Protein AF-A0A5N5JBJ9-F1 (afdb_monomer)

Structure (mmCIF, N/CA/C/O backbone):
data_AF-A0A5N5JBJ9-F1
#
_entry.id   AF-A0A5N5JBJ9-F1
#
loop_
_atom_site.group_PDB
_atom_site.id
_atom_site.type_symbol
_atom_site.label_atom_id
_atom_site.label_alt_id
_atom_site.label_comp_id
_atom_site.label_asym_id
_atom_site.label_entity_id
_atom_site.label_seq_id
_atom_site.pdbx_PDB_ins_code
_atom_site.Cartn_x
_atom_site.Cartn_y
_atom_site.Cartn_z
_atom_site.occupancy
_atom_site.B_iso_or_equiv
_atom_site.auth_seq_id
_atom_site.auth_comp_id
_atom_site.auth_asym_id
_atom_site.auth_atom_id
_atom_site.pdbx_PDB_model_num
ATOM 1 N N . MET A 1 1 ? -24.641 6.697 -14.080 1.00 39.03 1 MET A N 1
ATOM 2 C CA . MET A 1 1 ? -24.960 6.043 -12.792 1.00 39.03 1 MET A CA 1
ATOM 3 C C . MET A 1 1 ? -23.739 6.184 -11.912 1.00 39.03 1 MET A C 1
ATOM 5 O O . MET A 1 1 ? -22.646 6.084 -12.453 1.00 39.03 1 MET A O 1
ATOM 9 N N . ALA A 1 2 ? -23.918 6.402 -10.613 1.00 30.45 2 ALA A N 1
ATOM 10 C CA . ALA A 1 2 ? -22.837 6.292 -9.637 1.00 30.45 2 ALA A CA 1
ATOM 11 C C . ALA A 1 2 ? -23.068 5.050 -8.769 1.00 30.45 2 ALA A C 1
ATOM 13 O O . ALA A 1 2 ? -24.218 4.684 -8.511 1.00 30.45 2 ALA A O 1
ATOM 14 N N . LEU A 1 3 ? -21.979 4.415 -8.343 1.00 38.19 3 LEU A N 1
ATOM 15 C CA . LEU A 1 3 ? -21.985 3.265 -7.449 1.00 38.19 3 LEU A CA 1
ATOM 16 C C . LEU A 1 3 ? -21.291 3.674 -6.149 1.00 38.19 3 LEU A C 1
ATOM 18 O O . LEU A 1 3 ? -20.111 4.014 -6.183 1.00 38.19 3 LEU A O 1
ATOM 22 N N . ILE A 1 4 ? -21.996 3.625 -5.019 1.00 45.16 4 ILE A N 1
ATOM 23 C CA . ILE A 1 4 ? -21.331 3.586 -3.710 1.00 45.16 4 ILE A CA 1
ATOM 24 C C . ILE A 1 4 ? -21.114 2.114 -3.399 1.00 45.16 4 ILE A C 1
ATOM 26 O O . ILE A 1 4 ? -22.088 1.377 -3.263 1.00 45.16 4 ILE A O 1
ATOM 30 N N . SER A 1 5 ? -19.854 1.694 -3.315 1.00 38.94 5 SER A N 1
ATOM 31 C CA . SER A 1 5 ? -19.481 0.331 -2.944 1.00 38.94 5 SER A CA 1
ATOM 32 C C . SER A 1 5 ? -18.840 0.339 -1.564 1.00 38.94 5 SER A C 1
ATOM 34 O O . SER A 1 5 ? -17.680 0.724 -1.429 1.00 38.94 5 SER A O 1
ATOM 36 N N . THR A 1 6 ? -19.573 -0.096 -0.542 1.00 52.62 6 THR A N 1
ATOM 37 C CA . THR A 1 6 ? -19.017 -0.328 0.795 1.00 52.62 6 THR A CA 1
ATOM 38 C C . THR A 1 6 ? -18.346 -1.696 0.838 1.00 52.62 6 THR A C 1
ATOM 40 O O . THR A 1 6 ? -18.933 -2.718 1.202 1.00 52.62 6 THR A O 1
ATOM 43 N N . TYR A 1 7 ? -17.064 -1.694 0.482 1.00 42.94 7 TYR A N 1
ATOM 44 C CA . TYR A 1 7 ? -16.102 -2.572 1.144 1.00 42.94 7 TYR A CA 1
ATOM 45 C C . TYR A 1 7 ? -15.852 -2.031 2.565 1.00 42.94 7 TYR A C 1
ATOM 47 O O . TYR A 1 7 ? -16.288 -0.923 2.891 1.00 42.94 7 TYR A O 1
ATOM 55 N N . ALA A 1 8 ? -15.185 -2.795 3.434 1.00 38.75 8 ALA A N 1
ATOM 56 C CA . ALA A 1 8 ? -14.865 -2.370 4.803 1.00 38.75 8 ALA A CA 1
ATOM 57 C C . ALA A 1 8 ? -13.724 -1.327 4.824 1.00 38.75 8 ALA A C 1
ATOM 59 O O . ALA A 1 8 ? -12.636 -1.567 5.341 1.00 38.75 8 ALA A O 1
ATOM 60 N N . THR A 1 9 ? -13.964 -0.175 4.200 1.00 34.75 9 THR A N 1
ATOM 61 C CA . THR A 1 9 ? -13.012 0.925 4.040 1.00 34.75 9 THR A CA 1
ATOM 62 C C . THR A 1 9 ? -13.352 2.016 5.048 1.00 34.75 9 THR A C 1
ATOM 64 O O . THR A 1 9 ? -14.098 2.942 4.745 1.00 34.75 9 THR A O 1
ATOM 67 N N . PHE A 1 10 ? -12.827 1.866 6.263 1.00 45.03 10 PHE A N 1
ATOM 68 C CA . PHE A 1 10 ? -12.986 2.837 7.344 1.00 45.03 10 PHE A CA 1
ATOM 69 C C . PHE A 1 10 ? -12.228 4.126 6.994 1.00 45.03 10 PHE A C 1
ATOM 71 O O . PHE A 1 10 ? -10.997 4.131 6.963 1.00 45.03 10 PHE A O 1
ATOM 78 N N . LEU A 1 11 ? -12.951 5.210 6.707 1.00 42.72 11 LEU A N 1
ATOM 79 C CA . LEU A 1 11 ? -12.362 6.526 6.422 1.00 42.72 11 LEU A CA 1
ATOM 80 C C . LEU A 1 11 ? -12.154 7.344 7.708 1.00 42.72 11 LEU A C 1
ATOM 82 O O . LEU A 1 11 ? -11.350 8.278 7.728 1.00 42.72 11 LEU A O 1
ATOM 86 N N . LEU A 1 12 ? -12.815 6.957 8.803 1.00 42.75 12 LEU A N 1
ATOM 87 C CA . LEU A 1 12 ? -12.619 7.505 10.144 1.00 42.75 12 LEU A CA 1
ATOM 88 C C . LEU A 1 12 ? -11.803 6.559 11.045 1.00 42.75 12 LEU A C 1
ATOM 90 O O . LEU A 1 12 ? -11.968 5.342 11.031 1.00 42.75 12 LEU A O 1
ATOM 94 N N . LYS A 1 13 ? -10.932 7.146 11.881 1.00 49.44 13 LYS A N 1
ATOM 95 C CA . LYS A 1 13 ? -9.834 6.498 12.641 1.00 49.44 13 LYS A CA 1
ATOM 96 C C . LYS A 1 13 ? -10.214 5.408 13.673 1.00 49.44 13 LYS A C 1
ATOM 98 O O . LYS A 1 13 ? -9.327 4.935 14.378 1.00 49.44 13 LYS A O 1
ATOM 103 N N . GLN A 1 14 ? -11.480 5.002 13.793 1.00 52.97 14 GLN A N 1
ATOM 104 C CA . GLN A 1 14 ? -11.911 3.883 14.648 1.00 52.97 14 GLN A CA 1
ATOM 105 C C . GLN A 1 14 ? -13.052 3.083 13.986 1.00 52.97 14 GLN A C 1
ATOM 107 O O . GLN A 1 14 ? -14.030 3.699 13.552 1.00 52.97 14 GLN A O 1
ATOM 112 N N . PRO A 1 15 ? -12.995 1.738 13.947 1.00 62.47 15 PRO A N 1
ATOM 113 C CA . PRO A 1 15 ? -13.993 0.907 13.274 1.00 62.47 15 PRO A CA 1
ATOM 114 C C . PRO A 1 15 ? -15.243 0.682 14.144 1.00 62.47 15 PRO A C 1
ATOM 116 O O . PRO A 1 15 ? -15.451 -0.392 14.700 1.00 62.47 15 PRO A O 1
ATOM 119 N N . THR A 1 16 ? -16.094 1.704 14.267 1.00 77.50 16 THR A N 1
ATOM 120 C CA . THR A 1 16 ? -17.399 1.611 14.950 1.00 77.50 16 THR A CA 1
ATOM 121 C C . THR A 1 16 ? -18.553 1.625 13.946 1.00 77.50 16 THR A C 1
ATOM 123 O O . THR A 1 16 ? -18.436 2.222 12.874 1.00 77.50 16 THR A O 1
ATOM 126 N N . GLU A 1 17 ? -19.696 1.027 14.301 1.00 83.31 17 GLU A N 1
ATOM 127 C CA . GLU A 1 17 ? -20.920 1.075 13.480 1.00 83.31 17 GLU A CA 1
ATOM 128 C C . GLU A 1 17 ? -21.289 2.525 13.111 1.00 83.31 17 GLU A C 1
ATOM 130 O O . GLU A 1 17 ? -21.467 2.837 11.932 1.00 83.31 17 GLU A O 1
ATOM 135 N N . CYS A 1 18 ? -21.288 3.434 14.093 1.00 83.69 18 CYS A N 1
ATOM 136 C CA . CYS A 1 18 ? -21.549 4.861 13.891 1.00 83.69 18 CYS A CA 1
ATOM 137 C C . CYS A 1 18 ? -20.587 5.513 12.886 1.00 83.69 18 CYS A C 1
ATOM 139 O O . CYS A 1 18 ? -21.026 6.303 12.051 1.00 83.69 18 CYS A O 1
ATOM 141 N N . ASN A 1 19 ? -19.296 5.168 12.928 1.00 81.56 19 ASN A N 1
ATOM 142 C CA . ASN A 1 19 ? -18.316 5.707 11.987 1.00 81.56 19 ASN A CA 1
ATOM 143 C C . ASN A 1 19 ? -18.537 5.171 10.568 1.00 81.56 19 ASN A C 1
ATOM 145 O O . ASN A 1 19 ? -18.457 5.949 9.628 1.00 81.56 19 ASN A O 1
ATOM 149 N N . THR A 1 20 ? -18.920 3.901 10.386 1.00 83.88 20 THR A N 1
ATOM 150 C CA . THR A 1 20 ? -19.257 3.398 9.036 1.00 83.88 20 THR A CA 1
ATOM 151 C C . THR A 1 20 ? -20.517 4.046 8.448 1.00 83.88 20 THR A C 1
ATOM 153 O O . THR A 1 20 ? -20.610 4.215 7.230 1.00 83.88 20 THR A O 1
ATOM 156 N N . TYR A 1 21 ? -21.472 4.457 9.293 1.00 88.38 21 TYR A N 1
ATOM 157 C CA . TYR A 1 21 ? -22.614 5.269 8.863 1.00 88.38 21 TYR A CA 1
ATOM 158 C C . TYR A 1 21 ? -22.183 6.691 8.475 1.00 88.38 21 TYR A C 1
ATOM 160 O O . TYR A 1 21 ? -22.608 7.190 7.435 1.00 88.38 21 TYR A O 1
ATOM 168 N N . ALA A 1 22 ? -21.277 7.312 9.236 1.00 85.12 22 ALA A N 1
ATOM 169 C CA . ALA A 1 22 ? -20.691 8.602 8.872 1.00 85.12 22 ALA A CA 1
ATOM 170 C C . ALA A 1 22 ? -19.865 8.532 7.569 1.00 85.12 22 ALA A C 1
ATOM 172 O O . ALA A 1 22 ? -19.959 9.439 6.743 1.00 85.12 22 ALA A O 1
ATOM 173 N N . ASP A 1 23 ? -19.120 7.445 7.341 1.00 83.69 23 ASP A N 1
ATOM 174 C CA . ASP A 1 23 ? -18.317 7.222 6.132 1.00 83.69 23 ASP A CA 1
ATOM 175 C C . ASP A 1 23 ? -19.201 7.100 4.877 1.00 83.69 23 ASP A C 1
ATOM 177 O O . ASP A 1 23 ? -18.935 7.751 3.861 1.00 83.69 23 ASP A O 1
ATOM 181 N N . ILE A 1 24 ? -20.291 6.317 4.934 1.00 87.75 24 ILE A N 1
ATOM 182 C CA . ILE A 1 24 ? -21.212 6.199 3.790 1.00 87.75 24 ILE A CA 1
ATOM 183 C C . ILE A 1 24 ? -22.022 7.487 3.568 1.00 87.75 24 ILE A C 1
ATOM 185 O O . ILE A 1 24 ? -22.262 7.858 2.417 1.00 87.75 24 ILE A O 1
ATOM 189 N N . ASP A 1 25 ? -22.382 8.213 4.634 1.00 89.31 25 ASP A N 1
ATOM 190 C CA . ASP A 1 25 ? -23.020 9.531 4.533 1.00 89.31 25 ASP A CA 1
ATOM 191 C C . ASP A 1 25 ? -22.074 10.571 3.911 1.00 89.31 25 ASP A C 1
ATOM 193 O O . ASP A 1 25 ? -22.505 11.366 3.073 1.00 89.31 25 ASP A O 1
ATOM 197 N N . ALA A 1 26 ? -20.779 10.541 4.241 1.00 85.50 26 ALA A N 1
ATOM 198 C CA . ALA A 1 26 ? -19.767 11.401 3.631 1.00 85.50 26 ALA A CA 1
ATOM 199 C C . ALA A 1 26 ? -19.562 11.079 2.140 1.00 85.50 26 ALA A C 1
ATOM 201 O O . ALA A 1 26 ? -19.530 11.993 1.312 1.00 85.50 26 ALA A O 1
ATOM 202 N N . ALA A 1 27 ? -19.497 9.794 1.772 1.00 83.81 27 ALA A N 1
ATOM 203 C CA . ALA A 1 27 ? -19.416 9.360 0.376 1.00 83.81 27 ALA A CA 1
ATOM 204 C C . ALA A 1 27 ? -20.667 9.764 -0.429 1.00 83.81 27 ALA A C 1
ATOM 206 O O . ALA A 1 27 ? -20.557 10.283 -1.543 1.00 83.81 27 ALA A O 1
ATOM 207 N N . TYR A 1 28 ? -21.857 9.591 0.155 1.00 87.56 28 TYR A N 1
ATOM 208 C CA . TYR A 1 28 ? -23.119 10.050 -0.419 1.00 87.56 28 TYR A CA 1
ATOM 209 C C . TYR A 1 28 ? -23.117 11.568 -0.618 1.00 87.56 28 TYR A C 1
ATOM 211 O O . TYR A 1 28 ? -23.308 12.033 -1.742 1.00 87.56 28 TYR A O 1
ATOM 219 N N . LYS A 1 29 ? -22.812 12.343 0.429 1.00 90.19 29 LYS A N 1
ATOM 220 C CA . LYS A 1 29 ? -22.727 13.809 0.380 1.00 90.19 29 LYS A CA 1
ATOM 221 C C . LYS A 1 29 ? -21.739 14.295 -0.685 1.00 90.19 29 LYS A C 1
ATOM 223 O O . LYS A 1 29 ? -22.075 15.185 -1.461 1.00 90.19 29 LYS A O 1
ATOM 228 N N . CYS A 1 30 ? -20.572 13.664 -0.799 1.00 82.94 30 CYS A N 1
ATOM 229 C CA . CYS A 1 30 ? -19.589 13.966 -1.839 1.00 82.94 30 CYS A CA 1
ATOM 230 C C . CYS A 1 30 ? -20.170 13.783 -3.255 1.00 82.94 30 CYS A C 1
ATOM 232 O O . CYS A 1 30 ? -20.101 14.698 -4.076 1.00 82.94 30 CYS A O 1
ATOM 234 N N . LEU A 1 31 ? -20.831 12.651 -3.533 1.00 81.38 31 LEU A N 1
ATOM 235 C CA . LEU A 1 31 ? -21.491 12.411 -4.825 1.00 81.38 31 LEU A CA 1
ATOM 236 C C . LEU A 1 31 ? -22.640 13.393 -5.104 1.00 81.38 31 LEU A C 1
ATOM 238 O O . LEU A 1 31 ? -22.829 13.803 -6.251 1.00 81.38 31 LEU A O 1
ATOM 242 N N . LYS A 1 32 ? -23.390 13.789 -4.069 1.00 87.12 32 LYS A N 1
ATOM 243 C CA . LYS A 1 32 ? -24.461 14.790 -4.158 1.00 87.12 32 LYS A CA 1
ATOM 244 C C . LYS A 1 32 ? -23.929 16.182 -4.509 1.00 87.12 32 LYS A C 1
ATOM 246 O O . LYS A 1 32 ? -24.461 16.811 -5.419 1.00 87.12 32 LYS A O 1
ATOM 251 N N . GLU A 1 33 ? -22.923 16.655 -3.778 1.00 90.62 33 GLU A N 1
ATOM 252 C CA . GLU A 1 33 ? -22.484 18.056 -3.787 1.00 90.62 33 GLU A CA 1
ATOM 253 C C . GLU A 1 33 ? -21.376 18.335 -4.807 1.00 90.62 33 GLU A C 1
ATOM 255 O O . GLU A 1 33 ? -21.469 19.309 -5.546 1.00 90.62 33 GLU A O 1
ATOM 260 N N . GLN A 1 34 ? -20.354 17.476 -4.888 1.00 85.38 34 GLN A N 1
ATOM 261 C CA . GLN A 1 34 ? -19.195 17.685 -5.770 1.00 85.38 34 GLN A CA 1
ATOM 262 C C . GLN A 1 34 ? -19.458 17.184 -7.196 1.00 85.38 34 GLN A C 1
ATOM 264 O O . GLN A 1 34 ? -19.016 17.791 -8.167 1.00 85.38 34 GLN A O 1
ATOM 269 N N . TYR A 1 35 ? -20.202 16.081 -7.328 1.00 80.00 35 TYR A N 1
ATOM 270 C CA . TYR A 1 35 ? -20.455 15.417 -8.614 1.00 80.00 35 TYR A CA 1
ATOM 271 C C . TYR A 1 35 ? -21.889 15.606 -9.142 1.00 80.00 35 TYR A C 1
ATOM 273 O O . TYR A 1 35 ? -22.226 15.082 -10.204 1.00 80.00 35 TYR A O 1
ATOM 281 N N . GLY A 1 36 ? -22.747 16.337 -8.418 1.00 86.75 36 GLY A N 1
ATOM 282 C CA . GLY A 1 36 ? -24.114 16.669 -8.842 1.00 86.75 36 GLY A CA 1
ATOM 283 C C . GLY A 1 36 ? -25.047 15.465 -9.043 1.00 86.75 36 GLY A C 1
ATOM 284 O O . GLY A 1 36 ? -26.055 15.571 -9.748 1.00 86.75 36 GLY A O 1
ATOM 285 N N . VAL A 1 37 ? -24.721 14.303 -8.467 1.00 87.00 37 VAL A N 1
ATOM 286 C CA . VAL A 1 37 ? -25.434 13.047 -8.722 1.00 87.00 37 VAL A CA 1
ATOM 287 C C . VAL A 1 37 ? -26.824 13.077 -8.083 1.00 87.00 37 VAL A C 1
ATOM 289 O O . VAL A 1 37 ? -27.011 13.445 -6.919 1.00 87.00 37 VAL A O 1
ATOM 292 N N . LYS A 1 38 ? -27.844 12.654 -8.833 1.00 89.44 38 LYS A N 1
ATOM 293 C CA . LYS A 1 38 ? -29.203 12.469 -8.299 1.00 89.44 38 LYS A CA 1
ATOM 294 C C . LYS A 1 38 ? -29.313 11.097 -7.629 1.00 89.44 38 LYS A C 1
ATOM 296 O O . LYS A 1 38 ? -28.749 10.131 -8.128 1.00 89.44 38 LYS A O 1
ATOM 301 N N . ASP A 1 39 ? -30.077 10.984 -6.544 1.00 90.25 39 ASP A N 1
ATOM 302 C CA . ASP A 1 39 ? -30.326 9.722 -5.811 1.00 90.25 39 ASP A CA 1
ATOM 303 C C . ASP A 1 39 ? -30.874 8.658 -6.781 1.00 90.25 39 ASP A C 1
ATOM 305 O O . ASP A 1 39 ? -30.468 7.502 -6.827 1.00 90.25 39 ASP A O 1
ATOM 309 N N . ASP A 1 40 ? -31.723 9.151 -7.675 1.00 91.44 40 ASP A N 1
ATOM 310 C CA . ASP A 1 40 ? -32.301 8.519 -8.849 1.00 91.44 40 ASP A CA 1
ATOM 311 C C . ASP A 1 40 ? -31.278 7.908 -9.840 1.00 91.44 40 ASP A C 1
ATOM 313 O O . ASP A 1 40 ? -31.651 7.066 -10.656 1.00 91.44 40 ASP A O 1
ATOM 317 N N . GLN A 1 41 ? -29.997 8.263 -9.768 1.00 88.94 41 GLN A N 1
ATOM 318 C CA . GLN A 1 41 ? -28.894 7.737 -10.587 1.00 88.94 41 GLN A CA 1
ATOM 319 C C . GLN A 1 41 ? -27.909 6.873 -9.778 1.00 88.94 41 GLN A C 1
ATOM 321 O O . GLN A 1 41 ? -26.909 6.406 -10.338 1.00 88.94 41 GLN A O 1
ATOM 326 N N . LEU A 1 42 ? -28.181 6.687 -8.486 1.00 90.12 42 LEU A N 1
ATOM 327 C CA . LEU A 1 42 ? -27.286 6.137 -7.475 1.00 90.12 42 LEU A CA 1
ATOM 328 C C . LEU A 1 42 ? -27.683 4.696 -7.139 1.00 90.12 42 LEU A C 1
ATOM 330 O O . LEU A 1 42 ? -28.816 4.429 -6.737 1.00 90.12 42 LEU A O 1
ATOM 334 N N . ILE A 1 43 ? -26.746 3.769 -7.330 1.00 92.44 43 ILE A N 1
ATOM 335 C CA . ILE A 1 43 ? -26.861 2.376 -6.893 1.00 92.44 43 ILE A CA 1
ATOM 336 C C . ILE A 1 43 ? -25.981 2.225 -5.653 1.00 92.44 43 ILE A C 1
ATOM 338 O O . ILE A 1 43 ? -24.823 2.648 -5.668 1.00 92.44 43 ILE A O 1
ATOM 342 N N . LEU A 1 44 ? -26.517 1.624 -4.593 1.00 94.38 44 LEU A N 1
ATOM 343 C CA . LEU A 1 44 ? -25.717 1.248 -3.427 1.00 94.38 44 LEU A CA 1
ATOM 344 C C . LEU A 1 44 ? -25.348 -0.234 -3.521 1.00 94.38 44 LEU A C 1
ATOM 346 O O . LEU A 1 44 ? -26.189 -1.063 -3.866 1.00 94.38 44 LEU A O 1
ATOM 350 N N . TYR A 1 45 ? -24.101 -0.567 -3.213 1.00 94.38 45 TYR A N 1
ATOM 351 C CA . TYR A 1 45 ? -23.571 -1.924 -3.186 1.00 94.38 45 TYR A CA 1
ATOM 352 C C . TYR A 1 45 ? -22.869 -2.150 -1.849 1.00 94.38 45 TYR A C 1
ATOM 354 O O . TYR A 1 45 ? -22.016 -1.350 -1.468 1.00 94.38 45 TYR A O 1
ATOM 362 N N . GLY A 1 46 ? -23.221 -3.228 -1.153 1.00 91.31 46 GLY A N 1
ATOM 363 C CA . GLY A 1 46 ? -22.612 -3.599 0.123 1.00 91.31 46 GLY A CA 1
ATOM 364 C C . GLY A 1 46 ? -22.284 -5.077 0.177 1.00 91.31 46 GLY A C 1
ATOM 365 O O . GLY A 1 46 ? -23.157 -5.910 -0.080 1.00 91.31 46 GLY A O 1
ATOM 366 N N . GLN A 1 47 ? -21.041 -5.398 0.537 1.00 91.00 47 GLN A N 1
ATOM 367 C CA . GLN A 1 47 ? -20.559 -6.773 0.657 1.00 91.00 47 GLN A CA 1
ATOM 368 C C . GLN A 1 47 ? -20.294 -7.142 2.114 1.00 91.00 47 GLN A C 1
ATOM 370 O O . GLN A 1 47 ? -19.630 -6.392 2.829 1.00 91.00 47 GLN A O 1
ATOM 375 N N . SER A 1 48 ? -20.780 -8.307 2.551 1.00 92.12 48 SER A N 1
ATOM 376 C CA . SER A 1 48 ? -20.581 -8.818 3.913 1.00 92.12 48 SER A CA 1
ATOM 377 C C . SER A 1 48 ? -20.983 -7.772 4.968 1.00 92.12 48 SER A C 1
ATOM 379 O O . SER A 1 48 ? -22.100 -7.248 4.912 1.00 92.12 48 SER A O 1
ATOM 381 N N . VAL A 1 49 ? -20.093 -7.407 5.896 1.00 89.31 49 VAL A N 1
ATOM 382 C CA . VAL A 1 49 ? -20.292 -6.326 6.882 1.00 89.31 49 VAL A CA 1
ATOM 383 C C . VAL A 1 49 ? -20.677 -4.981 6.245 1.00 89.31 49 VAL A C 1
ATOM 385 O O . VAL A 1 49 ? -21.499 -4.254 6.799 1.00 89.31 49 VAL A O 1
ATOM 388 N N . GLY A 1 50 ? -20.192 -4.688 5.032 1.00 88.12 50 GLY A N 1
ATOM 389 C CA . GLY A 1 50 ? -20.525 -3.481 4.272 1.00 88.12 50 GLY A CA 1
ATOM 390 C C . GLY A 1 50 ? -22.011 -3.349 3.929 1.00 88.12 50 GLY A C 1
ATOM 391 O O . GLY A 1 50 ? -22.474 -2.235 3.691 1.00 88.12 50 GLY A O 1
ATOM 392 N N . SER A 1 51 ? -22.784 -4.444 3.986 1.00 94.75 51 SER A N 1
ATOM 393 C CA . SER A 1 51 ? -24.250 -4.400 3.882 1.00 94.75 51 SER A CA 1
ATOM 394 C C . SER A 1 51 ? -24.915 -3.582 4.998 1.00 94.75 51 SER A C 1
ATOM 396 O O . SER A 1 51 ? -25.975 -3.013 4.759 1.00 94.75 51 SER A O 1
ATOM 398 N N . GLY A 1 52 ? -24.289 -3.462 6.177 1.00 95.12 52 GLY A N 1
ATOM 399 C CA . GLY A 1 52 ? -24.742 -2.623 7.293 1.00 95.12 52 GLY A CA 1
ATOM 400 C C . GLY A 1 52 ? -24.979 -1.158 6.900 1.00 95.12 52 GLY A C 1
ATOM 401 O O . GLY A 1 52 ? -26.131 -0.717 6.841 1.00 95.12 52 GLY A O 1
ATOM 402 N N . PRO A 1 53 ? -23.916 -0.392 6.585 1.00 94.62 53 PRO A N 1
ATOM 403 C CA . PRO A 1 53 ? -24.048 0.991 6.128 1.00 94.62 53 PRO A CA 1
ATOM 404 C C . PRO A 1 53 ? -24.844 1.132 4.822 1.00 94.62 53 PRO A C 1
ATOM 406 O O . PRO A 1 53 ? -25.587 2.101 4.672 1.00 94.62 53 PRO A O 1
ATOM 409 N N . THR A 1 54 ? -24.783 0.154 3.908 1.00 96.06 54 THR A N 1
ATOM 410 C CA . THR A 1 54 ? -25.617 0.150 2.690 1.00 96.06 54 THR A CA 1
ATOM 411 C C . THR A 1 54 ? -27.108 0.165 3.001 1.00 96.06 54 THR A C 1
ATOM 413 O O . THR A 1 54 ? -27.834 0.983 2.439 1.00 96.06 54 THR A O 1
ATOM 416 N N . VAL A 1 55 ? -27.581 -0.742 3.863 1.00 97.38 55 VAL A N 1
ATOM 417 C CA . VAL A 1 55 ? -29.008 -0.857 4.200 1.00 97.38 55 VAL A CA 1
ATOM 418 C C . VAL A 1 55 ? -29.454 0.318 5.068 1.00 97.38 55 VAL A C 1
ATOM 420 O O . VAL A 1 55 ? -30.575 0.795 4.898 1.00 97.38 55 VAL A O 1
ATOM 423 N N . ASP A 1 56 ? -28.583 0.843 5.933 1.00 97.12 56 ASP A N 1
ATOM 424 C CA . ASP A 1 56 ? -28.863 2.068 6.683 1.00 97.12 56 ASP A CA 1
ATOM 425 C C . ASP A 1 56 ? -29.133 3.267 5.760 1.00 97.12 56 ASP A C 1
ATOM 427 O O . ASP A 1 56 ? -30.234 3.825 5.795 1.00 97.12 56 ASP A O 1
ATOM 431 N N . LEU A 1 57 ? -28.198 3.602 4.864 1.00 96.06 57 LEU A N 1
ATOM 432 C CA . LEU A 1 57 ? -28.387 4.697 3.908 1.00 96.06 57 LEU A CA 1
ATOM 433 C C . LEU A 1 57 ? -29.593 4.433 2.990 1.00 96.06 57 LEU A C 1
ATOM 435 O O . LEU A 1 57 ? -30.397 5.334 2.743 1.00 96.06 57 LEU A O 1
ATOM 439 N N . ALA A 1 58 ? -29.777 3.188 2.536 1.00 96.88 58 ALA A N 1
ATOM 440 C CA . ALA A 1 58 ? -30.915 2.798 1.703 1.00 96.88 58 ALA A CA 1
ATOM 441 C C . ALA A 1 58 ? -32.279 2.938 2.401 1.00 96.88 58 ALA A C 1
ATOM 443 O O . ALA A 1 58 ? -33.286 3.160 1.728 1.00 96.88 58 ALA A O 1
ATOM 444 N N . SER A 1 59 ? -32.325 2.807 3.730 1.00 97.50 59 SER A N 1
ATOM 445 C CA . SER A 1 59 ? -33.547 3.021 4.515 1.00 97.50 59 SER A CA 1
ATOM 446 C C . SER A 1 59 ? -33.908 4.504 4.665 1.00 97.50 59 SER A C 1
ATOM 448 O O . SER A 1 59 ? -35.080 4.833 4.840 1.00 97.50 59 SER A O 1
ATOM 450 N N . ARG A 1 60 ? -32.915 5.401 4.550 1.00 96.25 60 ARG A N 1
ATOM 451 C CA . ARG A 1 60 ? -33.067 6.860 4.692 1.00 96.25 60 ARG A CA 1
ATOM 452 C C . ARG A 1 60 ? -33.278 7.593 3.363 1.00 96.25 60 ARG A C 1
ATOM 454 O O . ARG A 1 60 ? -33.946 8.625 3.348 1.00 96.25 60 ARG A O 1
ATOM 461 N N . VAL A 1 61 ? -32.737 7.087 2.249 1.00 94.81 61 VAL A N 1
ATOM 462 C CA . VAL A 1 61 ? -32.822 7.738 0.926 1.00 94.81 61 VAL A CA 1
ATOM 463 C C . VAL A 1 61 ? -33.948 7.119 0.075 1.00 94.81 61 VAL A C 1
ATOM 465 O O . VAL A 1 61 ? -33.811 5.992 -0.403 1.00 94.81 61 VAL A O 1
ATOM 468 N N . PRO A 1 62 ? -35.063 7.834 -0.184 1.00 88.56 62 PRO A N 1
ATOM 469 C CA . PRO A 1 62 ? -36.270 7.228 -0.755 1.00 88.56 62 PRO A CA 1
ATOM 470 C C . PRO A 1 62 ? -36.194 6.919 -2.258 1.00 88.56 62 PRO A C 1
ATOM 472 O O . PRO A 1 62 ? -36.934 6.064 -2.731 1.00 88.56 62 PRO A O 1
ATOM 475 N N . ASN A 1 63 ? -35.339 7.613 -3.019 1.00 90.81 63 ASN A N 1
ATOM 476 C CA . ASN A 1 63 ? -35.397 7.652 -4.491 1.00 90.81 63 ASN A CA 1
ATOM 477 C C . ASN A 1 63 ? -34.224 6.952 -5.206 1.00 90.81 63 ASN A C 1
ATOM 479 O O . ASN A 1 63 ? -33.966 7.245 -6.378 1.00 90.81 63 ASN A O 1
ATOM 483 N N . LEU A 1 64 ? -33.517 6.048 -4.522 1.00 93.88 64 LEU A N 1
ATOM 484 C CA . LEU A 1 64 ? -32.363 5.318 -5.065 1.00 93.88 64 LEU A CA 1
ATOM 485 C C . LEU A 1 64 ? -32.691 4.524 -6.343 1.00 93.88 64 LEU A C 1
ATOM 487 O O . LEU A 1 64 ? -33.814 4.060 -6.551 1.00 93.88 64 LEU A O 1
ATOM 491 N N . ARG A 1 65 ? -31.689 4.328 -7.212 1.00 93.31 65 ARG A N 1
ATOM 492 C CA . ARG A 1 65 ? -31.834 3.526 -8.444 1.00 93.31 65 ARG A CA 1
ATOM 493 C C . ARG A 1 65 ? -31.977 2.028 -8.154 1.00 93.31 65 ARG A C 1
ATOM 495 O O . ARG A 1 65 ? -32.626 1.326 -8.929 1.00 93.31 65 ARG A O 1
ATOM 502 N N . GLY A 1 66 ? -31.360 1.552 -7.079 1.00 95.19 66 GLY A N 1
ATOM 503 C CA . GLY A 1 66 ? -31.407 0.166 -6.623 1.00 95.19 66 GLY A CA 1
ATOM 504 C C . GLY A 1 66 ? -30.325 -0.124 -5.586 1.00 95.19 66 GLY A C 1
ATOM 505 O O . GLY A 1 66 ? -29.389 0.661 -5.415 1.00 95.19 66 GLY A O 1
ATOM 506 N N . VAL A 1 67 ? -30.440 -1.272 -4.923 1.00 97.94 67 VAL A N 1
ATOM 507 C CA . VAL A 1 67 ? -29.455 -1.769 -3.952 1.00 97.94 67 VAL A CA 1
ATOM 508 C C . VAL A 1 67 ? -28.983 -3.162 -4.362 1.00 97.94 67 VAL A C 1
ATOM 510 O O . VAL A 1 67 ? -29.783 -3.989 -4.799 1.00 97.94 67 VAL A O 1
ATOM 513 N N . VAL A 1 68 ? -27.689 -3.431 -4.204 1.00 97.75 68 VAL A N 1
ATOM 514 C CA . VAL A 1 68 ? -27.085 -4.759 -4.344 1.00 97.75 68 VAL A CA 1
ATOM 515 C C . VAL A 1 68 ? -26.468 -5.158 -3.010 1.00 97.75 68 VAL A C 1
ATOM 517 O O . VAL A 1 68 ? -25.624 -4.445 -2.472 1.00 97.75 68 VAL A O 1
ATOM 520 N N . LEU A 1 69 ? -26.879 -6.305 -2.483 1.00 97.81 69 LEU A N 1
ATOM 521 C CA . LEU A 1 69 ? -26.341 -6.883 -1.259 1.00 97.81 69 LEU A CA 1
ATOM 522 C C . LEU A 1 69 ? -25.612 -8.186 -1.597 1.00 97.81 69 LEU A C 1
ATOM 524 O O . LEU A 1 69 ? -26.235 -9.152 -2.041 1.00 97.81 69 LEU A O 1
ATOM 528 N N . HIS A 1 70 ? -24.296 -8.204 -1.400 1.00 94.50 70 HIS A N 1
ATOM 529 C CA . HIS A 1 70 ? -23.436 -9.353 -1.670 1.00 94.50 70 HIS A CA 1
ATOM 530 C C . HIS A 1 70 ? -23.053 -10.047 -0.350 1.00 94.50 70 HIS A C 1
ATOM 532 O O . HIS A 1 70 ? -22.468 -9.429 0.535 1.00 94.50 70 HIS A O 1
ATOM 538 N N . SER A 1 71 ? -23.432 -11.318 -0.196 1.00 95.75 71 SER A N 1
ATOM 539 C CA . SER A 1 71 ? -23.267 -12.137 1.017 1.00 95.75 71 SER A CA 1
ATOM 540 C C . SER A 1 71 ? -23.625 -11.389 2.321 1.00 95.75 71 SER A C 1
ATOM 542 O O . SER A 1 71 ? -22.814 -11.340 3.248 1.00 95.75 71 SER A O 1
ATOM 544 N N . PRO A 1 72 ? -24.800 -10.722 2.394 1.00 96.88 72 PRO A N 1
ATOM 545 C CA . PRO A 1 72 ? -25.112 -9.765 3.455 1.00 96.88 72 PRO A CA 1
ATOM 546 C C . PRO A 1 72 ? -25.417 -10.410 4.808 1.00 96.88 72 PRO A C 1
ATOM 548 O O . PRO A 1 72 ? -25.864 -11.554 4.894 1.00 96.88 72 PRO A O 1
ATOM 551 N N . ILE A 1 73 ? -25.267 -9.620 5.873 1.00 95.69 73 ILE A N 1
ATOM 552 C CA . ILE A 1 73 ? -25.548 -10.034 7.253 1.00 95.69 73 ILE A CA 1
ATOM 553 C C . ILE A 1 73 ? -26.941 -9.568 7.704 1.00 95.69 73 ILE A C 1
ATOM 555 O O . ILE A 1 73 ? -27.344 -8.450 7.392 1.00 95.69 73 ILE A O 1
ATOM 559 N N . LEU A 1 74 ? -27.679 -10.391 8.463 1.00 94.75 74 LEU A N 1
ATOM 560 C CA . LEU A 1 74 ? -28.939 -9.970 9.109 1.00 94.75 74 LEU A CA 1
ATOM 561 C C . LEU A 1 74 ? -28.694 -8.970 10.246 1.00 94.75 74 LEU A C 1
ATOM 563 O O . LEU A 1 74 ? -29.432 -7.997 10.397 1.00 94.75 74 LEU A O 1
ATOM 567 N N . SER A 1 75 ? -27.676 -9.267 11.049 1.00 94.12 75 SER A N 1
ATOM 568 C CA . SER A 1 75 ? -27.044 -8.415 12.054 1.00 94.12 75 SER A CA 1
ATOM 569 C C . SER A 1 75 ? -25.724 -9.056 12.484 1.00 94.12 75 SER A C 1
ATOM 571 O O . SER A 1 75 ? -25.503 -10.238 12.197 1.00 94.12 75 SER A O 1
ATOM 573 N N . GLY A 1 76 ? -24.853 -8.306 13.162 1.00 88.75 76 GLY A N 1
ATOM 574 C CA . GLY A 1 76 ? -23.561 -8.803 13.637 1.00 88.75 76 GLY A CA 1
ATOM 575 C C . GLY A 1 76 ? -23.714 -10.047 14.513 1.00 88.75 76 GLY A C 1
ATOM 576 O O . GLY A 1 76 ? -23.161 -11.099 14.197 1.00 88.75 76 GLY A O 1
ATOM 577 N N . MET A 1 77 ? -24.557 -9.995 15.549 1.00 87.38 77 MET A N 1
ATOM 578 C CA . MET A 1 77 ? -24.745 -11.151 16.432 1.00 87.38 77 MET A CA 1
ATOM 579 C C . MET A 1 77 ? -25.287 -12.388 15.721 1.00 87.38 77 MET A C 1
ATOM 581 O O . MET A 1 77 ? -24.952 -13.500 16.123 1.00 87.38 77 MET A O 1
ATOM 585 N N . ARG A 1 78 ? -26.103 -12.221 14.672 1.00 91.81 78 ARG A N 1
ATOM 586 C CA . ARG A 1 78 ? -26.702 -13.353 13.948 1.00 91.81 78 ARG A CA 1
ATOM 587 C C . ARG A 1 78 ? -25.700 -14.156 13.130 1.00 91.81 78 ARG A C 1
ATOM 589 O O . ARG A 1 78 ? -25.933 -15.341 12.922 1.00 91.81 78 ARG A O 1
ATOM 596 N N . VAL A 1 79 ? -24.588 -13.547 12.709 1.00 88.00 79 VAL A N 1
ATOM 597 C CA . VAL A 1 79 ? -23.500 -14.279 12.035 1.00 88.00 79 VAL A CA 1
ATOM 598 C C . VAL A 1 79 ? -22.792 -15.202 13.028 1.00 88.00 79 VAL A C 1
ATOM 600 O O . VAL A 1 79 ? -22.435 -16.330 12.697 1.00 88.00 79 VAL A O 1
ATOM 603 N N . LEU A 1 80 ? -22.628 -14.739 14.269 1.00 82.38 80 LEU A N 1
ATOM 604 C CA . LEU A 1 80 ? -21.868 -15.445 15.295 1.00 82.38 80 LEU A CA 1
ATOM 605 C C . LEU A 1 80 ? -22.694 -16.505 16.041 1.00 82.38 80 LEU A C 1
ATOM 607 O O . LEU A 1 80 ? -22.203 -17.596 16.347 1.00 82.38 80 LEU A O 1
ATOM 611 N N . TYR A 1 81 ? -23.961 -16.189 16.317 1.00 80.00 81 TYR A N 1
ATOM 612 C CA . TYR A 1 81 ? -24.890 -17.018 17.076 1.00 80.00 81 TYR A CA 1
ATOM 613 C C . TYR A 1 81 ? -26.276 -17.026 16.409 1.00 80.00 81 TYR A C 1
ATOM 615 O O . TYR A 1 81 ? -26.794 -15.960 16.083 1.00 80.00 81 TYR A O 1
ATOM 623 N N . PRO A 1 82 ? -26.952 -18.185 16.274 1.00 74.81 82 PRO A N 1
ATOM 624 C CA . PRO A 1 82 ? -28.282 -18.277 15.664 1.00 74.81 82 PRO A CA 1
ATOM 625 C C . PRO A 1 82 ? -29.386 -17.742 16.602 1.00 74.81 82 PRO A C 1
ATOM 627 O O . PRO A 1 82 ? -30.221 -18.487 17.122 1.00 74.81 82 PRO A O 1
ATOM 630 N N . VAL A 1 83 ? -29.381 -16.429 16.847 1.00 82.50 83 VAL A N 1
ATOM 631 C CA . VAL A 1 83 ? -30.323 -15.726 17.726 1.00 82.50 83 VAL A CA 1
ATOM 632 C C . VAL A 1 83 ? -31.596 -15.314 16.984 1.00 82.50 83 VAL A C 1
ATOM 634 O O . VAL A 1 83 ? -31.569 -14.740 15.898 1.00 82.50 83 VAL A O 1
ATOM 637 N N . LYS A 1 84 ? -32.753 -15.580 17.603 1.00 78.44 84 LYS A N 1
ATOM 638 C CA . LYS A 1 84 ? -34.074 -15.254 17.031 1.00 78.44 84 LYS A CA 1
ATOM 639 C C . LYS A 1 84 ? -34.553 -13.827 17.325 1.00 78.44 84 LYS A C 1
ATOM 641 O O . LYS A 1 84 ? -35.530 -13.389 16.729 1.00 78.44 84 LYS A O 1
ATOM 646 N N . ARG A 1 85 ? -33.911 -13.114 18.254 1.00 79.19 85 ARG A N 1
ATOM 647 C CA . ARG A 1 85 ? -34.272 -11.747 18.668 1.00 79.19 85 ARG A CA 1
ATOM 648 C C . ARG A 1 85 ? -33.142 -10.785 18.322 1.00 79.19 85 ARG A C 1
ATOM 650 O O . ARG A 1 85 ? -31.981 -11.164 18.442 1.00 79.19 85 ARG A O 1
ATOM 657 N N . THR A 1 86 ? -33.486 -9.559 17.932 1.00 84.44 86 THR A N 1
ATOM 658 C CA . THR A 1 86 ? -32.515 -8.461 17.841 1.00 84.44 86 THR A CA 1
ATOM 659 C C . THR A 1 86 ? -32.327 -7.866 19.237 1.00 84.44 86 THR A C 1
ATOM 661 O O . THR A 1 86 ? -33.305 -7.679 19.963 1.00 84.44 86 THR A O 1
ATOM 664 N N . TYR A 1 87 ? -31.083 -7.598 19.630 1.00 80.50 87 TYR A N 1
ATOM 665 C CA . TYR A 1 87 ? -30.749 -7.029 20.938 1.00 80.50 87 TYR A CA 1
ATOM 666 C C . TYR A 1 87 ? -30.346 -5.556 20.799 1.00 80.50 87 TYR A C 1
ATOM 668 O O . TYR A 1 87 ? -30.083 -5.062 19.700 1.00 80.50 87 TYR A O 1
ATOM 676 N N . TRP A 1 88 ? -30.319 -4.815 21.909 1.00 78.38 88 TRP A N 1
ATOM 677 C CA . TRP A 1 88 ? -29.987 -3.387 21.872 1.00 78.38 88 TRP A CA 1
ATOM 678 C C . TRP A 1 88 ? -28.523 -3.145 21.462 1.00 78.38 88 TRP A C 1
ATOM 680 O O . TRP A 1 88 ? -28.293 -2.262 20.641 1.00 78.38 88 TRP A O 1
ATOM 690 N N . PHE A 1 89 ? -27.604 -4.004 21.913 1.00 81.94 89 PHE A N 1
ATOM 691 C CA . PHE A 1 89 ? -26.165 -4.023 21.600 1.00 81.94 89 PHE A CA 1
ATOM 692 C C . PHE A 1 89 ? -25.783 -4.810 20.325 1.00 81.94 89 PHE A C 1
ATOM 694 O O . PHE A 1 89 ? -24.607 -5.032 20.064 1.00 81.94 89 PHE A O 1
ATOM 701 N N . ASP A 1 90 ? -26.758 -5.287 19.546 1.00 87.12 90 ASP A N 1
ATOM 702 C CA . ASP A 1 90 ? -26.487 -5.929 18.252 1.00 87.12 90 ASP A CA 1
ATOM 703 C C . ASP A 1 90 ? -26.120 -4.859 17.206 1.00 87.12 90 ASP A C 1
ATOM 705 O O . ASP A 1 90 ? -26.763 -3.814 17.173 1.00 87.12 90 ASP A O 1
ATOM 709 N N . ILE A 1 91 ? -25.130 -5.102 16.348 1.00 88.94 91 ILE A N 1
ATOM 710 C CA . ILE A 1 91 ? -24.670 -4.126 15.340 1.00 88.94 91 ILE A CA 1
ATOM 711 C C . ILE A 1 91 ? -25.236 -4.438 13.952 1.00 88.94 91 ILE A C 1
ATOM 713 O O . ILE A 1 91 ? -25.549 -5.592 13.645 1.00 88.94 91 ILE A O 1
ATOM 717 N N . TYR A 1 92 ? -25.354 -3.426 13.090 1.00 91.88 92 TYR A N 1
ATOM 718 C CA . TYR A 1 92 ? -25.780 -3.561 11.690 1.00 91.88 92 TYR A CA 1
ATOM 719 C C . TYR A 1 92 ? -27.100 -4.323 11.535 1.00 91.88 92 TYR A C 1
ATOM 721 O O . TYR A 1 92 ? -27.177 -5.322 10.822 1.00 91.88 92 TYR A O 1
ATOM 729 N N . LYS A 1 93 ? -28.145 -3.865 12.238 1.00 95.00 93 LYS A N 1
ATOM 730 C CA . LYS A 1 93 ? -29.485 -4.484 12.321 1.00 95.00 93 LYS A CA 1
ATOM 731 C C . LYS A 1 93 ? -30.261 -4.421 10.993 1.00 95.00 93 LYS A C 1
ATOM 733 O O . LYS A 1 93 ? -31.354 -3.866 10.917 1.00 95.00 93 LYS A O 1
ATOM 738 N N . ASN A 1 94 ? -29.706 -4.993 9.931 1.00 96.88 94 ASN A N 1
ATOM 739 C CA . ASN A 1 94 ? -30.260 -4.993 8.580 1.00 96.88 94 ASN A CA 1
ATOM 740 C C . ASN A 1 94 ? -31.640 -5.644 8.539 1.00 96.88 94 ASN A C 1
ATOM 742 O O . ASN A 1 94 ? -32.512 -5.160 7.827 1.00 96.88 94 ASN A O 1
ATOM 746 N N . ILE A 1 95 ? -31.868 -6.679 9.351 1.00 96.12 95 ILE A N 1
ATOM 747 C CA . ILE A 1 95 ? -33.181 -7.312 9.525 1.00 96.12 95 ILE A CA 1
ATOM 748 C C . ILE A 1 95 ? -34.274 -6.322 9.975 1.00 96.12 95 ILE A C 1
ATOM 750 O O . ILE A 1 95 ? -35.406 -6.425 9.510 1.00 96.12 95 ILE A O 1
ATOM 754 N N . ASP A 1 96 ? -33.932 -5.328 10.803 1.00 95.50 96 ASP A N 1
ATOM 755 C CA . ASP A 1 96 ? -34.864 -4.296 11.275 1.00 95.50 96 ASP A CA 1
ATOM 756 C C . ASP A 1 96 ? -35.012 -3.149 10.242 1.00 95.50 96 ASP A C 1
ATOM 758 O O . ASP A 1 96 ? -36.033 -2.463 10.211 1.00 95.50 96 ASP A O 1
ATOM 762 N N . LYS A 1 97 ? -33.999 -2.930 9.384 1.00 97.00 97 LYS A N 1
ATOM 763 C CA . LYS A 1 97 ? -33.918 -1.791 8.443 1.00 97.00 97 LYS A CA 1
ATOM 764 C C . LYS A 1 97 ? -34.372 -2.100 7.009 1.00 97.00 97 LYS A C 1
ATOM 766 O O . LYS A 1 97 ? -34.898 -1.218 6.332 1.00 97.00 97 LYS A O 1
ATOM 771 N N . ILE A 1 98 ? -34.206 -3.335 6.530 1.00 97.69 98 ILE A N 1
ATOM 772 C CA . ILE A 1 98 ? -34.382 -3.708 5.112 1.00 97.69 98 ILE A CA 1
ATOM 773 C C . ILE A 1 98 ? -35.812 -3.488 4.589 1.00 97.69 98 ILE A C 1
ATOM 775 O O . ILE A 1 98 ? -35.998 -3.131 3.426 1.00 97.69 98 ILE A O 1
ATOM 779 N N . GLY A 1 99 ? -36.825 -3.618 5.454 1.00 96.75 99 GLY A N 1
ATOM 780 C CA . GLY A 1 99 ? -38.229 -3.368 5.105 1.00 96.75 99 GLY A CA 1
ATOM 781 C C . GLY A 1 99 ? -38.554 -1.899 4.793 1.00 96.75 99 GLY A C 1
ATOM 782 O O . GLY A 1 99 ? -39.585 -1.619 4.183 1.00 96.75 99 GLY A O 1
ATOM 783 N N . MET A 1 100 ? -37.678 -0.960 5.173 1.00 97.19 100 MET A N 1
ATOM 784 C CA . MET A 1 100 ? -37.827 0.473 4.888 1.00 97.19 100 MET A CA 1
ATOM 785 C C . MET A 1 100 ? -37.237 0.888 3.528 1.00 97.19 100 MET A C 1
ATOM 787 O O . MET A 1 100 ? -37.494 2.000 3.071 1.00 97.19 100 MET A O 1
ATOM 791 N N . VAL A 1 101 ? -36.471 0.016 2.859 1.00 97.56 101 VAL A N 1
ATOM 792 C CA . VAL A 1 101 ? -35.827 0.324 1.571 1.00 97.56 101 VAL A CA 1
ATOM 793 C C . VAL A 1 101 ? -36.874 0.414 0.452 1.00 97.56 101 VAL A C 1
ATOM 795 O O . VAL A 1 101 ? -37.594 -0.542 0.170 1.00 97.56 101 VAL A O 1
ATOM 798 N N . ASN A 1 102 ? -36.949 1.573 -0.210 1.00 95.38 102 ASN A N 1
ATOM 799 C CA . ASN A 1 102 ? -37.999 1.913 -1.186 1.00 95.38 102 ASN A CA 1
ATOM 800 C C . ASN A 1 102 ? -37.596 1.714 -2.661 1.00 95.38 102 ASN A C 1
ATOM 802 O O . ASN A 1 102 ? -38.203 2.307 -3.548 1.00 95.38 102 ASN A O 1
ATOM 806 N N . CYS A 1 103 ? -36.577 0.902 -2.940 1.00 95.25 103 CYS A N 1
ATOM 807 C CA . CYS A 1 103 ? -36.137 0.596 -4.303 1.00 95.25 103 CYS A CA 1
ATOM 808 C C . CYS A 1 103 ? -35.751 -0.880 -4.442 1.00 95.25 103 CYS A C 1
ATOM 810 O O . CYS A 1 103 ? -35.469 -1.549 -3.446 1.00 95.25 103 CYS A O 1
ATOM 812 N N . ARG A 1 104 ? -35.713 -1.386 -5.682 1.00 96.81 104 ARG A N 1
ATOM 813 C CA . ARG A 1 104 ? -35.363 -2.784 -5.980 1.00 96.81 104 ARG A CA 1
ATOM 814 C C . ARG A 1 104 ? -34.031 -3.212 -5.358 1.00 96.81 104 ARG A C 1
ATOM 816 O O . ARG A 1 104 ? -32.979 -2.662 -5.695 1.00 96.81 104 ARG A O 1
ATOM 823 N N . VAL A 1 105 ? -34.089 -4.266 -4.546 1.00 98.06 105 VAL A N 1
ATOM 824 C CA . VAL A 1 105 ? -32.932 -4.914 -3.919 1.00 98.06 105 VAL A CA 1
ATOM 825 C C . VAL A 1 105 ? -32.606 -6.229 -4.633 1.00 98.06 105 VAL A C 1
ATOM 827 O O . VAL A 1 105 ? -33.453 -7.121 -4.727 1.00 98.06 105 VAL A O 1
ATOM 830 N N . LEU A 1 106 ? -31.369 -6.362 -5.116 1.00 98.31 106 LEU A N 1
ATOM 831 C CA . LEU A 1 106 ? -30.759 -7.627 -5.532 1.00 98.31 106 LEU A CA 1
ATOM 832 C C . LEU A 1 106 ? -29.946 -8.195 -4.363 1.00 98.31 106 LEU A C 1
ATOM 834 O O . LEU A 1 106 ? -29.122 -7.487 -3.789 1.00 98.31 106 LEU A O 1
ATOM 838 N N . ILE A 1 107 ? -30.125 -9.483 -4.064 1.00 98.44 107 ILE A N 1
ATOM 839 C CA . ILE A 1 107 ? -29.259 -10.226 -3.140 1.00 98.44 107 ILE A CA 1
ATOM 840 C C . ILE A 1 107 ? -28.491 -11.298 -3.916 1.00 98.44 107 ILE A C 1
ATOM 842 O O . ILE A 1 107 ? -29.080 -12.028 -4.715 1.00 98.44 107 ILE A O 1
ATOM 846 N N . ILE A 1 108 ? -27.181 -11.376 -3.681 1.00 98.00 108 ILE A N 1
ATOM 847 C CA . ILE A 1 108 ? -26.275 -12.398 -4.214 1.00 98.00 108 ILE A CA 1
ATOM 848 C C . ILE A 1 108 ? -25.631 -13.110 -3.023 1.00 98.00 108 ILE A C 1
ATOM 850 O O . ILE A 1 108 ? -25.095 -12.434 -2.150 1.00 98.00 108 ILE A O 1
ATOM 854 N N . HIS A 1 109 ? -25.674 -14.443 -2.960 1.00 98.12 109 HIS A N 1
ATOM 855 C CA . HIS A 1 109 ? -25.098 -15.205 -1.838 1.00 98.12 109 HIS A CA 1
ATOM 856 C C . HIS A 1 109 ? -24.653 -16.604 -2.276 1.00 98.12 109 HIS A C 1
ATOM 858 O O . HIS A 1 109 ? -25.347 -17.276 -3.044 1.00 98.12 109 HIS A O 1
ATOM 864 N N . GLY A 1 110 ? -23.519 -17.068 -1.756 1.00 96.44 110 GLY A N 1
ATOM 865 C CA . GLY A 1 110 ? -23.047 -18.440 -1.912 1.00 96.44 110 GLY A CA 1
ATOM 866 C C . GLY A 1 110 ? -23.870 -19.430 -1.087 1.00 96.44 110 GLY A C 1
ATOM 867 O O . GLY A 1 110 ? -24.233 -19.151 0.054 1.00 96.44 110 GLY A O 1
ATOM 868 N N . THR A 1 111 ? -24.177 -20.605 -1.638 1.00 96.44 111 THR A N 1
ATOM 869 C CA . THR A 1 111 ? -24.877 -21.666 -0.886 1.00 96.44 111 THR A CA 1
ATOM 870 C C . THR A 1 111 ? -23.960 -22.450 0.055 1.00 96.44 111 THR A C 1
ATOM 872 O O . THR A 1 111 ? -24.454 -23.223 0.871 1.00 96.44 111 THR A O 1
ATOM 875 N N . SER A 1 112 ? -22.644 -22.290 -0.088 1.00 94.56 112 SER A N 1
ATOM 876 C CA . SER A 1 112 ? -21.587 -22.926 0.706 1.00 94.56 112 SER A CA 1
ATOM 877 C C . SER A 1 112 ? -20.746 -21.878 1.447 1.00 94.56 112 SER A C 1
ATOM 879 O O . SER A 1 112 ? -19.561 -22.080 1.698 1.00 94.56 112 SER A O 1
ATOM 881 N N . ASP A 1 113 ? -21.358 -20.741 1.781 1.00 93.62 113 ASP A N 1
ATOM 882 C CA . ASP A 1 113 ? -20.750 -19.694 2.594 1.00 93.62 113 ASP A CA 1
ATOM 883 C C . ASP A 1 113 ? -20.637 -20.154 4.061 1.00 93.62 113 ASP A C 1
ATOM 885 O O . ASP A 1 113 ? -21.629 -20.231 4.785 1.00 93.62 113 ASP A O 1
ATOM 889 N N . GLU A 1 114 ? -19.414 -20.509 4.477 1.00 89.38 114 GLU A N 1
ATOM 890 C CA . GLU A 1 114 ? -19.088 -20.921 5.852 1.00 89.38 114 GLU A CA 1
ATOM 891 C C . GLU A 1 114 ? -18.893 -19.730 6.818 1.00 89.38 114 GLU A C 1
ATOM 893 O O . GLU A 1 114 ? -18.738 -19.955 8.020 1.00 89.38 114 GLU A O 1
ATOM 898 N N . VAL A 1 115 ? -18.885 -18.481 6.324 1.00 87.94 115 VAL A N 1
ATOM 899 C CA . VAL A 1 115 ? -18.672 -17.263 7.132 1.00 87.94 115 VAL A CA 1
ATOM 900 C C . VAL A 1 115 ? -20.005 -16.601 7.464 1.00 87.94 115 VAL A C 1
ATOM 902 O O . VAL A 1 115 ? -20.281 -16.317 8.626 1.00 87.94 115 VAL A O 1
ATOM 905 N N . VAL A 1 116 ? -20.849 -16.382 6.454 1.00 91.12 116 VAL A N 1
ATOM 906 C CA . VAL A 1 116 ? -22.199 -15.831 6.601 1.00 91.12 116 VAL A CA 1
ATOM 907 C C . VAL A 1 116 ? -23.174 -16.803 5.953 1.00 91.12 116 VAL A C 1
ATOM 909 O O . VAL A 1 116 ? -23.305 -16.833 4.735 1.00 91.12 116 VAL A O 1
ATOM 912 N N . ASP A 1 117 ? -23.879 -17.597 6.759 1.00 94.31 117 ASP A N 1
ATOM 913 C CA . ASP A 1 117 ? -24.781 -18.627 6.235 1.00 94.31 117 ASP A CA 1
ATOM 914 C C . ASP A 1 117 ? -25.826 -18.044 5.260 1.00 94.31 117 ASP A C 1
ATOM 916 O O . ASP A 1 117 ? -26.430 -16.994 5.496 1.00 94.31 117 ASP A O 1
ATOM 920 N N . CYS A 1 118 ? -26.077 -18.766 4.165 1.00 95.81 118 CYS A N 1
ATOM 921 C CA . CYS A 1 118 ? -26.978 -18.372 3.075 1.00 95.81 118 CYS A CA 1
ATOM 922 C C . CYS A 1 118 ? -28.417 -18.030 3.540 1.00 95.81 118 CYS A C 1
ATOM 924 O O . CYS A 1 118 ? -29.153 -17.318 2.850 1.00 95.81 118 CYS A O 1
ATOM 926 N N . SER A 1 119 ? -28.848 -18.500 4.718 1.00 96.19 119 SER A N 1
ATOM 927 C CA . SER A 1 119 ? -30.112 -18.091 5.344 1.00 96.19 119 SER A CA 1
ATOM 928 C C . SER A 1 119 ? -30.193 -16.593 5.662 1.00 96.19 119 SER A C 1
ATOM 930 O O . SER A 1 119 ? -31.306 -16.073 5.750 1.00 96.19 119 SER A O 1
ATOM 932 N N . HIS A 1 120 ? -29.063 -15.888 5.788 1.00 97.06 120 HIS A N 1
ATOM 933 C CA . HIS A 1 120 ? -29.031 -14.438 5.982 1.00 97.06 120 HIS A CA 1
ATOM 934 C C . HIS A 1 120 ? -29.549 -13.698 4.751 1.00 97.06 120 HIS A C 1
ATOM 936 O O . HIS A 1 120 ? -30.518 -12.941 4.846 1.00 97.06 120 HIS A O 1
ATOM 942 N N . GLY A 1 121 ? -28.961 -13.975 3.582 1.00 96.75 121 GLY A N 1
ATOM 943 C CA . GLY A 1 121 ? -29.419 -13.420 2.313 1.00 96.75 121 GLY A CA 1
ATOM 944 C C . GLY A 1 121 ? -30.876 -13.779 2.024 1.00 96.75 121 GLY A C 1
ATOM 945 O O . GLY A 1 121 ? -31.645 -12.916 1.608 1.00 96.75 121 GLY A O 1
ATOM 946 N N . LYS A 1 122 ? -31.294 -15.023 2.302 1.00 97.44 122 LYS A N 1
ATOM 947 C CA . LYS A 1 122 ? -32.688 -15.467 2.104 1.00 97.44 122 LYS A CA 1
ATOM 948 C C . LYS A 1 122 ? -33.683 -14.685 2.965 1.00 97.44 122 LYS A C 1
ATOM 950 O O . LYS A 1 122 ? -34.645 -14.147 2.425 1.00 97.44 122 LYS A O 1
ATOM 955 N N . GLN A 1 123 ? -33.426 -14.552 4.267 1.00 97.25 123 GLN A N 1
ATOM 956 C CA . GLN A 1 123 ? -34.299 -13.798 5.176 1.00 97.25 123 GLN A CA 1
ATOM 957 C C . GLN A 1 123 ? -34.356 -12.304 4.823 1.00 97.25 123 GLN A C 1
ATOM 959 O O . GLN A 1 123 ? -35.439 -11.724 4.802 1.00 97.25 123 GLN A O 1
ATOM 964 N N . LEU A 1 124 ? -33.224 -11.675 4.480 1.00 97.88 124 LEU A N 1
ATOM 965 C CA . LEU A 1 124 ? -33.231 -10.283 4.011 1.00 97.88 124 LEU A CA 1
ATOM 966 C C . LEU A 1 124 ? -34.045 -10.127 2.722 1.00 97.88 124 LEU A C 1
ATOM 968 O O . LEU A 1 124 ? -34.831 -9.188 2.609 1.00 97.88 124 LEU A O 1
ATOM 972 N N . TRP A 1 125 ? -33.909 -11.057 1.773 1.00 98.25 125 TRP A N 1
ATOM 973 C CA . TRP A 1 125 ? -34.670 -11.040 0.524 1.00 98.25 125 TRP A CA 1
ATOM 974 C C . TRP A 1 125 ? -36.177 -11.201 0.763 1.00 98.25 125 TRP A C 1
ATOM 976 O O . TRP A 1 125 ? -36.983 -10.528 0.123 1.00 98.25 125 TRP A O 1
ATOM 986 N N . GLU A 1 126 ? -36.576 -12.044 1.717 1.00 97.81 126 GLU A N 1
ATOM 987 C CA . GLU A 1 126 ? -37.975 -12.202 2.125 1.00 97.81 126 GLU A CA 1
ATOM 988 C C . GLU A 1 126 ? -38.562 -10.924 2.747 1.00 97.81 126 GLU A C 1
ATOM 990 O O . GLU A 1 126 ? -39.733 -10.623 2.503 1.00 97.81 126 GLU A O 1
ATOM 995 N N . LEU A 1 127 ? -37.753 -10.147 3.472 1.00 97.50 127 LEU A N 1
ATOM 996 C CA . LEU A 1 127 ? -38.151 -8.897 4.133 1.00 97.50 127 LEU A CA 1
ATOM 997 C C . LEU A 1 127 ? -38.074 -7.646 3.234 1.00 97.50 127 LEU A C 1
ATOM 999 O O . LEU A 1 127 ? -38.641 -6.612 3.582 1.00 97.50 127 LEU A O 1
ATOM 1003 N N . CYS A 1 128 ? -37.402 -7.714 2.080 1.00 97.31 128 CYS A N 1
ATOM 1004 C CA . CYS A 1 128 ? -37.328 -6.604 1.124 1.00 97.31 128 CYS A CA 1
ATOM 1005 C C . CYS A 1 128 ? -38.720 -6.192 0.610 1.00 97.31 128 CYS A C 1
ATOM 1007 O O . CYS A 1 128 ? -39.493 -7.033 0.146 1.00 97.31 128 CYS A O 1
ATOM 1009 N N . LYS A 1 129 ? -39.002 -4.883 0.597 1.00 95.62 129 LYS A N 1
ATOM 1010 C CA . LYS A 1 129 ? -40.239 -4.313 0.036 1.00 95.62 129 LYS A CA 1
ATOM 1011 C C . LYS A 1 129 ? -40.307 -4.459 -1.488 1.00 95.62 129 LYS A C 1
ATOM 1013 O O . LYS A 1 129 ? -41.295 -4.963 -2.015 1.00 95.62 129 LYS A O 1
ATOM 1018 N N . GLU A 1 130 ? -39.246 -4.067 -2.196 1.00 95.06 130 GLU A N 1
ATOM 1019 C CA . GLU A 1 130 ? -39.107 -4.269 -3.643 1.00 95.06 130 GLU A CA 1
ATOM 1020 C C . GLU A 1 130 ? -38.039 -5.327 -3.945 1.00 95.06 130 GLU A C 1
ATOM 1022 O O . GLU A 1 130 ? -36.836 -5.066 -3.912 1.00 95.06 130 GLU A O 1
ATOM 1027 N N . LYS A 1 131 ? -38.481 -6.544 -4.262 1.00 95.62 131 LYS A N 1
ATOM 1028 C CA . LYS A 1 131 ? -37.598 -7.686 -4.530 1.00 95.62 131 LYS A CA 1
ATOM 1029 C C . LYS A 1 131 ? -37.187 -7.724 -5.998 1.00 95.62 131 LYS A C 1
ATOM 1031 O O . LYS A 1 131 ? -38.039 -7.671 -6.885 1.00 95.62 131 LYS A O 1
ATOM 1036 N N . TYR A 1 132 ? -35.894 -7.879 -6.261 1.00 97.50 132 TYR A N 1
ATOM 1037 C CA . TYR A 1 132 ? -35.400 -8.394 -7.537 1.00 97.50 132 TYR A CA 1
ATOM 1038 C C . TYR A 1 132 ? -35.075 -9.893 -7.408 1.00 97.50 132 TYR A C 1
ATOM 1040 O O . TYR A 1 132 ? -34.941 -10.411 -6.301 1.00 97.50 132 TYR A O 1
ATOM 1048 N N . GLU A 1 133 ? -34.980 -10.608 -8.528 1.00 96.81 133 GLU A N 1
ATOM 1049 C CA . GLU A 1 133 ? -34.611 -12.030 -8.570 1.00 96.81 133 GLU A CA 1
ATOM 1050 C C . GLU A 1 133 ? -33.227 -12.249 -7.914 1.00 96.81 133 GLU A C 1
ATOM 1052 O O . GLU A 1 133 ? -32.245 -11.673 -8.391 1.00 96.81 133 GLU A O 1
ATOM 1057 N N . PRO A 1 134 ? -33.111 -13.030 -6.825 1.00 97.50 134 PRO A N 1
ATOM 1058 C CA . PRO A 1 134 ? -31.845 -13.215 -6.122 1.00 97.50 134 PRO A CA 1
ATOM 1059 C C . PRO A 1 134 ? -30.936 -14.198 -6.871 1.00 97.50 134 PRO A C 1
ATOM 1061 O O . PRO A 1 134 ? -31.416 -15.051 -7.618 1.00 97.50 134 PRO A O 1
ATOM 1064 N N . LEU A 1 135 ? -29.624 -14.110 -6.643 1.00 97.75 135 LEU A N 1
ATOM 1065 C CA . LEU A 1 135 ? -28.650 -15.064 -7.172 1.00 97.75 135 LEU A CA 1
ATOM 1066 C C . LEU A 1 135 ? -28.068 -15.922 -6.043 1.00 97.75 135 LEU A C 1
ATOM 1068 O O . LEU A 1 135 ? -27.219 -15.469 -5.277 1.00 97.75 135 LEU A O 1
ATOM 1072 N N . TRP A 1 136 ? -28.501 -17.181 -5.979 1.00 97.75 136 TRP A N 1
ATOM 1073 C CA . TRP A 1 136 ? -27.930 -18.191 -5.088 1.00 97.75 136 TRP A CA 1
ATOM 1074 C C . TRP A 1 136 ? -26.883 -19.005 -5.856 1.00 97.75 136 TRP A C 1
ATOM 1076 O O . TRP A 1 136 ? -27.236 -19.802 -6.726 1.00 97.75 136 TRP A O 1
ATOM 1086 N N . ILE A 1 137 ? -25.598 -18.796 -5.566 1.00 96.12 137 ILE A N 1
ATOM 1087 C CA . ILE A 1 137 ? -24.502 -19.451 -6.295 1.00 96.12 137 ILE A CA 1
ATOM 1088 C C . ILE A 1 137 ? -24.226 -20.817 -5.671 1.00 96.12 137 ILE A C 1
ATOM 1090 O O . ILE A 1 137 ? -23.755 -20.911 -4.535 1.00 96.12 137 ILE A O 1
ATOM 1094 N N . ASN A 1 138 ? -24.526 -21.879 -6.421 1.00 95.19 138 ASN A N 1
ATOM 1095 C CA . ASN A 1 138 ? -24.357 -23.250 -5.954 1.00 95.19 138 ASN A CA 1
ATOM 1096 C C . ASN A 1 138 ? -22.867 -23.587 -5.775 1.00 95.19 138 ASN A C 1
ATOM 1098 O O . ASN A 1 138 ? -22.079 -23.468 -6.710 1.00 95.19 138 ASN A O 1
ATOM 1102 N N . GLY A 1 139 ? -22.482 -23.998 -4.568 1.00 91.38 139 GLY A N 1
ATOM 1103 C CA . GLY A 1 139 ? -21.087 -24.258 -4.192 1.00 91.38 139 GLY A CA 1
ATOM 1104 C C . GLY A 1 139 ? -20.236 -23.008 -3.923 1.00 91.38 139 GLY A C 1
ATOM 1105 O O . GLY A 1 139 ? -19.080 -23.154 -3.534 1.00 91.38 139 GLY A O 1
ATOM 1106 N N . GLY A 1 140 ? -20.780 -21.798 -4.101 1.00 91.12 140 GLY A N 1
ATOM 1107 C CA . GLY A 1 140 ? -20.077 -20.548 -3.803 1.00 91.12 140 GLY A CA 1
ATOM 1108 C C . GLY A 1 140 ? -19.893 -20.329 -2.298 1.00 91.12 140 GLY A C 1
ATOM 1109 O O . GLY A 1 140 ? -20.801 -20.631 -1.520 1.00 91.12 140 GLY A O 1
ATOM 1110 N N . GLY A 1 141 ? -18.733 -19.801 -1.903 1.00 86.06 141 GLY A N 1
ATOM 1111 C CA . GLY A 1 141 ? -18.382 -19.398 -0.537 1.00 86.06 141 GLY A CA 1
ATOM 1112 C C . GLY A 1 141 ? -18.410 -17.874 -0.349 1.00 86.06 141 GLY A C 1
ATOM 1113 O O . GLY A 1 141 ? -18.977 -17.157 -1.166 1.00 86.06 141 GLY A O 1
ATOM 1114 N N . HIS A 1 142 ? -17.794 -17.362 0.722 1.00 84.38 142 HIS A N 1
ATOM 1115 C CA . HIS A 1 142 ? -17.938 -15.946 1.101 1.00 84.38 142 HIS A CA 1
ATOM 1116 C C . HIS A 1 142 ? -17.259 -14.942 0.147 1.00 84.38 142 HIS A C 1
ATOM 1118 O O . HIS A 1 142 ? -17.823 -13.890 -0.146 1.00 84.38 142 HIS A O 1
ATOM 1124 N N . CYS A 1 143 ? -16.051 -15.269 -0.333 1.00 80.62 143 CYS A N 1
ATOM 1125 C CA . CYS A 1 143 ? -15.148 -14.338 -1.032 1.00 80.62 143 CYS A CA 1
ATOM 1126 C C . CYS A 1 143 ? -14.741 -14.810 -2.441 1.00 80.62 143 CYS A C 1
ATOM 1128 O O . CYS A 1 143 ? -13.664 -14.461 -2.919 1.00 80.62 143 CYS A O 1
ATOM 1130 N N . ASN A 1 144 ? -15.532 -15.681 -3.075 1.00 82.88 144 ASN A N 1
ATOM 1131 C CA . ASN A 1 144 ? -15.214 -16.237 -4.397 1.00 82.88 144 ASN A CA 1
ATOM 1132 C C . ASN A 1 144 ? -16.375 -16.161 -5.401 1.00 82.88 144 ASN A C 1
ATOM 1134 O O . ASN A 1 144 ? -16.295 -16.774 -6.465 1.00 82.88 144 ASN A O 1
ATOM 1138 N N . LEU A 1 145 ? -17.455 -15.445 -5.078 1.00 84.38 145 LEU A N 1
ATOM 1139 C CA . LEU A 1 145 ? -18.666 -15.412 -5.902 1.00 84.38 145 LEU A CA 1
ATOM 1140 C C . LEU A 1 145 ? -18.445 -14.694 -7.235 1.00 84.38 145 LEU A C 1
ATOM 1142 O O . LEU A 1 145 ? -19.023 -15.082 -8.246 1.00 84.38 145 LEU A O 1
ATOM 1146 N N . GLU A 1 146 ? -17.556 -13.707 -7.254 1.00 83.81 146 GLU A N 1
ATOM 1147 C CA . GLU A 1 146 ? -17.142 -12.944 -8.428 1.00 83.81 146 GLU A CA 1
ATOM 1148 C C . GLU A 1 146 ? -16.465 -13.819 -9.500 1.00 83.81 146 GLU A C 1
ATOM 1150 O O . GLU A 1 146 ? -16.461 -13.451 -10.675 1.00 83.81 146 GLU A O 1
ATOM 1155 N N . LEU A 1 147 ? -15.930 -14.988 -9.115 1.00 82.38 147 LEU A N 1
ATOM 1156 C CA . LEU A 1 147 ? -15.308 -15.956 -10.027 1.00 82.38 147 LEU A CA 1
ATOM 1157 C C . LEU A 1 147 ? -16.338 -16.782 -10.820 1.00 82.38 147 LEU A C 1
ATOM 1159 O O . LEU A 1 147 ? -15.984 -17.404 -11.822 1.00 82.38 147 LEU A O 1
ATOM 1163 N N . TYR A 1 148 ? -17.603 -16.804 -10.389 1.00 89.56 148 TYR A N 1
ATOM 1164 C CA . TYR A 1 148 ? -18.661 -17.560 -11.057 1.00 89.56 148 TYR A CA 1
ATOM 1165 C C . TYR A 1 148 ? -19.246 -16.743 -12.223 1.00 89.56 148 TYR A C 1
ATOM 1167 O O . TYR A 1 148 ? -19.659 -15.594 -12.026 1.00 89.56 148 TYR A O 1
ATOM 1175 N N . PRO A 1 149 ? -19.343 -17.300 -13.448 1.00 87.94 149 PRO A N 1
ATOM 1176 C CA . PRO A 1 149 ? -19.811 -16.558 -14.624 1.00 87.94 149 PRO A CA 1
ATOM 1177 C C . PRO A 1 149 ? -21.255 -16.038 -14.483 1.00 87.94 149 PRO A C 1
ATOM 1179 O O . PRO A 1 149 ? -21.631 -15.043 -15.112 1.00 87.94 149 PRO A O 1
ATOM 1182 N N . GLU A 1 150 ? -22.067 -16.670 -13.636 1.00 91.88 150 GLU A N 1
ATOM 1183 C CA . GLU A 1 150 ? -23.416 -16.240 -13.281 1.00 91.88 150 GLU A CA 1
ATOM 1184 C C . GLU A 1 150 ? -23.439 -14.878 -12.571 1.00 91.88 150 GLU A C 1
ATOM 1186 O O . GLU A 1 150 ? -24.363 -14.097 -12.814 1.00 91.88 150 GLU A O 1
ATOM 1191 N N . PHE A 1 151 ? -22.426 -14.555 -11.755 1.00 91.88 151 PHE A N 1
ATOM 1192 C CA . PHE A 1 151 ? -22.367 -13.331 -10.946 1.00 91.88 151 PHE A CA 1
ATOM 1193 C C . PHE A 1 151 ? -22.438 -12.075 -11.819 1.00 91.88 151 PHE A C 1
ATOM 1195 O O . PHE A 1 151 ? -23.395 -11.298 -11.751 1.00 91.88 151 PHE A O 1
ATOM 1202 N N . ILE A 1 152 ? -21.462 -11.909 -12.718 1.00 87.38 152 ILE A N 1
ATOM 1203 C CA . ILE A 1 152 ? -21.382 -10.742 -13.606 1.00 87.38 152 ILE A CA 1
ATOM 1204 C C . ILE A 1 152 ? -22.560 -10.717 -14.589 1.00 87.38 152 ILE A C 1
ATOM 1206 O O . ILE A 1 152 ? -23.075 -9.641 -14.907 1.00 87.38 152 ILE A O 1
ATOM 1210 N N . LYS A 1 153 ? -23.029 -11.883 -15.052 1.00 92.12 153 LYS A N 1
ATOM 1211 C CA . LYS A 1 153 ? -24.194 -11.993 -15.944 1.00 92.12 153 LYS A CA 1
ATOM 1212 C C . LYS A 1 153 ? -25.470 -11.471 -15.273 1.00 92.12 153 LYS A C 1
ATOM 1214 O O . LYS A 1 153 ? -26.198 -10.680 -15.878 1.00 92.12 153 LYS A O 1
ATOM 1219 N N . HIS A 1 154 ? -25.730 -11.869 -14.028 1.00 94.94 154 HIS A N 1
ATOM 1220 C CA . HIS A 1 154 ? -26.929 -11.468 -13.289 1.00 94.94 154 HIS A CA 1
ATOM 1221 C C . HIS A 1 154 ? -26.860 -10.019 -12.799 1.00 94.94 154 HIS A C 1
ATOM 1223 O O . HIS A 1 154 ? -27.842 -9.286 -12.915 1.00 94.94 154 HIS A O 1
ATOM 1229 N N . LEU A 1 155 ? -25.686 -9.563 -12.349 1.00 92.00 155 LEU A N 1
ATOM 1230 C CA . LEU A 1 155 ? -25.462 -8.168 -11.965 1.00 92.00 155 LEU A CA 1
ATOM 1231 C C . LEU A 1 155 ? -25.683 -7.217 -13.156 1.00 92.00 155 LEU A C 1
ATOM 1233 O O . LEU A 1 155 ? -26.395 -6.219 -13.029 1.00 92.00 155 LEU A O 1
ATOM 1237 N N . LYS A 1 156 ? -25.175 -7.561 -14.351 1.00 90.56 156 LYS A N 1
ATOM 1238 C CA . LYS A 1 156 ? -25.464 -6.813 -15.590 1.00 90.56 156 LYS A CA 1
ATOM 1239 C C . LYS A 1 156 ? -26.963 -6.807 -15.921 1.00 90.56 156 LYS A C 1
ATOM 1241 O O . LYS A 1 156 ? -27.502 -5.747 -16.240 1.00 90.56 156 LYS A O 1
ATOM 1246 N N . LYS A 1 157 ? -27.656 -7.951 -15.801 1.00 95.31 157 LYS A N 1
ATOM 1247 C CA . LYS A 1 157 ? -29.120 -8.058 -15.994 1.00 95.31 157 LYS A CA 1
ATOM 1248 C C . LYS A 1 157 ? -29.877 -7.108 -15.051 1.00 95.31 157 LYS A C 1
ATOM 1250 O O . LYS A 1 157 ? -30.767 -6.389 -15.508 1.00 95.31 157 LYS A O 1
ATOM 1255 N N . PHE A 1 158 ? -29.494 -7.049 -13.773 1.00 94.88 158 PHE A N 1
ATOM 1256 C CA . PHE A 1 158 ? -30.077 -6.143 -12.775 1.00 94.88 158 PHE A CA 1
ATOM 1257 C C . PHE A 1 158 ? -29.896 -4.664 -13.140 1.00 94.88 158 PHE A C 1
ATOM 1259 O O . PHE A 1 158 ? -30.891 -3.949 -13.277 1.00 94.88 158 PHE A O 1
ATOM 1266 N N . VAL A 1 159 ? -28.655 -4.222 -13.383 1.00 92.44 159 VAL A N 1
ATOM 1267 C CA . VAL A 1 159 ? -28.333 -2.820 -13.721 1.00 92.44 159 VAL A CA 1
ATOM 1268 C C . VAL A 1 159 ? -29.075 -2.356 -14.984 1.00 92.44 159 VAL A C 1
ATOM 1270 O O . VAL A 1 159 ? -29.648 -1.263 -15.010 1.00 92.44 159 VAL A O 1
ATOM 1273 N N . LEU A 1 160 ? -29.154 -3.206 -16.013 1.00 92.56 160 LEU A N 1
ATOM 1274 C CA . LEU A 1 160 ? -29.917 -2.916 -17.234 1.00 92.56 160 LEU A CA 1
ATOM 1275 C C . LEU A 1 160 ? -31.433 -2.834 -16.986 1.00 92.56 160 LEU A C 1
ATOM 1277 O O . LEU A 1 160 ? -32.118 -2.040 -17.632 1.00 92.56 160 LEU A O 1
ATOM 1281 N N . THR A 1 161 ? -31.965 -3.629 -16.054 1.00 93.31 161 THR A N 1
ATOM 1282 C CA . THR A 1 161 ? -33.401 -3.665 -15.735 1.00 93.31 161 THR A CA 1
ATOM 1283 C C . THR A 1 161 ? -33.826 -2.416 -14.958 1.00 93.31 161 THR A C 1
ATOM 1285 O O . THR A 1 161 ? -34.793 -1.752 -15.336 1.00 93.31 161 THR A O 1
ATOM 1288 N N . ILE A 1 162 ? -33.074 -2.023 -13.923 1.00 90.44 162 ILE A N 1
ATOM 1289 C CA . ILE A 1 162 ? -33.366 -0.809 -13.136 1.00 90.44 162 ILE A CA 1
ATOM 1290 C C . ILE A 1 162 ? -33.126 0.483 -13.935 1.00 90.44 162 ILE A C 1
ATOM 1292 O O . ILE A 1 162 ? -33.779 1.498 -13.676 1.00 90.44 162 ILE A O 1
ATOM 1296 N N . GLY A 1 163 ? -32.258 0.450 -14.954 1.00 79.19 163 GLY A N 1
ATOM 1297 C CA . GLY A 1 163 ? -32.075 1.549 -15.909 1.00 79.19 163 GLY A CA 1
ATOM 1298 C C . GLY A 1 163 ? -33.324 1.844 -16.752 1.00 79.19 163 GLY A C 1
ATOM 1299 O O . GLY A 1 163 ? -33.682 3.006 -16.923 1.00 79.19 163 GLY A O 1
ATOM 1300 N N . LYS A 1 164 ? -34.038 0.807 -17.213 1.00 76.12 164 LYS A N 1
ATOM 1301 C CA . LYS A 1 164 ? -35.229 0.937 -18.081 1.00 76.12 164 LYS A CA 1
ATOM 1302 C C . LYS A 1 164 ? -36.507 1.372 -17.347 1.00 76.12 164 LYS A C 1
ATOM 1304 O O . LYS A 1 164 ? -37.467 1.794 -17.976 1.00 76.12 164 LYS A O 1
ATOM 1309 N N . SER A 1 165 ? -36.541 1.284 -16.017 1.00 59.50 165 SER A N 1
ATOM 1310 C CA . SER A 1 165 ? -37.787 1.323 -15.233 1.00 59.50 165 SER A CA 1
ATOM 1311 C C . SER A 1 165 ? -38.412 2.713 -14.980 1.00 59.50 165 SER A C 1
ATOM 1313 O O . SER A 1 165 ? -39.345 2.787 -14.184 1.00 59.50 165 SER A O 1
ATOM 1315 N N . LYS A 1 166 ? -37.924 3.810 -15.586 1.00 54.56 166 LYS A N 1
ATOM 1316 C CA . LYS A 1 166 ? -38.447 5.180 -15.340 1.00 54.56 166 LYS A CA 1
ATOM 1317 C C . LYS A 1 166 ? -39.015 5.917 -16.566 1.00 54.56 166 LYS A C 1
ATOM 1319 O O . LYS A 1 166 ? -39.469 7.044 -16.415 1.00 54.56 166 LYS A O 1
ATOM 1324 N N . THR A 1 167 ? -39.039 5.318 -17.757 1.00 38.50 167 THR A N 1
ATOM 1325 C CA . THR A 1 167 ? -39.522 5.978 -18.992 1.00 38.50 167 THR A CA 1
ATOM 1326 C C . THR A 1 167 ? -40.991 5.705 -19.342 1.00 38.50 167 THR A C 1
ATOM 1328 O O . THR A 1 167 ? -41.420 6.022 -20.445 1.00 38.50 167 THR A O 1
ATOM 1331 N N . ALA A 1 168 ? -41.785 5.149 -18.421 1.00 41.00 168 ALA A N 1
ATOM 1332 C CA . ALA A 1 168 ? -43.205 4.878 -18.651 1.00 41.00 168 ALA A CA 1
ATOM 1333 C C . ALA A 1 168 ? -44.066 5.204 -17.419 1.00 41.00 168 ALA A C 1
ATOM 1335 O O . ALA A 1 168 ? -44.338 4.317 -16.617 1.00 41.00 168 ALA A O 1
ATOM 1336 N N . THR A 1 169 ? -44.492 6.469 -17.279 1.00 33.69 169 THR A N 1
ATOM 1337 C CA . THR A 1 169 ? -45.809 6.894 -16.738 1.00 33.69 169 THR A CA 1
ATOM 1338 C C . THR A 1 169 ? -46.003 8.403 -16.971 1.00 33.69 169 THR A C 1
ATOM 1340 O O . THR A 1 169 ? -45.682 9.216 -16.109 1.00 33.69 169 THR A O 1
ATOM 1343 N N . SER A 1 170 ? -46.562 8.781 -18.122 1.00 29.08 170 SER A N 1
ATOM 1344 C CA . SER A 1 170 ? -47.394 9.988 -18.281 1.00 29.08 170 SER A CA 1
ATOM 1345 C C . SER A 1 170 ? -48.131 9.928 -19.625 1.00 29.08 170 SER A C 1
ATOM 1347 O O . SER A 1 170 ? -47.521 9.833 -20.684 1.00 29.08 170 SER A O 1
ATOM 1349 N N . GLY A 1 171 ? -49.463 9.924 -19.578 1.00 26.47 171 GLY A N 1
ATOM 1350 C CA . GLY A 1 171 ? -50.320 9.763 -20.756 1.00 26.47 171 GLY A CA 1
ATOM 1351 C C . GLY A 1 171 ? -51.731 9.346 -20.334 1.00 26.47 171 GLY A C 1
ATOM 1352 O O . GLY A 1 171 ? -51.913 8.189 -19.949 1.00 26.47 171 GLY A O 1
ATOM 1353 N N . PRO A 1 172 ? -52.720 10.259 -20.323 1.00 37.75 172 PRO A N 1
ATOM 1354 C CA . PRO A 1 172 ? -54.075 9.932 -19.892 1.00 37.75 172 PRO A CA 1
ATOM 1355 C C . PRO A 1 172 ? -54.757 8.964 -20.861 1.00 37.75 172 PRO A C 1
ATOM 1357 O O . PRO A 1 172 ? -54.607 9.077 -22.077 1.00 37.75 172 PRO A O 1
ATOM 1360 N N . LYS A 1 173 ? -55.580 8.056 -20.327 1.00 30.70 173 LYS A N 1
ATOM 1361 C CA . LYS A 1 173 ? -56.593 7.375 -21.138 1.00 30.70 173 LYS A CA 1
ATOM 1362 C C . LYS A 1 173 ? -57.693 8.380 -21.472 1.00 30.70 173 LYS A C 1
ATOM 1364 O O . LYS A 1 173 ? -58.468 8.730 -20.586 1.00 30.70 173 LYS A O 1
ATOM 1369 N N . THR A 1 174 ? -57.795 8.767 -22.738 1.00 26.70 174 THR A N 1
ATOM 1370 C CA . THR A 1 174 ? -58.976 9.456 -23.269 1.00 26.70 174 THR A CA 1
ATOM 1371 C C . THR A 1 174 ? -59.561 8.613 -24.391 1.00 26.70 174 THR A C 1
ATOM 1373 O O . THR A 1 174 ? -58.878 8.299 -25.362 1.00 26.70 174 THR A O 1
ATOM 1376 N N . THR A 1 175 ? -60.818 8.215 -24.234 1.00 30.23 175 THR A N 1
ATOM 1377 C CA . THR A 1 175 ? -61.598 7.487 -25.237 1.00 30.23 175 THR A CA 1
ATOM 1378 C C . THR A 1 175 ? -62.122 8.461 -26.290 1.00 30.23 175 THR A C 1
ATOM 1380 O O . THR A 1 175 ? -62.771 9.438 -25.928 1.00 30.23 175 THR A O 1
ATOM 1383 N N . ALA A 1 176 ? -61.899 8.173 -27.572 1.00 26.30 176 ALA A N 1
ATOM 1384 C CA . ALA A 1 176 ? -62.687 8.706 -28.684 1.00 26.30 176 ALA A CA 1
ATOM 1385 C C . ALA A 1 176 ? -62.524 7.792 -29.909 1.00 26.30 176 ALA A C 1
ATOM 1387 O O . ALA A 1 176 ? -61.411 7.388 -30.242 1.00 26.30 176 ALA A O 1
ATOM 1388 N N . GLU A 1 177 ? -63.636 7.456 -30.555 1.00 27.73 177 GLU A N 1
ATOM 1389 C CA . GLU A 1 177 ? -63.686 6.672 -31.790 1.00 27.73 177 GLU A CA 1
ATOM 1390 C C . GLU A 1 177 ? -63.528 7.587 -33.011 1.00 27.73 177 GLU A C 1
ATOM 1392 O O . GLU A 1 177 ? -64.055 8.701 -33.011 1.00 27.73 177 GLU A O 1
ATOM 1397 N N . SER A 1 178 ? -62.888 7.101 -34.079 1.00 25.00 178 SER A N 1
ATOM 1398 C CA . SER A 1 178 ? -63.348 7.319 -35.461 1.00 25.00 178 SER A CA 1
ATOM 1399 C C . SER A 1 178 ? -62.590 6.448 -36.462 1.00 25.00 178 SER A C 1
ATOM 1401 O O . SER A 1 178 ? -61.423 6.101 -36.281 1.00 25.00 178 SER A O 1
ATOM 1403 N N . GLU A 1 179 ? -63.305 6.091 -37.519 1.00 26.50 179 GLU A N 1
ATOM 1404 C CA . GLU A 1 179 ? -62.887 5.258 -38.642 1.00 26.50 179 GLU A CA 1
ATOM 1405 C C . GLU A 1 179 ? -61.917 6.021 -39.574 1.00 26.50 179 GLU A C 1
ATOM 1407 O O . GLU A 1 179 ? -62.012 7.241 -39.692 1.00 26.50 179 GLU A O 1
ATOM 1412 N N . ASN A 1 180 ? -61.035 5.337 -40.318 1.00 24.56 180 ASN A N 1
ATOM 1413 C CA . ASN A 1 180 ? -61.359 4.902 -41.688 1.00 24.56 180 ASN A CA 1
ATOM 1414 C C . ASN A 1 180 ? -60.241 4.039 -42.330 1.00 24.56 180 ASN A C 1
ATOM 1416 O O . ASN A 1 180 ? -59.172 3.819 -41.763 1.00 24.56 180 ASN A O 1
ATOM 1420 N N . GLN A 1 181 ? -60.546 3.496 -43.506 1.00 26.88 181 GLN A N 1
ATOM 1421 C CA . GLN A 1 181 ? -59.866 2.419 -44.227 1.00 26.88 181 GLN A CA 1
ATOM 1422 C C . GLN A 1 181 ? -58.635 2.887 -45.033 1.00 26.88 181 GLN A C 1
ATOM 1424 O O . GLN A 1 181 ? -58.633 3.996 -45.563 1.00 26.88 181 GLN A O 1
ATOM 1429 N N . ASN A 1 182 ? -57.635 2.006 -45.219 1.00 25.30 182 ASN A N 1
ATOM 1430 C CA . ASN A 1 182 ? -57.294 1.436 -46.544 1.00 25.30 182 ASN A CA 1
ATOM 1431 C C . ASN A 1 182 ? -56.035 0.531 -46.541 1.00 25.30 182 ASN A C 1
ATOM 1433 O O . ASN A 1 182 ? -54.938 0.937 -46.167 1.00 25.30 182 ASN A O 1
ATOM 1437 N N . LYS A 1 183 ? -56.206 -0.692 -47.061 1.00 22.19 183 LYS A N 1
ATOM 1438 C CA . LYS A 1 183 ? -55.200 -1.501 -47.798 1.00 22.19 183 LYS A CA 1
ATOM 1439 C C . LYS A 1 183 ? -55.486 -1.276 -49.315 1.00 22.19 183 LYS A C 1
ATOM 1441 O O . LYS A 1 183 ? -56.573 -0.757 -49.575 1.00 22.19 183 LYS A O 1
ATOM 1446 N N . PRO A 1 184 ? -54.658 -1.672 -50.319 1.00 31.70 184 PRO A N 1
ATOM 1447 C CA . PRO A 1 184 ? -53.915 -2.944 -50.389 1.00 31.70 184 PRO A CA 1
ATOM 1448 C C . PRO A 1 184 ? -52.518 -2.900 -51.071 1.00 31.70 184 PRO A C 1
ATOM 1450 O O . PRO A 1 184 ? -52.078 -1.856 -51.534 1.00 31.70 184 PRO A O 1
ATOM 1453 N N . SER A 1 185 ? -51.913 -4.097 -51.227 1.00 22.67 185 SER A N 1
ATOM 1454 C CA . SER A 1 185 ? -50.792 -4.452 -52.143 1.00 22.67 185 SER A CA 1
ATOM 1455 C C . SER A 1 185 ? -49.421 -3.779 -51.883 1.00 22.67 185 SER A C 1
ATOM 1457 O O . SER A 1 185 ? -49.357 -2.678 -51.362 1.00 22.67 185 SER A O 1
ATOM 1459 N N . GLU A 1 186 ? -48.268 -4.402 -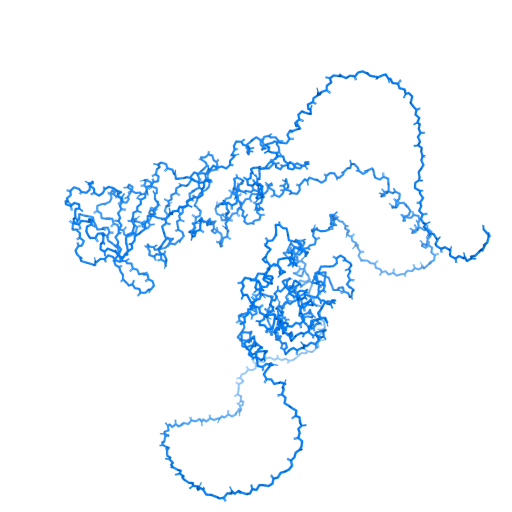52.150 1.00 25.22 186 GLU A N 1
ATOM 1460 C CA . GLU A 1 186 ? -47.969 -5.622 -52.928 1.00 25.22 186 GLU A CA 1
ATOM 1461 C C . GLU A 1 186 ? -47.238 -6.718 -52.120 1.00 25.22 186 GLU A C 1
ATOM 1463 O O . GLU A 1 186 ? -46.901 -6.561 -50.947 1.00 25.22 186 GLU A O 1
ATOM 1468 N N . SER A 1 187 ? -47.039 -7.867 -52.765 1.00 23.27 187 SER A N 1
ATOM 1469 C CA . SER A 1 187 ? -46.392 -9.077 -52.249 1.00 23.27 187 SER A CA 1
ATOM 1470 C C . SER A 1 187 ? -45.216 -9.495 -53.134 1.00 23.27 187 SER A C 1
ATOM 1472 O O . SER A 1 187 ? -45.210 -9.134 -54.306 1.00 23.27 187 SER A O 1
ATOM 1474 N N . ALA A 1 188 ? -44.387 -10.414 -52.616 1.00 24.70 188 ALA A N 1
ATOM 1475 C CA . ALA A 1 188 ? -43.431 -11.256 -53.354 1.00 24.70 188 ALA A CA 1
ATOM 1476 C C . ALA A 1 188 ? -42.079 -10.588 -53.732 1.00 24.70 188 ALA A C 1
ATOM 1478 O O . ALA A 1 188 ? -42.034 -9.399 -54.014 1.00 24.70 188 ALA A O 1
ATOM 1479 N N . SER A 1 189 ? -40.934 -11.288 -53.758 1.00 24.75 189 SER A N 1
ATOM 1480 C CA . SER A 1 189 ? -40.583 -12.631 -53.236 1.00 24.75 189 SER A CA 1
ATOM 1481 C C . SER A 1 189 ? -39.120 -12.995 -53.552 1.00 24.75 189 SER A C 1
ATOM 1483 O O . SER A 1 189 ? -38.676 -12.605 -54.625 1.00 24.75 189 SER A O 1
ATOM 1485 N N . LEU A 1 190 ? -38.517 -13.903 -52.756 1.00 25.33 190 LEU A N 1
ATOM 1486 C CA . LEU A 1 190 ? -37.513 -14.917 -53.182 1.00 25.33 190 LEU A CA 1
ATOM 1487 C C . LEU A 1 190 ? -36.128 -14.407 -53.707 1.00 25.33 190 LEU A C 1
ATOM 1489 O O . LEU A 1 190 ? -36.025 -13.307 -54.230 1.00 25.33 190 LEU A O 1
ATOM 1493 N N . ASP A 1 191 ? -35.003 -15.141 -53.642 1.00 24.14 191 ASP A N 1
ATOM 1494 C CA . ASP A 1 191 ? -34.602 -16.324 -52.840 1.00 24.14 191 ASP A CA 1
ATOM 1495 C C . ASP A 1 191 ? -33.067 -16.573 -52.934 1.00 24.14 191 ASP A C 1
ATOM 1497 O O . ASP A 1 191 ? -32.377 -15.834 -53.638 1.00 24.14 191 ASP A O 1
ATOM 1501 N N . THR A 1 192 ? -32.594 -17.713 -52.387 1.00 24.23 192 THR A N 1
ATOM 1502 C CA . THR A 1 192 ? -31.326 -18.464 -52.686 1.00 24.23 192 THR A CA 1
ATOM 1503 C C . THR A 1 192 ? -30.173 -18.204 -51.685 1.00 24.23 192 THR A C 1
ATOM 1505 O O . THR A 1 192 ? -29.735 -17.065 -51.561 1.00 24.23 192 THR A O 1
ATOM 1508 N N . PHE A 1 193 ? -29.751 -19.131 -50.794 1.00 23.36 193 PHE A N 1
ATOM 1509 C CA . PHE A 1 193 ? -29.078 -20.463 -50.943 1.00 23.36 193 PHE A CA 1
ATOM 1510 C C . PHE A 1 193 ? -27.625 -20.366 -51.486 1.00 23.36 193 PHE A C 1
ATOM 1512 O O . PHE A 1 193 ? -27.348 -19.459 -52.260 1.00 23.36 193 PHE A O 1
ATOM 1519 N N . GLU A 1 194 ? -26.612 -21.167 -51.099 1.00 25.77 194 GLU A N 1
ATOM 1520 C CA . GLU A 1 194 ? -26.483 -22.547 -50.537 1.00 25.77 194 GLU A CA 1
ATOM 1521 C C . GLU A 1 194 ? -25.520 -22.604 -49.300 1.00 25.77 194 GLU A C 1
ATOM 1523 O O . GLU A 1 194 ? -24.879 -21.597 -49.010 1.00 25.77 194 GLU A O 1
ATOM 1528 N N . LEU A 1 195 ? -25.452 -23.605 -48.390 1.00 24.83 195 LEU A N 1
ATOM 1529 C CA . LEU A 1 195 ? -25.269 -25.092 -48.435 1.00 24.83 195 LEU A CA 1
ATOM 1530 C C . LEU A 1 195 ? -23.844 -25.538 -48.880 1.00 24.83 195 LEU A C 1
ATOM 1532 O O . LEU A 1 195 ? -23.271 -24.887 -49.742 1.00 24.83 195 LEU A O 1
ATOM 1536 N N . GLY A 1 196 ? -23.172 -26.588 -48.367 1.00 24.91 196 GLY A N 1
ATOM 1537 C CA . GLY A 1 196 ? -23.411 -27.569 -47.276 1.00 24.91 196 GLY A CA 1
ATOM 1538 C C . GLY A 1 196 ? -22.105 -27.858 -46.478 1.00 24.91 196 GLY A C 1
ATOM 1539 O O . GLY A 1 196 ? -21.216 -27.015 -46.463 1.00 24.91 196 GLY A O 1
ATOM 1540 N N . ASP A 1 197 ? -21.880 -28.979 -45.777 1.00 23.95 197 ASP A N 1
ATOM 1541 C CA . ASP A 1 197 ? -22.645 -30.231 -45.693 1.00 23.95 197 ASP A CA 1
ATOM 1542 C C . ASP A 1 197 ? -22.436 -30.988 -44.353 1.00 23.95 197 ASP A C 1
ATOM 1544 O O . ASP A 1 197 ? -21.504 -30.724 -43.591 1.00 23.95 197 ASP A O 1
ATOM 1548 N N . LEU A 1 198 ? -23.335 -31.940 -44.085 1.00 25.22 198 LEU A N 1
ATOM 1549 C CA . LEU A 1 198 ? -23.449 -32.810 -42.893 1.00 25.22 198 LEU A CA 1
ATOM 1550 C C . LEU A 1 198 ? -22.816 -34.216 -43.186 1.00 25.22 198 LEU A C 1
ATOM 1552 O O . LEU A 1 198 ? -22.473 -34.447 -44.346 1.00 25.22 198 LEU A O 1
ATOM 1556 N N . PRO A 1 199 ? -22.614 -35.175 -42.233 1.00 29.45 199 PRO A N 1
ATOM 1557 C CA . PRO A 1 199 ? -23.698 -35.715 -41.406 1.00 29.45 199 PRO A CA 1
ATOM 1558 C C . PRO A 1 199 ? -23.402 -36.129 -39.949 1.00 29.45 199 PRO A C 1
ATOM 1560 O O . PRO A 1 199 ? -22.305 -36.493 -39.530 1.00 29.45 199 PRO A O 1
ATOM 1563 N N . GLU A 1 200 ? -24.504 -36.154 -39.209 1.00 30.77 200 GLU A N 1
ATOM 1564 C CA . GLU A 1 200 ? -24.704 -36.604 -37.835 1.00 30.77 200 GLU A CA 1
ATOM 1565 C C . GLU A 1 200 ? -25.341 -38.009 -37.848 1.00 30.77 200 GLU A C 1
ATOM 1567 O O . GLU A 1 200 ? -26.261 -38.247 -38.629 1.00 30.77 200 GLU A O 1
ATOM 1572 N N . ILE A 1 201 ? -24.916 -38.940 -36.977 1.00 24.86 201 ILE A N 1
ATOM 1573 C CA . ILE A 1 201 ? -25.686 -40.169 -36.689 1.00 24.86 201 ILE A CA 1
ATOM 1574 C C . ILE A 1 201 ? -25.703 -40.471 -35.183 1.00 24.86 201 ILE A C 1
ATOM 1576 O O . ILE A 1 201 ? -24.687 -40.779 -34.563 1.00 24.86 201 ILE A O 1
ATOM 1580 N N . SER A 1 202 ? -26.915 -40.453 -34.630 1.00 24.55 202 SER A N 1
ATOM 1581 C CA . SER A 1 202 ? -27.288 -40.933 -33.294 1.00 24.55 202 SER A CA 1
ATOM 1582 C C . SER A 1 202 ? -27.259 -42.467 -33.185 1.00 24.55 202 SER A C 1
ATOM 1584 O O . SER A 1 202 ? -27.572 -43.160 -34.157 1.00 24.55 202 SER A O 1
ATOM 1586 N N . ARG A 1 203 ? -26.993 -43.013 -31.984 1.00 25.86 203 ARG A N 1
ATOM 1587 C CA . ARG A 1 203 ? -27.478 -44.351 -31.583 1.00 25.86 203 ARG A CA 1
ATOM 1588 C C . ARG A 1 203 ? -27.537 -44.562 -30.067 1.00 25.86 203 ARG A C 1
ATOM 1590 O O . ARG A 1 203 ? -26.623 -44.205 -29.332 1.00 25.86 203 ARG A O 1
ATOM 1597 N N . ASN A 1 204 ? -28.623 -45.198 -29.631 1.00 23.78 204 ASN A N 1
ATOM 1598 C CA . ASN A 1 204 ? -28.872 -45.620 -28.251 1.00 23.78 204 ASN A CA 1
ATOM 1599 C C . ASN A 1 204 ? -28.250 -46.998 -27.944 1.00 23.78 204 ASN A C 1
ATOM 1601 O O . ASN A 1 204 ? -28.119 -47.821 -28.842 1.00 23.78 204 ASN A O 1
ATOM 1605 N N . SER A 1 205 ? -27.995 -47.244 -26.652 1.00 24.20 205 SER A N 1
ATOM 1606 C CA . SER A 1 205 ? -28.134 -48.521 -25.914 1.00 24.20 205 SER A CA 1
ATOM 1607 C C . SER A 1 205 ? -27.903 -49.860 -26.646 1.00 24.20 205 SER A C 1
ATOM 1609 O O . SER A 1 205 ? -28.758 -50.280 -27.426 1.00 24.20 205 SER A O 1
ATOM 1611 N N . LEU A 1 206 ? -26.877 -50.627 -26.233 1.00 24.89 206 LEU A N 1
ATOM 1612 C CA . LEU A 1 206 ? -27.080 -51.945 -25.592 1.00 24.89 206 LEU A CA 1
ATOM 1613 C C . LEU A 1 206 ? -25.787 -52.568 -25.015 1.00 24.89 206 LEU A C 1
ATOM 1615 O O . LEU A 1 206 ? -24.687 -52.054 -25.183 1.00 24.89 206 LEU A O 1
ATOM 1619 N N . ASP A 1 207 ? -25.989 -53.651 -24.266 1.00 24.62 207 ASP A N 1
ATOM 1620 C CA . ASP A 1 207 ? -25.149 -54.210 -23.200 1.00 24.62 207 ASP A CA 1
ATOM 1621 C C . ASP A 1 207 ? -24.129 -55.298 -23.640 1.00 24.62 207 ASP A C 1
ATOM 1623 O O . ASP A 1 207 ? -24.260 -55.917 -24.698 1.00 24.62 207 ASP A O 1
ATOM 1627 N N . SER A 1 208 ? -23.231 -55.637 -22.702 1.00 27.09 208 SER A N 1
ATOM 1628 C CA . SER A 1 208 ? -22.726 -56.990 -22.363 1.00 27.09 208 SER A CA 1
ATOM 1629 C C . SER A 1 208 ? -21.285 -57.433 -22.709 1.00 27.09 208 SER A C 1
ATOM 1631 O O . SER A 1 208 ? -20.943 -57.718 -23.855 1.00 27.09 208 SER A O 1
ATOM 1633 N N . ARG A 1 209 ? -20.486 -57.653 -21.642 1.00 26.31 209 ARG A N 1
ATOM 1634 C CA . ARG A 1 209 ? -19.811 -58.918 -21.201 1.00 26.31 209 ARG A CA 1
ATOM 1635 C C . ARG A 1 209 ? -18.747 -58.581 -20.129 1.00 26.31 209 ARG A C 1
ATOM 1637 O O . ARG A 1 209 ? -17.870 -57.770 -20.383 1.00 26.31 209 ARG A O 1
ATOM 1644 N N . LEU A 1 210 ? -18.933 -58.975 -18.859 1.00 26.27 210 LEU A N 1
ATOM 1645 C CA . LEU A 1 210 ? -18.552 -60.269 -18.230 1.00 26.27 210 LEU A CA 1
ATOM 1646 C C . LEU A 1 210 ? -17.021 -60.457 -18.167 1.00 26.27 210 LEU A C 1
ATOM 1648 O O . LEU A 1 210 ? -16.365 -60.384 -19.194 1.00 26.27 210 LEU A O 1
ATOM 1652 N N . GLU A 1 211 ? -16.385 -60.656 -17.004 1.00 24.70 211 GLU A N 1
ATOM 1653 C CA . GLU A 1 211 ? -16.696 -61.572 -15.877 1.00 24.70 211 GLU A CA 1
ATOM 1654 C C . GLU A 1 211 ? -16.635 -60.884 -14.479 1.00 24.70 211 GLU A C 1
ATOM 1656 O O . GLU A 1 211 ? -15.769 -60.052 -14.244 1.00 24.70 211 GLU A O 1
ATOM 1661 N N . LYS A 1 212 ? -17.640 -61.069 -13.593 1.00 25.97 212 LYS A N 1
ATOM 1662 C CA . LYS A 1 212 ? -17.663 -61.916 -12.352 1.00 25.97 212 LYS A CA 1
ATOM 1663 C C . LYS A 1 212 ? -16.621 -61.550 -11.259 1.00 25.97 212 LYS A C 1
ATOM 1665 O O . LYS A 1 212 ? -15.459 -61.375 -11.563 1.00 25.97 212 LYS A O 1
ATOM 1670 N N . SER A 1 213 ? -16.885 -61.516 -9.941 1.00 25.05 213 SER A N 1
ATOM 1671 C CA . SER A 1 213 ? -18.074 -61.705 -9.065 1.00 25.05 213 SER A CA 1
ATOM 1672 C C . SER A 1 213 ? -17.798 -60.998 -7.696 1.00 25.05 213 SER A C 1
ATOM 1674 O O . SER A 1 213 ? -16.737 -60.399 -7.572 1.00 25.05 213 SER A O 1
ATOM 1676 N N . LYS A 1 214 ? -18.597 -60.965 -6.607 1.00 25.89 214 LYS A N 1
ATOM 1677 C CA . LYS A 1 214 ? -19.859 -61.610 -6.153 1.00 25.89 214 LYS A CA 1
ATOM 1678 C C . LYS A 1 214 ? -20.508 -60.737 -5.034 1.00 25.89 214 LYS A C 1
ATOM 1680 O O . LYS A 1 214 ? -19.901 -59.782 -4.563 1.00 25.89 214 LYS A O 1
ATOM 1685 N N . LYS A 1 215 ? -21.712 -61.098 -4.566 1.00 27.64 215 LYS A N 1
ATOM 1686 C CA . LYS A 1 215 ? -22.427 -60.655 -3.328 1.00 27.64 215 LYS A CA 1
ATOM 1687 C C . LYS A 1 215 ? -23.342 -61.838 -2.875 1.00 27.64 215 LYS A C 1
ATOM 1689 O O . LYS A 1 215 ? -23.368 -62.799 -3.651 1.00 27.64 215 LYS A O 1
ATOM 1694 N N . PRO A 1 216 ? -24.084 -61.852 -1.731 1.00 39.25 216 PRO A N 1
ATOM 1695 C CA . PRO A 1 216 ? -24.484 -60.737 -0.844 1.00 39.25 216 PRO A CA 1
ATOM 1696 C C . PRO A 1 216 ? -24.443 -61.005 0.692 1.00 39.25 216 PRO A C 1
ATOM 1698 O O . PRO A 1 216 ? -24.289 -62.138 1.133 1.00 39.25 216 PRO A O 1
ATOM 1701 N N . ASN A 1 217 ? -24.696 -59.967 1.510 1.00 23.41 217 ASN A N 1
ATOM 1702 C CA . ASN A 1 217 ? -25.814 -59.930 2.482 1.00 23.41 217 ASN A CA 1
ATOM 1703 C C . ASN A 1 217 ? -26.007 -58.516 3.088 1.00 23.41 217 ASN A C 1
ATOM 1705 O O . ASN A 1 217 ? -25.213 -57.613 2.822 1.00 23.41 217 ASN A O 1
ATOM 1709 N N . LYS A 1 218 ? -27.142 -58.292 3.770 1.00 26.89 218 LYS A N 1
ATOM 1710 C CA . LYS A 1 218 ? -27.733 -56.974 4.120 1.00 26.89 218 LYS A CA 1
ATOM 1711 C C . LYS A 1 218 ? -27.694 -56.723 5.657 1.00 26.89 218 LYS A C 1
ATOM 1713 O O . LYS A 1 218 ? -27.202 -57.577 6.381 1.00 26.89 218 LYS A O 1
ATOM 1718 N N . PRO A 1 219 ? -28.194 -55.578 6.161 1.00 32.94 219 PRO A N 1
ATOM 1719 C CA . PRO A 1 219 ? -27.418 -54.405 6.563 1.00 32.94 219 PRO A CA 1
ATOM 1720 C C . PRO A 1 219 ? -27.232 -54.272 8.089 1.00 32.94 219 PRO A C 1
ATOM 1722 O O . PRO A 1 219 ? -28.115 -54.650 8.854 1.00 32.94 219 PRO A O 1
ATOM 1725 N N . GLU A 1 220 ? -26.182 -53.576 8.533 1.00 23.44 220 GLU A N 1
ATOM 1726 C CA . GLU A 1 220 ? -26.063 -53.151 9.934 1.00 23.44 220 GLU A CA 1
ATOM 1727 C C . GLU A 1 220 ? -25.727 -51.657 10.051 1.00 23.44 220 GLU A C 1
ATOM 1729 O O . GLU A 1 220 ? -24.919 -51.114 9.296 1.00 23.44 220 GLU A O 1
ATOM 1734 N N . LYS A 1 221 ? -26.400 -50.970 10.983 1.00 36.91 221 LYS A N 1
ATOM 1735 C CA . LYS A 1 221 ? -26.146 -49.561 11.310 1.00 36.91 221 LYS A CA 1
ATOM 1736 C C . LYS A 1 221 ? -24.879 -49.475 12.160 1.00 36.91 221 LYS A C 1
ATOM 1738 O O . LYS A 1 221 ? -24.892 -49.960 13.287 1.00 36.91 221 LYS A O 1
ATOM 1743 N N . SER A 1 222 ? -23.850 -48.761 11.709 1.00 24.39 222 SER A N 1
ATOM 1744 C CA . SER A 1 222 ? -22.739 -48.355 12.579 1.00 24.39 222 SER A CA 1
ATOM 1745 C C . SER A 1 222 ? -22.632 -46.832 12.694 1.00 24.39 222 SER A C 1
ATOM 1747 O O . SER A 1 222 ? -23.024 -46.071 11.808 1.00 24.39 222 SER A O 1
ATOM 1749 N N . ARG A 1 223 ? -22.198 -46.391 13.877 1.00 28.08 223 ARG A N 1
ATOM 1750 C CA . ARG A 1 223 ? -22.154 -44.988 14.310 1.00 28.08 223 ARG A CA 1
ATOM 1751 C C . ARG A 1 223 ? -21.132 -44.193 13.491 1.00 28.08 223 ARG A C 1
ATOM 1753 O O . ARG A 1 223 ? -20.039 -44.685 13.232 1.00 28.08 223 ARG A O 1
ATOM 1760 N N . MET A 1 224 ? -21.444 -42.936 13.168 1.00 25.86 224 MET A N 1
ATOM 1761 C CA . MET A 1 224 ? -20.438 -41.997 12.657 1.00 25.86 224 MET A CA 1
ATOM 1762 C C . MET A 1 224 ? -19.313 -41.793 13.683 1.00 25.86 224 MET A C 1
ATOM 1764 O O . MET A 1 224 ? -19.594 -41.554 14.858 1.00 25.86 224 MET A O 1
ATOM 1768 N N . SER A 1 225 ? -18.058 -41.844 13.219 1.00 25.95 225 SER A N 1
ATOM 1769 C CA . SER A 1 225 ? -16.875 -41.533 14.034 1.00 25.95 225 SER A CA 1
ATOM 1770 C C . SER A 1 225 ? -16.904 -40.089 14.555 1.00 25.95 225 SER A C 1
ATOM 1772 O O . SER A 1 225 ? -17.311 -39.154 13.857 1.00 25.95 225 SER A O 1
ATOM 1774 N N . THR A 1 226 ? -16.388 -39.913 15.769 1.00 35.00 226 THR A N 1
ATOM 1775 C CA . THR A 1 226 ? -16.143 -38.634 16.445 1.00 35.00 226 THR A CA 1
ATOM 1776 C C . THR A 1 226 ? -15.136 -37.719 15.721 1.00 35.00 226 THR A C 1
ATOM 1778 O O . THR A 1 226 ? -15.166 -36.508 15.938 1.00 35.00 226 THR A O 1
ATOM 1781 N N . ASP A 1 227 ? -14.346 -38.227 14.765 1.00 34.75 227 ASP A N 1
ATOM 1782 C CA . ASP A 1 227 ? -13.320 -37.470 14.007 1.00 34.75 227 ASP A CA 1
ATOM 1783 C C . ASP A 1 227 ? -13.839 -36.322 13.117 1.00 34.75 227 ASP A C 1
ATOM 1785 O O . ASP A 1 227 ? -13.054 -35.546 12.549 1.00 34.75 227 ASP A O 1
ATOM 1789 N N . ARG A 1 228 ? -15.161 -36.209 12.932 1.00 32.06 228 ARG A N 1
ATOM 1790 C CA . ARG A 1 228 ? -15.773 -35.078 12.213 1.00 32.06 228 ARG A CA 1
ATOM 1791 C C . ARG A 1 228 ? -16.130 -33.913 13.144 1.00 32.06 228 ARG A C 1
ATOM 1793 O O . ARG A 1 228 ? -16.184 -32.779 12.681 1.00 32.06 228 ARG A O 1
ATOM 1800 N N . VAL A 1 229 ? -16.311 -34.175 14.442 1.00 34.72 229 VAL A N 1
ATOM 1801 C CA . VAL A 1 229 ? -16.668 -33.164 15.454 1.00 34.72 229 VAL A CA 1
ATOM 1802 C C . VAL A 1 229 ? -15.426 -32.418 15.954 1.00 34.72 229 VAL A C 1
ATOM 1804 O O . VAL A 1 229 ? -15.462 -31.198 16.096 1.00 34.72 229 VAL A O 1
ATOM 1807 N N . ASP A 1 230 ? -14.288 -33.098 16.116 1.00 32.81 230 ASP A N 1
ATOM 1808 C CA . ASP A 1 230 ? -13.051 -32.432 16.558 1.00 32.81 230 ASP A CA 1
ATOM 1809 C C . ASP A 1 230 ? -12.401 -31.559 15.470 1.00 32.81 230 ASP A C 1
ATOM 1811 O O . ASP A 1 230 ? -11.823 -30.513 15.779 1.00 32.81 230 ASP A O 1
ATOM 1815 N N . ARG A 1 231 ? -12.592 -31.884 14.182 1.00 34.81 231 ARG A N 1
ATOM 1816 C CA . ARG A 1 231 ? -12.281 -30.950 13.079 1.00 34.81 231 ARG A CA 1
ATOM 1817 C C . ARG A 1 231 ? -13.188 -29.713 13.078 1.00 34.81 231 ARG A C 1
ATOM 1819 O O . ARG A 1 231 ? -12.726 -28.632 12.718 1.00 34.81 231 ARG A O 1
ATOM 1826 N N . PHE A 1 232 ? -14.427 -29.848 13.552 1.00 32.31 232 PHE A N 1
ATOM 1827 C CA . PHE A 1 232 ? -15.370 -28.739 13.736 1.00 32.31 232 PHE A CA 1
ATOM 1828 C C . PHE A 1 232 ? -14.961 -27.788 14.876 1.00 32.31 232 PHE A C 1
ATOM 1830 O O . PHE A 1 232 ? -15.262 -26.598 14.818 1.00 32.31 232 PHE A O 1
ATOM 1837 N N . ARG A 1 233 ? -14.245 -28.282 15.899 1.00 31.61 233 ARG A N 1
ATOM 1838 C CA . ARG A 1 233 ? -13.722 -27.451 17.000 1.00 31.61 233 ARG A CA 1
ATOM 1839 C C . ARG A 1 233 ? -12.474 -26.655 16.630 1.00 31.61 233 ARG A C 1
ATOM 1841 O O . ARG A 1 233 ? -12.381 -25.497 17.017 1.00 31.61 233 ARG A O 1
ATOM 1848 N N . ARG A 1 234 ? -11.525 -27.243 15.891 1.00 34.84 234 ARG A N 1
ATOM 1849 C CA . ARG A 1 234 ? -10.237 -26.577 15.601 1.00 34.84 234 ARG A CA 1
ATOM 1850 C C . ARG A 1 234 ? -10.342 -25.446 14.570 1.00 34.84 234 ARG A C 1
ATOM 1852 O O . ARG A 1 234 ? -9.612 -24.473 14.688 1.00 34.84 234 ARG A O 1
ATOM 1859 N N . ARG A 1 235 ? -11.266 -25.522 13.600 1.00 39.31 235 ARG A N 1
ATOM 1860 C CA . ARG A 1 235 ? -11.441 -24.461 12.581 1.00 39.31 235 ARG A CA 1
ATOM 1861 C C . ARG A 1 235 ? -12.106 -23.180 13.090 1.00 39.31 235 ARG A C 1
ATOM 1863 O O . ARG A 1 235 ? -11.882 -22.130 12.501 1.00 39.31 235 ARG A O 1
ATOM 1870 N N . LYS A 1 236 ? -12.864 -23.227 14.193 1.00 36.34 236 LYS A N 1
ATOM 1871 C CA . LYS A 1 236 ? -13.454 -22.010 14.780 1.00 36.34 236 LYS A CA 1
ATOM 1872 C C . LYS A 1 236 ? -12.421 -21.057 15.394 1.00 36.34 236 LYS A C 1
ATOM 1874 O O . LYS A 1 236 ? -12.768 -19.905 15.600 1.00 36.34 236 LYS A O 1
ATOM 1879 N N . GLY A 1 237 ? -11.182 -21.498 15.637 1.00 32.19 237 GLY A N 1
ATOM 1880 C CA . GLY A 1 237 ? -10.120 -20.656 16.203 1.00 32.19 237 GLY A CA 1
ATOM 1881 C C . GLY A 1 237 ? -9.727 -19.464 15.323 1.00 32.19 237 GLY A C 1
ATOM 1882 O O . GLY A 1 237 ? -9.609 -18.367 15.842 1.00 32.19 237 GLY A O 1
ATOM 1883 N N . LEU A 1 238 ? -9.612 -19.639 13.999 1.00 37.19 238 LEU A N 1
ATOM 1884 C CA . LEU A 1 238 ? -9.273 -18.522 13.097 1.00 37.19 238 LEU A CA 1
ATOM 1885 C C . LEU A 1 238 ? -10.456 -17.569 12.857 1.00 37.19 238 LEU A C 1
ATOM 1887 O O . LEU A 1 238 ? -10.263 -16.378 12.655 1.00 37.19 238 LEU A O 1
ATOM 1891 N N . ILE A 1 239 ? -11.691 -18.079 12.898 1.00 42.03 239 ILE A N 1
ATOM 1892 C CA . ILE A 1 239 ? -12.905 -17.254 12.742 1.00 42.03 239 ILE A CA 1
ATOM 1893 C C . ILE A 1 239 ? -13.206 -16.478 14.040 1.00 42.03 239 ILE A C 1
ATOM 1895 O O . ILE A 1 239 ? -13.857 -15.436 14.004 1.00 42.03 239 ILE A O 1
ATOM 1899 N N . TRP A 1 240 ? -12.704 -16.958 15.184 1.00 32.31 240 TRP A N 1
ATOM 1900 C CA . TRP A 1 240 ? -12.802 -16.282 16.478 1.00 32.31 240 TRP A CA 1
ATOM 1901 C C . TRP A 1 240 ? -12.146 -14.899 16.439 1.00 32.31 240 TRP A C 1
ATOM 1903 O O . TRP A 1 240 ? -12.772 -13.935 16.856 1.00 32.31 240 TRP A O 1
ATOM 1913 N N . GLU A 1 241 ? -10.943 -14.766 15.876 1.00 33.88 241 GLU A N 1
ATOM 1914 C CA . GLU A 1 241 ? -10.206 -13.493 15.872 1.00 33.88 241 GLU A CA 1
ATOM 1915 C C . GLU A 1 241 ? -10.877 -12.429 14.994 1.00 33.88 241 GLU A C 1
ATOM 1917 O O . GLU A 1 241 ? -11.137 -11.322 15.464 1.00 33.88 241 GLU A O 1
ATOM 1922 N N . THR A 1 242 ? -11.273 -12.769 13.760 1.00 37.16 242 THR A N 1
ATOM 1923 C CA . THR A 1 242 ? -11.958 -11.813 12.866 1.00 37.16 242 THR A CA 1
ATOM 1924 C C . THR A 1 242 ? -13.307 -11.346 13.422 1.00 37.16 242 THR A C 1
ATOM 1926 O O . THR A 1 242 ? -13.746 -10.240 13.112 1.00 37.16 242 THR A O 1
ATOM 1929 N N . PHE A 1 243 ? -13.972 -12.164 14.249 1.00 35.84 243 PHE A N 1
ATOM 1930 C CA . PHE A 1 243 ? -15.260 -11.806 14.844 1.00 35.84 243 PHE A CA 1
ATOM 1931 C C . PHE A 1 243 ? -15.148 -11.136 16.222 1.00 35.84 243 PHE A C 1
ATOM 1933 O O . PHE A 1 243 ? -15.935 -10.242 16.525 1.00 35.84 243 PHE A O 1
ATOM 1940 N N . CYS A 1 244 ? -14.153 -11.495 17.035 1.00 34.81 244 CYS A N 1
ATOM 1941 C CA . CYS A 1 244 ? -13.831 -10.783 18.274 1.00 34.81 244 CYS A CA 1
ATOM 1942 C C . CYS A 1 244 ? -13.449 -9.324 17.996 1.00 34.81 244 CYS A C 1
ATOM 1944 O O . CYS A 1 244 ? -13.974 -8.433 18.658 1.00 34.81 244 CYS A O 1
ATOM 1946 N N . ILE A 1 245 ? -12.704 -9.048 16.916 1.00 38.03 245 ILE A N 1
ATOM 1947 C CA . ILE A 1 245 ? -12.414 -7.675 16.451 1.00 38.03 245 ILE A CA 1
ATOM 1948 C C . ILE A 1 245 ? -13.694 -6.836 16.211 1.00 38.03 245 ILE A C 1
ATOM 1950 O O . ILE A 1 245 ? -13.649 -5.612 16.318 1.00 38.03 245 ILE A O 1
ATOM 1954 N N . LEU A 1 246 ? -14.846 -7.465 15.936 1.00 36.16 246 LEU A N 1
ATOM 1955 C CA . LEU A 1 246 ? -16.142 -6.794 15.749 1.00 36.16 246 LEU A CA 1
ATOM 1956 C C . LEU A 1 246 ? -17.028 -6.730 17.011 1.00 36.16 246 LEU A C 1
ATOM 1958 O O . LEU A 1 246 ? -18.059 -6.061 16.968 1.00 36.16 246 LEU A O 1
ATOM 1962 N N . LEU A 1 247 ? -16.665 -7.393 18.118 1.00 34.09 247 LEU A N 1
ATOM 1963 C CA . LEU A 1 247 ? -17.435 -7.383 19.377 1.00 34.09 247 LEU A CA 1
ATOM 1964 C C . LEU A 1 247 ? -16.674 -6.821 20.589 1.00 34.09 247 LEU A C 1
ATOM 1966 O O . LEU A 1 247 ? -17.307 -6.222 21.459 1.00 34.09 247 LEU A O 1
ATOM 1970 N N . ASP A 1 248 ? -15.345 -6.930 20.640 1.00 29.62 248 ASP A N 1
ATOM 1971 C CA . ASP A 1 248 ? -14.531 -6.438 21.766 1.00 29.62 248 ASP A CA 1
ATOM 1972 C C . ASP A 1 248 ? -14.517 -4.899 21.884 1.00 29.62 248 ASP A C 1
ATOM 1974 O O . ASP A 1 248 ? -14.090 -4.347 22.895 1.00 29.62 248 ASP A O 1
ATOM 1978 N N . ILE A 1 249 ? -15.058 -4.185 20.891 1.00 36.97 249 ILE A N 1
ATOM 1979 C CA . ILE A 1 249 ? -15.102 -2.715 20.845 1.00 36.97 249 ILE A CA 1
ATOM 1980 C C . ILE A 1 249 ? -16.166 -2.113 21.793 1.00 36.97 249 ILE A C 1
ATOM 1982 O O . ILE A 1 249 ? -16.165 -0.899 22.002 1.00 36.97 249 ILE A O 1
ATOM 1986 N N . GLN A 1 250 ? -17.064 -2.906 22.408 1.00 31.19 250 GLN A N 1
ATOM 1987 C CA . GLN A 1 250 ? -18.144 -2.331 23.239 1.00 31.19 250 GLN A CA 1
ATOM 1988 C C . GLN A 1 250 ? -18.450 -2.992 24.598 1.00 31.19 250 GLN A C 1
ATOM 1990 O O . GLN A 1 250 ? -19.311 -2.490 25.323 1.00 31.19 250 GLN A O 1
ATOM 1995 N N . SER A 1 251 ? -17.731 -4.038 25.021 1.00 30.89 251 SER A N 1
ATOM 1996 C CA . SER A 1 251 ? -17.805 -4.510 26.416 1.00 30.89 251 SER A CA 1
ATOM 1997 C C . SER A 1 251 ? -16.559 -5.281 26.855 1.00 30.89 251 SER A C 1
ATOM 1999 O O . SER A 1 251 ? -16.400 -6.447 26.503 1.00 30.89 251 SER A O 1
ATOM 2001 N N . GLY A 1 252 ? -15.718 -4.664 27.690 1.00 33.41 252 GLY A N 1
ATOM 2002 C CA . GLY A 1 252 ? -14.568 -5.329 28.307 1.00 33.41 252 GLY A CA 1
ATOM 2003 C C . GLY A 1 252 ? -14.989 -6.367 29.353 1.00 33.41 252 GLY A C 1
ATOM 2004 O O . GLY A 1 252 ? -15.080 -6.047 30.535 1.00 33.41 252 GLY A O 1
ATOM 2005 N N . PHE A 1 253 ? -15.248 -7.602 28.916 1.00 27.03 253 PHE A N 1
ATOM 2006 C CA . PHE A 1 253 ? -15.550 -8.754 29.770 1.00 27.03 253 PHE A CA 1
ATOM 2007 C C . PHE A 1 253 ? -14.855 -10.018 29.241 1.00 27.03 253 PHE A C 1
ATOM 2009 O O . PHE A 1 253 ? -15.279 -10.603 28.247 1.00 27.03 253 PHE A O 1
ATOM 2016 N N . ASP A 1 254 ? -13.812 -10.471 29.941 1.00 26.42 254 ASP A N 1
ATOM 2017 C CA . ASP A 1 254 ? -13.118 -11.731 29.643 1.00 26.42 254 ASP A CA 1
ATOM 2018 C C . ASP A 1 254 ? -13.941 -12.936 30.142 1.00 26.42 254 ASP A C 1
ATOM 2020 O O . ASP A 1 254 ? -14.223 -13.068 31.336 1.00 26.42 254 ASP A O 1
ATOM 2024 N N . ILE A 1 255 ? -14.325 -13.839 29.231 1.00 28.86 255 ILE A N 1
ATOM 2025 C CA . ILE A 1 255 ? -15.004 -15.103 29.558 1.00 28.86 255 ILE A CA 1
ATOM 2026 C C . ILE A 1 255 ? -14.032 -16.276 29.376 1.00 28.86 255 ILE A C 1
ATOM 2028 O O . ILE A 1 255 ? -14.135 -17.079 28.445 1.00 28.86 255 ILE A O 1
ATOM 2032 N N . ARG A 1 256 ? -13.112 -16.427 30.335 1.00 29.08 256 ARG A N 1
ATOM 2033 C CA . ARG A 1 256 ? -12.227 -17.598 30.475 1.00 29.08 256 ARG A CA 1
ATOM 2034 C C . ARG A 1 256 ? -12.440 -18.390 31.768 1.00 29.08 256 ARG A C 1
ATOM 2036 O O . ARG A 1 256 ? -11.498 -18.661 32.502 1.00 29.08 256 ARG A O 1
ATOM 2043 N N . ALA A 1 257 ? -13.661 -18.872 31.997 1.00 30.25 257 ALA A N 1
ATOM 2044 C CA . ALA A 1 257 ? -13.906 -20.102 32.763 1.00 30.25 257 ALA A CA 1
ATOM 2045 C C . ALA A 1 257 ? -15.367 -20.552 32.636 1.00 30.25 257 ALA A C 1
ATOM 2047 O O . ALA A 1 257 ? -16.254 -19.804 33.014 1.00 30.25 257 ALA A O 1
ATOM 2048 N N . PHE A 1 258 ? -15.613 -21.782 32.171 1.00 23.16 258 PHE A N 1
ATOM 2049 C CA . PHE A 1 258 ? -16.525 -22.745 32.818 1.00 23.16 258 PHE A CA 1
ATOM 2050 C C . PHE A 1 258 ? -16.505 -24.083 32.063 1.00 23.16 258 PHE A C 1
ATOM 2052 O O . PHE A 1 258 ? -17.060 -24.240 30.977 1.00 23.16 258 PHE A O 1
ATOM 2059 N N . LYS A 1 259 ? -15.862 -25.085 32.668 1.00 25.20 259 LYS A N 1
ATOM 2060 C CA . LYS A 1 259 ? -15.946 -26.488 32.245 1.00 25.20 259 LYS A CA 1
ATOM 2061 C C . LYS A 1 259 ? -17.158 -27.096 32.961 1.00 25.20 259 LYS A C 1
ATOM 2063 O O . LYS A 1 259 ? -17.091 -27.298 34.168 1.00 25.20 259 LYS A O 1
ATOM 2068 N N . CYS A 1 260 ? -18.241 -27.396 32.246 1.00 23.92 260 CYS A N 1
ATOM 2069 C CA . CYS A 1 260 ? -19.384 -28.126 32.812 1.00 23.92 260 CYS A CA 1
ATOM 2070 C C . CYS A 1 260 ? -19.387 -29.591 32.342 1.00 23.92 260 CYS A C 1
ATOM 2072 O O . CYS A 1 260 ? -19.398 -29.832 31.130 1.00 23.92 260 CYS A O 1
ATOM 2074 N N . PRO A 1 261 ? -19.396 -30.581 33.255 1.00 28.41 261 PRO A N 1
ATOM 2075 C CA . PRO A 1 261 ? -19.620 -31.975 32.897 1.00 28.41 261 PRO A CA 1
ATOM 2076 C C . PRO A 1 261 ? -21.106 -32.222 32.598 1.00 28.41 261 PRO A C 1
ATOM 2078 O O . PRO A 1 261 ? -21.988 -31.738 33.304 1.00 28.41 261 PRO A O 1
ATOM 2081 N N . CYS A 1 262 ? -21.392 -33.005 31.557 1.00 23.19 262 CYS A N 1
ATOM 2082 C CA . CYS A 1 262 ? -22.748 -33.454 31.246 1.00 23.19 262 CYS A CA 1
ATOM 2083 C C . CYS A 1 262 ? -23.026 -34.820 31.886 1.00 23.19 262 CYS A C 1
ATOM 2085 O O . CYS A 1 262 ? -22.450 -35.814 31.451 1.00 23.19 262 CYS A O 1
ATOM 2087 N N . SER A 1 263 ? -23.974 -34.889 32.824 1.00 25.92 263 SER A N 1
ATOM 2088 C CA . SER A 1 263 ? -24.751 -36.109 33.094 1.00 25.92 263 SER A CA 1
ATOM 2089 C C . SER A 1 263 ? -26.020 -35.779 33.883 1.00 25.92 263 SER A C 1
ATOM 2091 O O . SER A 1 263 ? -25.959 -35.491 35.076 1.00 25.92 263 SER A O 1
ATOM 2093 N N . LEU A 1 264 ? -27.174 -35.849 33.218 1.00 26.06 264 LEU A N 1
ATOM 2094 C CA . LEU A 1 264 ? -28.494 -35.803 33.846 1.00 26.06 264 LEU A CA 1
ATOM 2095 C C . LEU A 1 264 ? -29.095 -37.209 33.827 1.00 26.06 264 LE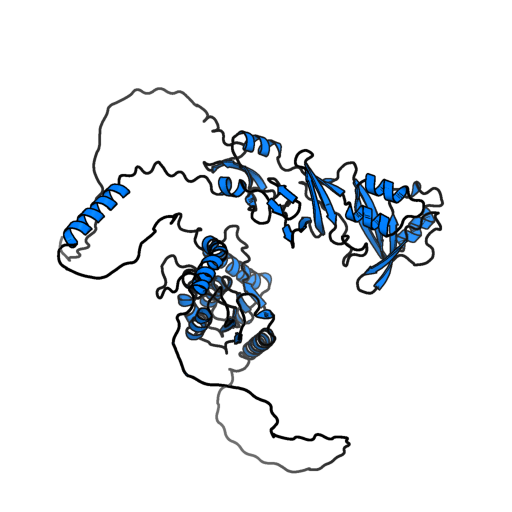U A C 1
ATOM 2097 O O . LEU A 1 264 ? -29.202 -37.819 32.766 1.00 26.06 264 LEU A O 1
ATOM 2101 N N . SER A 1 265 ? -29.566 -37.672 34.980 1.00 25.61 265 SER A N 1
ATOM 2102 C CA . SER A 1 265 ? -30.791 -38.473 35.065 1.00 25.61 265 SER A CA 1
ATOM 2103 C C . SER A 1 265 ? -31.459 -38.205 36.427 1.00 25.61 265 SER A C 1
ATOM 2105 O O . SER A 1 265 ? -30.758 -37.764 37.341 1.00 25.61 265 SER A O 1
ATOM 2107 N N . PRO A 1 266 ? -32.793 -38.332 36.552 1.00 38.12 266 PRO A N 1
ATOM 2108 C CA . PRO A 1 266 ? -33.540 -37.511 37.504 1.00 38.12 266 PRO A CA 1
ATOM 2109 C C . PRO A 1 266 ? -34.101 -38.284 38.704 1.00 38.12 266 PRO A C 1
ATOM 2111 O O . PRO A 1 266 ? -34.605 -39.395 38.550 1.00 38.12 266 PRO A O 1
ATOM 2114 N N . SER A 1 267 ? -34.163 -37.631 39.866 1.00 27.38 267 SER A N 1
ATOM 2115 C CA . SER A 1 267 ? -35.179 -37.916 40.887 1.00 27.38 267 SER A CA 1
ATOM 2116 C C . SER A 1 267 ? -35.335 -36.759 41.887 1.00 27.38 267 SER A C 1
ATOM 2118 O O . SER A 1 267 ? -34.370 -36.080 42.221 1.00 27.38 267 SER A O 1
ATOM 2120 N N . MET A 1 268 ? -36.569 -36.599 42.380 1.00 27.97 268 MET A N 1
ATOM 2121 C CA . MET A 1 268 ? -36.983 -35.791 43.542 1.00 27.97 268 MET A CA 1
ATOM 2122 C C . MET A 1 268 ? -36.962 -34.257 43.389 1.00 27.97 268 MET A C 1
ATOM 2124 O O . MET A 1 268 ? -35.986 -33.565 43.662 1.00 27.97 268 MET A O 1
ATOM 2128 N N . GLU A 1 269 ? -38.134 -33.723 43.037 1.00 34.75 269 GLU A N 1
ATOM 2129 C CA . GLU A 1 269 ? -38.493 -32.315 43.221 1.00 34.75 269 GLU A CA 1
ATOM 2130 C C . GLU A 1 269 ? -38.650 -31.929 44.710 1.00 34.75 269 GLU A C 1
ATOM 2132 O O . GLU A 1 269 ? -38.753 -32.775 45.596 1.00 34.75 269 GLU A O 1
ATOM 2137 N N . MET A 1 270 ? -38.789 -30.616 44.942 1.00 37.41 270 MET A N 1
ATOM 2138 C CA . MET A 1 270 ? -39.314 -29.990 46.168 1.00 37.41 270 MET A CA 1
ATOM 2139 C C . MET A 1 270 ? -38.356 -29.746 47.356 1.00 37.41 270 MET A C 1
ATOM 2141 O O . MET A 1 270 ? -38.755 -29.883 48.510 1.00 37.41 270 MET A O 1
ATOM 2145 N N . GLN A 1 271 ? -37.145 -29.213 47.113 1.00 42.19 271 GLN A N 1
ATOM 2146 C CA . GLN A 1 271 ? -36.463 -28.388 48.142 1.00 42.19 271 GLN A CA 1
ATOM 2147 C C . GLN A 1 271 ? -35.500 -27.276 47.649 1.00 42.19 271 GLN A C 1
ATOM 2149 O O . GLN A 1 271 ? -34.766 -26.688 48.442 1.00 42.19 271 GLN A O 1
ATOM 2154 N N . HIS A 1 272 ? -35.514 -26.910 46.360 1.00 40.38 272 HIS A N 1
ATOM 2155 C CA . HIS A 1 272 ? -34.482 -26.032 45.773 1.00 40.38 272 HIS A CA 1
ATOM 2156 C C . HIS A 1 272 ? -34.596 -24.517 46.064 1.00 40.38 272 HIS A C 1
ATOM 2158 O O . HIS A 1 272 ? -33.576 -23.822 46.048 1.00 40.38 272 HIS A O 1
ATOM 2164 N N . HIS A 1 273 ? -35.788 -23.972 46.337 1.00 46.44 273 HIS A N 1
ATOM 2165 C CA . HIS A 1 273 ? -35.983 -22.509 46.363 1.00 46.44 273 HIS A CA 1
ATOM 2166 C C . HIS A 1 273 ? -35.257 -21.774 47.504 1.00 46.44 273 HIS A C 1
ATOM 2168 O O . HIS A 1 273 ? -34.807 -20.644 47.304 1.00 46.44 273 HIS A O 1
ATOM 2174 N N . LEU A 1 274 ? -35.083 -22.400 48.674 1.00 43.66 274 LEU A N 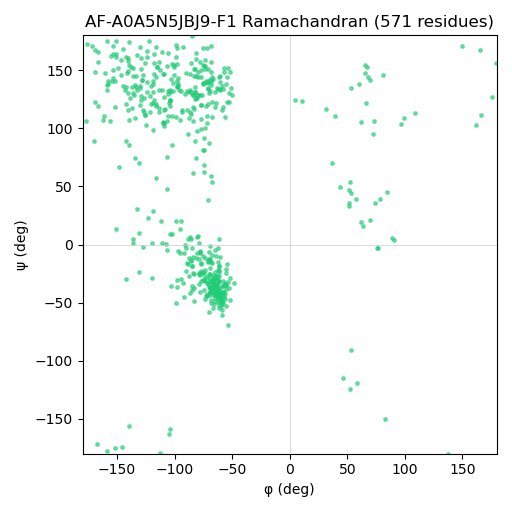1
ATOM 2175 C CA . LEU A 1 274 ? -34.404 -21.768 49.817 1.00 43.66 274 LEU A CA 1
ATOM 2176 C C . LEU A 1 274 ? -32.869 -21.786 49.698 1.00 43.66 274 LEU A C 1
ATOM 2178 O O . LEU A 1 274 ? -32.190 -20.946 50.286 1.00 43.66 274 LEU A O 1
ATOM 2182 N N . PHE A 1 275 ? -32.319 -22.736 48.936 1.00 46.12 275 PHE A N 1
ATOM 2183 C CA . PHE A 1 275 ? -30.874 -22.858 48.727 1.00 46.12 275 PHE A CA 1
ATOM 2184 C C . PHE A 1 275 ? -30.407 -21.974 47.564 1.00 46.12 275 PHE A C 1
ATOM 2186 O O . PHE A 1 275 ? -29.419 -21.257 47.698 1.00 46.12 275 PHE A O 1
ATOM 2193 N N . ALA A 1 276 ? -31.167 -21.941 46.462 1.00 51.38 276 ALA A N 1
ATOM 2194 C CA . ALA A 1 276 ? -30.881 -21.073 45.320 1.00 51.38 276 ALA A CA 1
ATOM 2195 C C . ALA A 1 276 ? -30.906 -19.582 45.702 1.00 51.38 276 ALA A C 1
ATOM 2197 O O . ALA A 1 276 ? -30.004 -18.837 45.330 1.00 51.38 276 ALA A O 1
ATOM 2198 N N . THR A 1 277 ? -31.884 -19.150 46.505 1.00 51.28 277 THR A N 1
ATOM 2199 C CA . THR A 1 277 ? -31.961 -17.760 46.994 1.00 51.28 277 THR A CA 1
ATOM 2200 C C . THR A 1 277 ? -30.782 -17.395 47.897 1.00 51.28 277 THR A C 1
ATOM 2202 O O . THR A 1 277 ? -30.176 -16.345 47.698 1.00 51.28 277 THR A O 1
ATOM 2205 N N . ARG A 1 278 ? -30.381 -18.271 48.830 1.00 49.50 278 ARG A N 1
ATOM 2206 C CA . ARG A 1 278 ? -29.188 -18.045 49.668 1.00 49.50 278 ARG A CA 1
ATOM 2207 C C . ARG A 1 278 ? -27.884 -18.034 48.863 1.00 49.50 278 ARG A C 1
ATOM 2209 O O . ARG A 1 278 ? -27.016 -17.220 49.159 1.00 49.50 278 ARG A O 1
ATOM 2216 N N . PHE A 1 279 ? -27.763 -18.866 47.829 1.00 56.25 279 PHE A N 1
ATOM 2217 C CA . PHE A 1 279 ? -26.593 -18.884 46.943 1.00 56.25 279 PHE A CA 1
ATOM 2218 C C . PHE A 1 279 ? -26.508 -17.624 46.065 1.00 56.25 279 PHE A C 1
ATOM 2220 O O . PHE A 1 279 ? -25.436 -17.042 45.930 1.00 56.25 279 PHE A O 1
ATOM 2227 N N . ILE A 1 280 ? -27.641 -17.142 45.540 1.00 60.84 280 ILE A N 1
ATOM 2228 C CA . ILE A 1 280 ? -27.722 -15.878 44.788 1.00 60.84 280 ILE A CA 1
ATOM 2229 C C . ILE A 1 280 ? -27.376 -14.683 45.687 1.00 60.84 280 ILE A C 1
ATOM 2231 O O . ILE A 1 280 ? -26.601 -13.826 45.276 1.00 60.84 280 ILE A O 1
ATOM 2235 N N . ILE A 1 281 ? -27.882 -14.639 46.924 1.00 61.47 281 ILE A N 1
ATOM 2236 C CA . ILE A 1 281 ? -27.534 -13.584 47.890 1.00 61.47 281 ILE A CA 1
ATOM 2237 C C . ILE A 1 281 ? -26.038 -13.630 48.236 1.00 61.47 281 ILE A C 1
ATOM 2239 O O . ILE A 1 281 ? -25.399 -12.583 48.275 1.00 61.47 281 ILE A O 1
ATOM 2243 N N . PHE A 1 282 ? -25.455 -14.819 48.425 1.00 60.53 282 PHE A N 1
ATOM 2244 C CA . PHE A 1 282 ? -24.018 -14.965 48.672 1.00 60.53 282 PHE A CA 1
ATOM 2245 C C . PHE A 1 282 ? -23.182 -14.462 47.485 1.00 60.53 282 PHE A C 1
ATOM 2247 O O . PHE A 1 282 ? -22.260 -13.677 47.690 1.00 60.53 282 PHE A O 1
ATOM 2254 N N . LEU A 1 283 ? -23.554 -14.823 46.249 1.00 56.31 283 LEU A N 1
ATOM 2255 C CA . LEU A 1 283 ? -22.916 -14.308 45.033 1.00 56.31 283 LEU A CA 1
ATOM 2256 C C . LEU A 1 283 ? -23.008 -12.777 44.953 1.00 56.31 283 LEU A C 1
ATOM 2258 O O . LEU A 1 283 ? -21.985 -12.119 44.775 1.00 56.31 283 LEU A O 1
ATOM 2262 N N . ILE A 1 284 ? -24.197 -12.200 45.152 1.00 61.56 284 ILE A N 1
ATOM 2263 C CA . ILE A 1 284 ? -24.394 -10.742 45.144 1.00 61.56 284 ILE A CA 1
ATOM 2264 C C . ILE A 1 284 ? -23.515 -10.070 46.205 1.00 61.56 284 ILE A C 1
ATOM 2266 O O . ILE A 1 284 ? -22.837 -9.100 45.888 1.00 61.56 284 ILE A O 1
ATOM 2270 N N . ILE A 1 285 ? -23.444 -10.601 47.430 1.00 57.03 285 ILE A N 1
ATOM 2271 C CA . ILE A 1 285 ? -22.570 -10.053 48.478 1.00 57.03 285 ILE A CA 1
ATOM 2272 C C . ILE A 1 285 ? -21.094 -10.138 48.059 1.00 57.03 285 ILE A C 1
ATOM 2274 O O . ILE A 1 285 ? -20.384 -9.142 48.181 1.00 57.03 285 ILE A O 1
ATOM 2278 N N . THR A 1 286 ? -20.637 -11.262 47.492 1.00 54.62 286 THR A N 1
ATOM 2279 C CA . THR A 1 286 ? -19.246 -11.391 47.018 1.00 54.62 286 THR A CA 1
ATOM 2280 C C . THR A 1 286 ? -18.904 -10.469 45.847 1.00 54.62 286 THR A C 1
ATOM 2282 O O . THR A 1 286 ? -17.773 -10.008 45.785 1.00 54.62 286 THR A O 1
ATOM 2285 N N . PHE A 1 287 ? -19.852 -10.147 44.959 1.00 53.34 287 PHE A N 1
ATOM 2286 C CA . PHE A 1 287 ? -19.629 -9.216 43.843 1.00 53.34 287 PHE A CA 1
ATOM 2287 C C . PHE A 1 287 ? -19.805 -7.736 44.228 1.00 53.34 287 PHE A C 1
ATOM 2289 O O . PHE A 1 287 ? -19.210 -6.875 43.590 1.00 53.34 287 PHE A O 1
ATOM 2296 N N . VAL A 1 288 ? -20.582 -7.423 45.272 1.00 52.62 288 VAL A N 1
ATOM 2297 C CA . VAL A 1 288 ? -20.829 -6.043 45.745 1.00 52.62 288 VAL A CA 1
ATOM 2298 C C . VAL A 1 288 ? -19.800 -5.582 46.793 1.00 52.62 288 VAL A C 1
ATOM 2300 O O . VAL A 1 288 ? -19.687 -4.387 47.041 1.00 52.62 288 VAL A O 1
ATOM 2303 N N . HIS A 1 289 ? -19.034 -6.496 47.404 1.00 40.81 289 HIS A N 1
ATOM 2304 C CA . HIS A 1 289 ? -17.971 -6.169 48.374 1.00 40.81 289 HIS A CA 1
ATOM 2305 C C . HIS A 1 289 ? -16.533 -6.279 47.834 1.00 40.81 289 HIS A C 1
ATOM 2307 O O . HIS A 1 289 ? -15.593 -6.142 48.615 1.00 40.81 289 HIS A O 1
ATOM 2313 N N . VAL A 1 290 ? -16.322 -6.474 46.525 1.00 42.16 290 VAL A N 1
ATOM 2314 C CA . VAL A 1 290 ? -14.993 -6.226 45.935 1.00 42.16 290 VAL A CA 1
ATOM 2315 C C . VAL A 1 290 ? -14.782 -4.709 45.882 1.00 42.16 290 VAL A C 1
ATOM 2317 O O . VAL A 1 290 ? -15.563 -4.031 45.213 1.00 42.16 290 VAL A O 1
ATOM 2320 N N . PRO A 1 291 ? -13.758 -4.138 46.547 1.00 39.53 291 PRO A N 1
ATOM 2321 C CA . PRO A 1 291 ? -13.441 -2.725 46.385 1.00 39.53 291 PRO A CA 1
ATOM 2322 C C . PRO A 1 291 ? -13.052 -2.460 44.927 1.00 39.53 291 PRO A C 1
ATOM 2324 O O . PRO A 1 291 ? -12.244 -3.201 44.364 1.00 39.53 291 PRO A O 1
ATOM 2327 N N . SER A 1 292 ? -13.592 -1.402 44.320 1.00 40.41 292 SER A N 1
ATOM 2328 C CA . SER A 1 292 ? -13.405 -1.052 42.899 1.00 40.41 292 SER A CA 1
ATOM 2329 C C . SER A 1 292 ? -11.993 -0.536 42.548 1.00 40.41 292 SER A C 1
ATOM 2331 O O . SER A 1 292 ? -11.848 0.404 41.775 1.00 40.41 292 SER A O 1
ATOM 2333 N N . SER A 1 293 ? -10.944 -1.112 43.138 1.00 46.03 293 SER A N 1
ATOM 2334 C CA . SER A 1 293 ? -9.566 -0.607 43.132 1.00 46.03 293 SER A CA 1
ATOM 2335 C C . SER A 1 293 ? -8.522 -1.684 42.793 1.00 46.03 293 SER A C 1
ATOM 2337 O O . SER A 1 293 ? -7.409 -1.636 43.311 1.00 46.03 293 SER A O 1
ATOM 2339 N N . ALA A 1 294 ? -8.877 -2.682 41.973 1.00 43.84 294 ALA A N 1
ATOM 2340 C CA . ALA A 1 294 ? -7.992 -3.811 41.637 1.00 43.84 294 ALA A CA 1
ATOM 2341 C C . ALA A 1 294 ? -7.955 -4.219 40.145 1.00 43.84 294 ALA A C 1
ATOM 2343 O O . ALA A 1 294 ? -7.273 -5.181 39.805 1.00 43.84 294 ALA A O 1
ATOM 2344 N N . PHE A 1 295 ? -8.629 -3.485 39.252 1.00 42.38 295 PHE A N 1
ATOM 2345 C CA . PHE A 1 295 ? -8.524 -3.668 37.797 1.00 42.38 295 PHE A CA 1
ATOM 2346 C C . PHE A 1 295 ? -8.283 -2.325 37.101 1.00 42.38 295 PHE A C 1
ATOM 2348 O O . PHE A 1 295 ? -9.149 -1.790 36.412 1.00 42.38 295 PHE A O 1
ATOM 2355 N N . ALA A 1 296 ? -7.084 -1.774 37.288 1.00 50.50 296 ALA A N 1
ATOM 2356 C CA . ALA A 1 296 ? -6.523 -0.887 36.280 1.00 50.50 296 ALA A CA 1
ATOM 2357 C C . ALA A 1 296 ? -6.088 -1.780 35.109 1.00 50.50 296 ALA A C 1
ATOM 2359 O O . ALA A 1 296 ? -5.063 -2.453 35.202 1.00 50.50 296 ALA A O 1
ATOM 2360 N N . ASN A 1 297 ? -6.898 -1.848 34.049 1.00 65.62 297 ASN A N 1
ATOM 2361 C CA . ASN A 1 297 ? -6.424 -2.427 32.795 1.00 65.62 297 ASN A CA 1
ATOM 2362 C C . ASN A 1 297 ? -5.299 -1.534 32.262 1.00 65.62 297 ASN A C 1
ATOM 2364 O O . ASN A 1 297 ? -5.474 -0.317 32.192 1.00 65.62 297 ASN A O 1
ATOM 2368 N N . ASP A 1 298 ? -4.173 -2.145 31.889 1.00 81.00 298 ASP A N 1
ATOM 2369 C CA . ASP A 1 298 ? -3.113 -1.455 31.153 1.00 81.00 298 ASP A CA 1
ATOM 2370 C C . ASP A 1 298 ? -3.698 -0.820 29.875 1.00 81.00 298 ASP A C 1
ATOM 2372 O O . ASP A 1 298 ? -4.575 -1.408 29.233 1.00 81.00 298 ASP A O 1
ATOM 2376 N N . ASP A 1 299 ? -3.199 0.355 29.480 1.00 86.00 299 ASP A N 1
ATOM 2377 C CA . ASP A 1 299 ? -3.600 1.013 28.232 1.00 86.00 299 ASP A CA 1
ATOM 2378 C C . ASP A 1 299 ? -3.461 0.069 27.021 1.00 86.00 299 ASP A C 1
ATOM 2380 O O . ASP A 1 299 ? -2.413 -0.541 26.798 1.00 86.00 299 ASP A O 1
ATOM 2384 N N . GLU A 1 300 ? -4.503 -0.031 26.193 1.00 88.62 300 GLU A N 1
ATOM 2385 C CA . GLU A 1 300 ? -4.527 -0.941 25.038 1.00 88.62 300 GLU A CA 1
ATOM 2386 C C . GLU A 1 300 ? -3.346 -0.699 24.077 1.00 88.62 300 GLU A C 1
ATOM 2388 O O . GLU A 1 300 ? -2.799 -1.635 23.495 1.00 88.62 300 GLU A O 1
ATOM 2393 N N . ARG A 1 301 ? -2.887 0.553 23.942 1.00 91.25 301 ARG A N 1
ATOM 2394 C CA . ARG A 1 301 ? -1.754 0.914 23.076 1.00 91.25 301 ARG A CA 1
ATOM 2395 C C . ARG A 1 301 ? -0.421 0.492 23.688 1.00 91.25 301 ARG A C 1
ATOM 2397 O O . ARG A 1 301 ? 0.498 0.151 22.948 1.00 91.25 301 ARG A O 1
ATOM 2404 N N . TYR A 1 302 ? -0.316 0.467 25.018 1.00 92.56 302 TYR A N 1
ATOM 2405 C CA . TYR A 1 302 ? 0.841 -0.099 25.712 1.00 92.56 302 TYR A CA 1
ATOM 2406 C C . TYR A 1 302 ? 0.969 -1.604 25.437 1.00 92.56 302 TYR A C 1
ATOM 2408 O O . TYR A 1 302 ? 2.074 -2.093 25.207 1.00 92.56 302 TYR A O 1
ATOM 2416 N N . VAL A 1 303 ? -0.154 -2.328 25.406 1.00 90.50 303 VAL A N 1
ATOM 2417 C CA . VAL A 1 303 ? -0.175 -3.758 25.066 1.00 90.50 303 VAL A CA 1
ATOM 2418 C C . VAL A 1 303 ? 0.139 -3.963 23.579 1.00 90.50 303 VAL A C 1
ATOM 2420 O O . VAL A 1 303 ? 1.146 -4.585 23.252 1.00 90.50 303 VAL A O 1
ATOM 2423 N N . ASN A 1 304 ? -0.646 -3.362 22.681 1.00 90.88 304 ASN A N 1
ATOM 2424 C CA . ASN A 1 304 ? -0.563 -3.594 21.233 1.00 90.88 304 ASN A CA 1
ATOM 2425 C C . ASN A 1 304 ? 0.746 -3.093 20.588 1.00 90.88 304 ASN A C 1
ATOM 2427 O O . ASN A 1 304 ? 1.165 -3.609 19.557 1.00 90.88 304 ASN A O 1
ATOM 2431 N N . CYS A 1 305 ? 1.412 -2.085 21.164 1.00 92.81 305 CYS A N 1
ATOM 2432 C CA . CYS A 1 305 ? 2.737 -1.650 20.699 1.00 92.81 305 CYS A CA 1
ATOM 2433 C C . CYS A 1 305 ? 3.894 -2.417 21.361 1.00 92.81 305 CYS A C 1
ATOM 2435 O O . CYS A 1 305 ? 5.063 -2.093 21.123 1.00 92.81 305 CYS A O 1
ATOM 2437 N N . GLY A 1 306 ? 3.579 -3.423 22.184 1.00 88.31 306 GLY A N 1
ATOM 2438 C CA . GLY A 1 306 ? 4.521 -4.427 22.661 1.00 88.31 306 GLY A CA 1
ATOM 2439 C C . GLY A 1 306 ? 4.944 -5.424 21.585 1.00 88.31 306 GLY A C 1
ATOM 2440 O O . GLY A 1 306 ? 6.074 -5.907 21.662 1.00 88.31 306 GLY A O 1
ATOM 2441 N N . ASP A 1 307 ? 4.086 -5.663 20.592 1.00 89.38 307 ASP A N 1
ATOM 2442 C CA . ASP A 1 307 ? 4.334 -6.583 19.484 1.00 89.38 307 ASP A CA 1
ATOM 2443 C C . ASP A 1 307 ? 5.330 -6.019 18.457 1.00 89.38 307 ASP A C 1
ATOM 2445 O O . ASP A 1 307 ? 5.496 -4.800 18.285 1.00 89.38 307 ASP A O 1
ATOM 2449 N N . LEU A 1 308 ? 6.005 -6.939 17.767 1.00 93.00 308 LEU A N 1
ATOM 2450 C CA . LEU A 1 308 ? 7.011 -6.679 16.739 1.00 93.00 308 LEU A CA 1
ATOM 2451 C C . LEU A 1 308 ? 6.517 -7.202 15.386 1.00 93.00 308 LEU A C 1
ATOM 2453 O O . LEU A 1 308 ? 5.711 -8.126 15.322 1.00 93.00 308 LEU A O 1
ATOM 2457 N N . PHE A 1 309 ? 6.997 -6.596 14.305 1.00 94.44 309 PHE A N 1
ATOM 2458 C CA . PHE A 1 309 ? 6.741 -7.050 12.945 1.00 94.44 309 PHE A CA 1
ATOM 2459 C C . PHE A 1 309 ? 7.696 -8.197 12.579 1.00 94.44 309 PHE A C 1
ATOM 2461 O O . PHE A 1 309 ? 8.919 -8.039 12.667 1.00 94.44 309 PHE A O 1
ATOM 2468 N N . ASP A 1 310 ? 7.110 -9.311 12.131 1.00 94.56 310 ASP A N 1
ATOM 2469 C CA . ASP A 1 310 ? 7.781 -10.516 11.641 1.00 94.56 310 ASP A CA 1
ATOM 2470 C C . ASP A 1 310 ? 7.185 -10.925 10.278 1.00 94.56 310 ASP A C 1
ATOM 2472 O O . ASP A 1 310 ? 5.998 -11.233 10.182 1.00 94.56 310 ASP A O 1
ATOM 2476 N N . CYS A 1 311 ? 8.003 -10.973 9.224 1.00 95.56 311 CYS A N 1
ATOM 2477 C CA . CYS A 1 311 ? 7.620 -11.430 7.886 1.00 95.56 311 CYS A CA 1
ATOM 2478 C C . CYS A 1 311 ? 8.830 -12.020 7.139 1.00 95.56 311 CYS A C 1
ATOM 2480 O O . CYS A 1 311 ? 9.813 -11.327 6.873 1.00 95.56 311 CYS A O 1
ATOM 2482 N N . GLY A 1 312 ? 8.760 -13.310 6.788 1.00 93.38 312 GLY A N 1
ATOM 2483 C CA . GLY A 1 312 ? 9.847 -14.009 6.090 1.00 93.38 312 GLY A CA 1
ATOM 2484 C C . GLY A 1 312 ? 11.155 -13.979 6.880 1.00 93.38 312 GLY A C 1
ATOM 2485 O O . GLY A 1 312 ? 11.203 -14.478 8.006 1.00 93.38 312 GLY A O 1
ATOM 2486 N N . ASP A 1 313 ? 12.194 -13.386 6.292 1.00 93.62 313 ASP A N 1
ATOM 2487 C CA . ASP A 1 313 ? 13.511 -13.189 6.915 1.00 93.62 313 ASP A CA 1
ATOM 2488 C C . ASP A 1 313 ? 13.597 -11.918 7.788 1.00 93.62 313 ASP A C 1
ATOM 2490 O O . ASP A 1 313 ? 14.465 -11.826 8.657 1.00 93.62 313 ASP A O 1
ATOM 2494 N N . ILE A 1 314 ? 12.683 -10.954 7.618 1.00 95.75 314 ILE A N 1
ATOM 2495 C CA . ILE A 1 314 ? 12.649 -9.704 8.390 1.00 95.75 314 ILE A CA 1
ATOM 2496 C C . ILE A 1 314 ? 11.865 -9.933 9.686 1.00 95.75 314 ILE A C 1
ATOM 2498 O O . ILE A 1 314 ? 10.664 -10.192 9.652 1.00 95.75 314 ILE A O 1
ATOM 2502 N N . LYS A 1 315 ? 12.535 -9.857 10.842 1.00 93.81 315 LYS A N 1
ATOM 2503 C CA . LYS A 1 315 ? 11.942 -10.178 12.154 1.00 93.81 315 LYS A CA 1
ATOM 2504 C C . LYS A 1 315 ? 12.383 -9.241 13.267 1.00 93.81 315 LYS A C 1
ATOM 2506 O O . LYS A 1 315 ? 13.448 -8.631 13.198 1.00 93.81 315 LYS A O 1
ATOM 2511 N N . GLY A 1 316 ? 11.576 -9.174 14.321 1.00 93.19 316 GLY A N 1
ATOM 2512 C CA . GLY A 1 316 ? 11.832 -8.387 15.522 1.00 93.19 316 GLY A CA 1
ATOM 2513 C C . GLY A 1 316 ? 11.743 -6.878 15.295 1.00 93.19 316 GLY A C 1
ATOM 2514 O O . GLY A 1 316 ? 12.321 -6.108 16.064 1.00 93.19 316 GLY A O 1
ATOM 2515 N N . VAL A 1 317 ? 11.052 -6.436 14.240 1.00 94.94 317 VAL A N 1
ATOM 2516 C CA . VAL A 1 317 ? 11.060 -5.032 13.819 1.00 94.94 317 VAL A CA 1
ATOM 2517 C C . VAL A 1 317 ? 10.041 -4.225 14.626 1.00 94.94 317 VAL A C 1
ATOM 2519 O O . VAL A 1 317 ? 8.841 -4.492 14.613 1.00 94.94 317 VAL A O 1
ATOM 2522 N N . GLY A 1 318 ? 10.531 -3.230 15.364 1.00 94.00 318 GLY A N 1
ATOM 2523 C CA . GLY A 1 318 ? 9.716 -2.351 16.201 1.00 94.00 318 GLY A CA 1
ATOM 2524 C C . GLY A 1 318 ? 9.508 -0.959 15.603 1.00 94.00 318 GLY A C 1
ATOM 2525 O O . GLY A 1 318 ? 9.683 -0.725 14.409 1.00 94.00 318 GLY A O 1
ATOM 2526 N N . TYR A 1 319 ? 9.168 -0.010 16.479 1.00 94.69 319 TYR A N 1
ATOM 2527 C CA . TYR A 1 319 ? 9.168 1.419 16.163 1.00 94.69 319 TYR A CA 1
ATOM 2528 C C . TYR A 1 319 ? 10.522 1.838 15.537 1.00 94.69 319 TYR A C 1
ATOM 2530 O O . TYR A 1 319 ? 11.554 1.450 16.088 1.00 94.69 319 TYR A O 1
ATOM 2538 N N . PRO A 1 320 ? 10.536 2.627 14.442 1.00 95.56 320 PRO A N 1
ATOM 2539 C CA . PRO A 1 320 ? 9.412 3.409 13.917 1.00 95.56 320 PRO A CA 1
ATOM 2540 C C . PRO A 1 320 ? 8.523 2.698 12.886 1.00 95.56 320 PRO A C 1
ATOM 2542 O O . PRO A 1 320 ? 7.539 3.288 12.448 1.00 95.56 320 PRO A O 1
ATOM 2545 N N . PHE A 1 321 ? 8.811 1.453 12.514 1.00 96.06 321 PHE A N 1
ATOM 2546 C CA . PHE A 1 321 ? 8.040 0.718 11.508 1.00 96.06 321 PHE A CA 1
ATOM 2547 C C . PHE A 1 321 ? 6.745 0.129 12.075 1.00 96.06 321 PHE A C 1
ATOM 2549 O O . PHE A 1 321 ? 6.677 -0.258 13.242 1.00 96.06 321 PHE A O 1
ATOM 2556 N N . TRP A 1 322 ? 5.703 0.014 11.258 1.00 95.25 322 TRP A N 1
ATOM 2557 C CA . TRP A 1 322 ? 4.440 -0.655 11.610 1.00 95.25 322 TRP A CA 1
ATOM 2558 C C . TRP A 1 322 ? 3.897 -1.417 10.403 1.00 95.25 322 TRP A C 1
ATOM 2560 O O . TRP A 1 322 ? 4.303 -1.138 9.282 1.00 95.25 322 TRP A O 1
ATOM 2570 N N . GLY A 1 323 ? 2.990 -2.372 10.600 1.00 93.25 323 GLY A N 1
ATOM 2571 C CA . GLY A 1 323 ? 2.567 -3.257 9.516 1.00 93.25 323 GLY A CA 1
ATOM 2572 C C . GLY A 1 323 ? 2.156 -4.639 9.999 1.00 93.25 323 GLY A C 1
ATOM 2573 O O . GLY A 1 323 ? 2.378 -4.974 11.162 1.00 93.25 323 GLY A O 1
ATOM 2574 N N . SER A 1 324 ? 1.574 -5.440 9.101 1.00 86.50 324 SER A N 1
ATOM 2575 C CA . SER A 1 324 ? 0.911 -6.709 9.443 1.00 86.50 324 SER A CA 1
ATOM 2576 C C . SER A 1 324 ? -0.003 -6.521 10.667 1.00 86.50 324 SER A C 1
ATOM 2578 O O . SER A 1 324 ? -0.942 -5.724 10.623 1.00 86.50 324 SER A O 1
ATOM 2580 N N . ASP A 1 325 ? 0.314 -7.177 11.778 1.00 83.19 325 ASP A N 1
ATOM 2581 C CA . ASP A 1 325 ? -0.452 -7.177 13.023 1.00 83.19 325 ASP A CA 1
ATOM 2582 C C . ASP A 1 325 ? -0.111 -5.977 13.931 1.00 83.19 325 ASP A C 1
ATOM 2584 O O . ASP A 1 325 ? -0.901 -5.579 14.795 1.00 83.19 325 ASP A O 1
ATOM 2588 N N . ARG A 1 326 ? 1.039 -5.326 13.695 1.00 90.31 326 ARG A N 1
ATOM 2589 C CA . ARG A 1 326 ? 1.527 -4.178 14.468 1.00 90.31 326 ARG A CA 1
ATOM 2590 C C . ARG A 1 326 ? 0.772 -2.905 14.077 1.00 90.31 326 ARG A C 1
ATOM 2592 O O . ARG A 1 326 ? 0.970 -2.344 12.996 1.00 90.31 326 ARG A O 1
ATOM 2599 N N . ARG A 1 327 ? -0.095 -2.435 14.983 1.00 92.56 327 ARG A N 1
ATOM 2600 C CA . ARG A 1 327 ? -1.056 -1.340 14.746 1.00 92.56 327 ARG A CA 1
ATOM 2601 C C . ARG A 1 327 ? -0.397 -0.030 14.300 1.00 92.56 327 ARG A C 1
ATOM 2603 O O . ARG A 1 327 ? 0.682 0.342 14.749 1.00 92.56 327 ARG A O 1
ATOM 2610 N N . ALA A 1 328 ? -1.117 0.733 13.477 1.00 93.25 328 ALA A N 1
ATOM 2611 C CA . ALA A 1 328 ? -0.589 1.917 12.798 1.00 93.25 328 ALA A CA 1
ATOM 2612 C C . ALA A 1 328 ? -0.170 3.081 13.718 1.00 93.25 328 ALA A C 1
ATOM 2614 O O . ALA A 1 328 ? 0.672 3.889 13.342 1.00 93.25 328 ALA A O 1
ATOM 2615 N N . TYR A 1 329 ? -0.724 3.175 14.930 1.00 93.44 329 TYR A N 1
ATOM 2616 C CA . TYR A 1 329 ? -0.289 4.153 15.936 1.00 93.44 329 TYR A CA 1
ATOM 2617 C C . TYR A 1 329 ? 1.009 3.746 16.656 1.00 93.44 329 TYR A C 1
ATOM 2619 O O . TYR A 1 329 ? 1.565 4.530 17.417 1.00 93.44 329 TYR A O 1
ATOM 2627 N N . CYS A 1 330 ? 1.520 2.534 16.431 1.00 95.12 330 CYS A N 1
ATOM 2628 C CA . CYS A 1 330 ? 2.769 2.064 17.021 1.00 95.12 330 CYS A CA 1
ATOM 2629 C C . CYS A 1 330 ? 4.016 2.473 16.218 1.00 95.12 330 CYS A C 1
ATOM 2631 O O . CYS A 1 330 ? 5.125 2.158 16.648 1.00 95.12 330 CYS A O 1
ATOM 2633 N N . GLY A 1 331 ? 3.871 3.135 15.066 1.00 94.19 331 GLY A N 1
ATOM 2634 C CA . GLY A 1 331 ? 4.974 3.538 14.187 1.00 94.19 331 GLY A CA 1
ATOM 2635 C C . GLY A 1 331 ? 4.637 4.762 13.331 1.00 94.19 331 GLY A C 1
ATOM 2636 O O . GLY A 1 331 ? 3.497 5.222 13.310 1.00 94.19 331 GLY A O 1
ATOM 2637 N N . HIS A 1 332 ? 5.637 5.311 12.644 1.00 94.06 332 HIS A N 1
ATOM 2638 C CA . HIS A 1 332 ? 5.496 6.508 11.818 1.00 94.06 332 HIS A CA 1
ATOM 2639 C C . HIS A 1 332 ? 4.636 6.228 10.579 1.00 94.06 332 HIS A C 1
ATOM 2641 O O . HIS A 1 332 ? 4.816 5.212 9.911 1.00 94.06 332 HIS A O 1
ATOM 2647 N N . THR A 1 333 ? 3.724 7.139 10.227 1.00 91.31 333 THR A N 1
ATOM 2648 C CA . THR A 1 333 ? 2.725 6.948 9.152 1.00 91.31 333 THR A CA 1
ATOM 2649 C C . THR A 1 333 ? 3.326 6.524 7.811 1.00 91.31 333 THR A C 1
ATOM 2651 O O . THR A 1 333 ? 2.741 5.700 7.114 1.00 91.31 333 THR A O 1
ATOM 2654 N N . GLU A 1 334 ? 4.495 7.062 7.476 1.00 91.06 334 GLU A N 1
ATOM 2655 C CA . GLU A 1 334 ? 5.209 6.843 6.210 1.00 91.06 334 GLU A CA 1
ATOM 2656 C C . GLU A 1 334 ? 6.078 5.571 6.193 1.00 91.06 334 GLU A C 1
ATOM 2658 O O . GLU A 1 334 ? 6.544 5.166 5.133 1.00 91.06 334 GLU A O 1
ATOM 2663 N N . LEU A 1 335 ? 6.285 4.922 7.346 1.00 94.56 335 LEU A N 1
ATOM 2664 C CA . LEU A 1 335 ? 7.153 3.747 7.514 1.00 94.56 335 LEU A CA 1
ATOM 2665 C C . LEU A 1 335 ? 6.329 2.464 7.705 1.00 94.56 335 LEU A C 1
ATOM 2667 O O . LEU A 1 335 ? 6.558 1.668 8.620 1.00 94.56 335 LEU A O 1
ATOM 2671 N N . LYS A 1 336 ? 5.330 2.291 6.835 1.00 95.56 336 LYS A N 1
ATOM 2672 C CA . LYS A 1 336 ? 4.484 1.098 6.788 1.00 95.56 336 LYS A CA 1
ATOM 2673 C C . LYS A 1 336 ? 5.191 -0.039 6.048 1.00 95.56 336 LYS A C 1
ATOM 2675 O O . LYS A 1 336 ? 5.561 0.121 4.888 1.00 95.56 336 LYS A O 1
ATOM 2680 N N . LEU A 1 337 ? 5.293 -1.190 6.698 1.00 97.00 337 LEU A N 1
ATOM 2681 C CA . LEU A 1 337 ? 5.704 -2.456 6.109 1.00 97.00 337 LEU A CA 1
ATOM 2682 C C . LEU A 1 337 ? 4.471 -3.291 5.738 1.00 97.00 337 LEU A C 1
ATOM 2684 O O . LEU A 1 337 ? 3.498 -3.382 6.490 1.00 97.00 337 LEU A O 1
ATOM 2688 N N . ASP A 1 338 ? 4.528 -3.922 4.577 1.00 95.75 338 ASP A N 1
ATOM 2689 C CA . ASP A 1 338 ? 3.570 -4.910 4.099 1.00 95.75 338 ASP A CA 1
ATOM 2690 C C . ASP A 1 338 ? 4.249 -6.283 4.018 1.00 95.75 338 ASP A C 1
ATOM 2692 O O . ASP A 1 338 ? 5.458 -6.373 3.816 1.00 95.75 338 ASP A O 1
ATOM 2696 N N . CYS A 1 339 ? 3.476 -7.355 4.201 1.00 95.38 339 CYS A N 1
ATOM 2697 C CA . CYS A 1 339 ? 3.952 -8.733 4.093 1.00 95.38 339 CYS A CA 1
ATOM 2698 C C . CYS A 1 339 ? 3.137 -9.453 3.016 1.00 95.38 339 CYS A C 1
ATOM 2700 O O . CYS A 1 339 ? 1.929 -9.637 3.179 1.00 95.38 339 CYS A O 1
ATOM 2702 N N . ILE A 1 340 ? 3.778 -9.834 1.910 1.00 92.88 340 ILE A N 1
ATOM 2703 C CA . ILE A 1 340 ? 3.135 -10.481 0.761 1.00 92.88 340 ILE A CA 1
ATOM 2704 C C . ILE A 1 340 ? 3.916 -11.755 0.448 1.00 92.88 340 ILE A C 1
ATOM 2706 O O . ILE A 1 340 ? 5.089 -11.692 0.113 1.00 92.88 340 ILE A O 1
ATOM 2710 N N . ASP A 1 341 ? 3.285 -12.923 0.593 1.00 89.88 341 ASP A N 1
ATOM 2711 C CA . ASP A 1 341 ? 3.900 -14.233 0.308 1.00 89.88 341 ASP A CA 1
ATOM 2712 C C . ASP A 1 341 ? 5.273 -14.471 0.988 1.00 89.88 341 ASP A C 1
ATOM 2714 O O . ASP A 1 341 ? 6.137 -15.160 0.455 1.00 89.88 341 ASP A O 1
ATOM 2718 N N . GLN A 1 342 ? 5.431 -13.953 2.217 1.00 91.56 342 GLN A N 1
ATOM 2719 C CA . GLN A 1 342 ? 6.664 -13.916 3.034 1.00 91.56 342 GLN A CA 1
ATOM 2720 C C . GLN A 1 342 ? 7.720 -12.878 2.612 1.00 91.56 342 GLN A C 1
ATOM 2722 O O . GLN A 1 342 ? 8.694 -12.697 3.338 1.00 91.56 342 GLN A O 1
ATOM 2727 N N . ASP A 1 343 ? 7.515 -12.133 1.527 1.00 92.12 343 ASP A N 1
ATOM 2728 C CA . ASP A 1 343 ? 8.331 -10.964 1.206 1.00 92.12 343 ASP A CA 1
ATOM 2729 C C . ASP A 1 343 ? 7.852 -9.732 1.988 1.00 92.12 343 ASP A C 1
ATOM 2731 O O . ASP A 1 343 ? 6.663 -9.400 2.010 1.00 92.12 343 ASP A O 1
ATOM 2735 N N . THR A 1 344 ? 8.797 -9.035 2.628 1.00 96.56 344 THR A N 1
ATOM 2736 C CA . THR A 1 344 ? 8.540 -7.735 3.263 1.00 96.56 344 THR A CA 1
ATOM 2737 C C . THR A 1 344 ? 8.684 -6.622 2.236 1.00 96.56 344 THR A C 1
ATOM 2739 O O . THR A 1 344 ? 9.689 -6.539 1.526 1.00 96.56 344 THR A O 1
ATOM 2742 N N . GLU A 1 345 ? 7.705 -5.727 2.185 1.00 96.50 345 GLU A N 1
ATOM 2743 C CA . GLU A 1 345 ? 7.649 -4.620 1.235 1.00 96.50 345 GLU A CA 1
ATOM 2744 C C . GLU A 1 345 ? 7.393 -3.288 1.940 1.00 96.50 345 GLU A C 1
ATOM 2746 O O . GLU A 1 345 ? 6.739 -3.227 2.978 1.00 96.50 345 GLU A O 1
ATOM 2751 N N . ILE A 1 346 ? 7.889 -2.201 1.355 1.00 95.75 346 ILE A N 1
ATOM 2752 C CA . ILE A 1 346 ? 7.566 -0.828 1.750 1.00 95.75 346 ILE A CA 1
ATOM 2753 C C . ILE A 1 346 ? 7.174 -0.039 0.503 1.00 95.75 346 ILE A C 1
ATOM 2755 O O . ILE A 1 346 ? 7.830 -0.130 -0.535 1.00 95.75 346 ILE A O 1
ATOM 2759 N N . THR A 1 347 ? 6.091 0.733 0.580 1.00 94.25 347 THR A N 1
ATOM 2760 C CA . THR A 1 347 ? 5.662 1.606 -0.523 1.00 94.25 347 THR A CA 1
ATOM 2761 C C . THR A 1 347 ? 5.923 3.059 -0.158 1.00 94.25 347 THR A C 1
ATOM 2763 O O . THR A 1 347 ? 5.324 3.588 0.774 1.00 94.25 347 THR A O 1
ATOM 2766 N N . ILE A 1 348 ? 6.804 3.708 -0.920 1.00 91.19 348 ILE A N 1
ATOM 2767 C CA . ILE A 1 348 ? 7.185 5.109 -0.736 1.00 91.19 348 ILE A CA 1
ATOM 2768 C C . ILE A 1 348 ? 6.675 5.895 -1.946 1.00 91.19 348 ILE A C 1
ATOM 2770 O O . ILE A 1 348 ? 7.061 5.643 -3.090 1.00 91.19 348 ILE A O 1
ATOM 2774 N N . GLN A 1 349 ? 5.768 6.840 -1.690 1.00 86.19 349 GLN A N 1
ATOM 2775 C CA . GLN A 1 349 ? 4.954 7.535 -2.695 1.00 86.19 349 GLN A CA 1
ATOM 2776 C C . GLN A 1 349 ? 4.180 6.599 -3.644 1.00 86.19 349 GLN A C 1
ATOM 2778 O O . GLN A 1 349 ? 3.027 6.265 -3.389 1.00 86.19 349 GLN A O 1
ATOM 2783 N N . LYS A 1 350 ? 4.799 6.239 -4.775 1.00 88.19 350 LYS A N 1
ATOM 2784 C CA . LYS A 1 350 ? 4.238 5.435 -5.875 1.00 88.19 350 LYS A CA 1
ATOM 2785 C C . LYS A 1 350 ? 5.123 4.240 -6.240 1.00 88.19 350 LYS A C 1
ATOM 2787 O O . LYS A 1 350 ? 4.779 3.498 -7.154 1.00 88.19 350 LYS A O 1
ATOM 2792 N N . LEU A 1 351 ? 6.267 4.092 -5.574 1.00 91.88 351 LEU A N 1
ATOM 2793 C CA . LEU A 1 351 ? 7.219 3.013 -5.795 1.00 91.88 351 LEU A CA 1
ATOM 2794 C C . LEU A 1 351 ? 7.135 2.022 -4.639 1.00 91.88 351 LEU A C 1
ATOM 2796 O O . LEU A 1 351 ? 7.157 2.415 -3.472 1.00 91.88 351 LEU A O 1
ATOM 2800 N N . THR A 1 352 ? 7.059 0.741 -4.979 1.00 94.31 352 THR A N 1
ATOM 2801 C CA . THR A 1 352 ? 7.117 -0.360 -4.019 1.00 94.31 352 THR A CA 1
ATOM 2802 C C . THR A 1 352 ? 8.509 -0.970 -4.051 1.00 94.31 352 THR A C 1
ATOM 2804 O O . THR A 1 352 ? 9.060 -1.263 -5.116 1.00 94.31 352 THR A O 1
ATOM 2807 N N . TYR A 1 353 ? 9.078 -1.160 -2.871 1.00 95.56 353 TYR A N 1
ATOM 2808 C CA . TYR A 1 353 ? 10.411 -1.693 -2.666 1.00 95.56 353 TYR A CA 1
ATOM 2809 C C . TYR A 1 353 ? 10.305 -2.982 -1.863 1.00 95.56 353 TYR A C 1
ATOM 2811 O O . TYR A 1 353 ? 9.556 -3.045 -0.888 1.00 95.56 353 TYR A O 1
ATOM 2819 N N . LYS A 1 354 ? 11.087 -3.989 -2.245 1.00 96.06 354 LYS A N 1
ATOM 2820 C CA . LYS A 1 354 ? 11.353 -5.146 -1.398 1.00 96.06 354 LYS A CA 1
ATOM 2821 C C . LYS A 1 354 ? 12.349 -4.729 -0.321 1.00 96.06 354 LYS A C 1
ATOM 2823 O O . LYS A 1 354 ? 13.392 -4.153 -0.635 1.00 96.06 354 LYS A O 1
ATOM 2828 N N . VAL A 1 355 ? 12.025 -5.011 0.934 1.00 97.31 355 VAL A N 1
ATOM 2829 C CA . VAL A 1 355 ? 12.919 -4.797 2.074 1.00 97.31 355 VAL A CA 1
ATOM 2830 C C . VAL A 1 355 ? 13.873 -5.981 2.168 1.00 97.31 355 VAL A C 1
ATOM 2832 O O . VAL A 1 355 ? 13.437 -7.129 2.214 1.00 97.31 355 VAL A O 1
ATOM 2835 N N . LEU A 1 356 ? 15.173 -5.694 2.175 1.00 96.06 356 LEU A N 1
ATOM 2836 C CA . LEU A 1 356 ? 16.240 -6.697 2.209 1.00 96.06 356 LEU A CA 1
ATOM 2837 C C . LEU A 1 356 ? 16.870 -6.827 3.601 1.00 96.06 356 LEU A C 1
ATOM 2839 O O . LEU A 1 356 ? 17.246 -7.921 4.004 1.00 96.06 356 LEU A O 1
ATOM 2843 N N . GLU A 1 357 ? 16.989 -5.721 4.340 1.00 96.25 357 GLU A N 1
ATOM 2844 C CA . GLU A 1 357 ? 17.554 -5.696 5.693 1.00 96.25 357 GLU A CA 1
ATOM 2845 C C . GLU A 1 357 ? 16.974 -4.512 6.483 1.00 96.25 357 GLU A C 1
ATOM 2847 O O . GLU A 1 357 ? 16.788 -3.427 5.931 1.00 96.25 357 GLU A O 1
ATOM 2852 N N . ILE A 1 358 ? 16.731 -4.691 7.785 1.00 96.62 358 ILE A N 1
ATOM 2853 C CA . ILE A 1 358 ? 16.460 -3.593 8.724 1.00 96.62 358 ILE A CA 1
ATOM 2854 C C . ILE A 1 358 ? 17.449 -3.707 9.881 1.00 96.62 358 ILE A C 1
ATOM 2856 O O . ILE A 1 358 ? 17.365 -4.629 10.691 1.00 96.62 358 ILE A O 1
ATOM 2860 N N . ASN A 1 359 ? 18.373 -2.753 9.983 1.00 94.56 359 ASN A N 1
ATOM 2861 C CA . ASN A 1 359 ? 19.370 -2.715 11.045 1.00 94.56 359 ASN A CA 1
ATOM 2862 C C . ASN A 1 359 ? 19.077 -1.567 12.018 1.00 94.56 359 ASN A C 1
ATOM 2864 O O . ASN A 1 359 ? 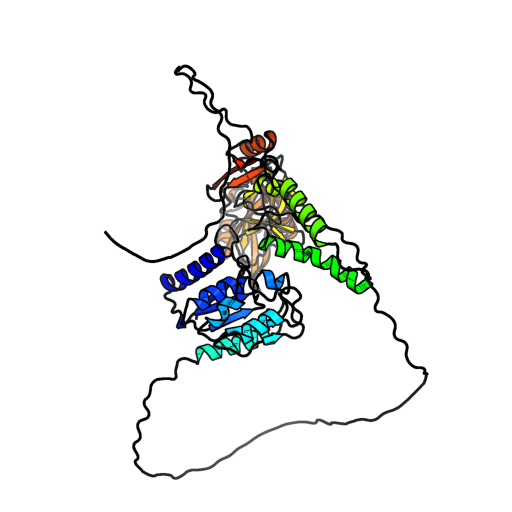19.337 -0.396 11.744 1.00 94.56 359 ASN A O 1
ATOM 2868 N N . ASN A 1 360 ? 18.548 -1.921 13.190 1.00 90.25 360 ASN A N 1
ATOM 2869 C CA . ASN A 1 360 ? 18.144 -0.961 14.219 1.00 90.25 360 ASN A CA 1
ATOM 2870 C C . ASN A 1 360 ? 19.325 -0.261 14.928 1.00 90.25 360 ASN A C 1
ATOM 2872 O O . ASN A 1 360 ? 19.109 0.726 15.625 1.00 90.25 360 ASN A O 1
ATOM 2876 N N . GLN A 1 361 ? 20.563 -0.750 14.782 1.00 89.12 361 GLN A N 1
ATOM 2877 C CA . GLN A 1 361 ? 21.744 -0.126 15.398 1.00 89.12 361 GLN A CA 1
ATOM 2878 C C . GLN A 1 361 ? 22.266 1.034 14.544 1.00 89.12 361 GLN A C 1
ATOM 2880 O O . GLN A 1 361 ? 22.478 2.131 15.058 1.00 89.12 361 GLN A O 1
ATOM 2885 N N . SER A 1 362 ? 22.432 0.805 13.239 1.00 91.25 362 SER A N 1
ATOM 2886 C CA . SER A 1 362 ? 22.822 1.827 12.255 1.00 91.25 362 SER A CA 1
ATOM 2887 C C . SER A 1 362 ? 21.653 2.693 11.777 1.00 91.25 362 SER A C 1
ATOM 2889 O O . SER A 1 362 ? 21.888 3.710 11.132 1.00 91.25 362 SER A O 1
ATOM 2891 N N . ARG A 1 363 ? 20.411 2.299 12.093 1.00 93.44 363 ARG A N 1
ATOM 2892 C CA . ARG A 1 363 ? 19.158 2.884 11.581 1.00 93.44 363 ARG A CA 1
ATOM 2893 C C . ARG A 1 363 ? 19.070 2.844 10.057 1.00 93.44 363 ARG A C 1
ATOM 2895 O O . ARG A 1 363 ? 18.616 3.800 9.433 1.00 93.44 363 ARG A O 1
ATOM 2902 N N . THR A 1 364 ? 19.530 1.739 9.466 1.00 95.25 364 THR A N 1
ATOM 2903 C CA . THR A 1 364 ? 19.559 1.539 8.011 1.00 95.25 364 THR A CA 1
ATOM 2904 C C . THR A 1 364 ? 18.533 0.507 7.553 1.00 95.25 364 THR A C 1
ATOM 2906 O O . THR A 1 364 ? 18.510 -0.624 8.043 1.00 95.25 364 THR A O 1
ATOM 2909 N N . LEU A 1 365 ? 17.710 0.899 6.587 1.00 96.31 365 LEU A N 1
ATOM 2910 C CA . LEU A 1 365 ? 16.716 0.102 5.877 1.00 96.31 365 LEU A CA 1
ATOM 2911 C C . LEU A 1 365 ? 17.252 -0.174 4.464 1.00 96.31 365 LEU A C 1
ATOM 2913 O O . LEU A 1 365 ? 17.261 0.735 3.636 1.00 96.31 365 LEU A O 1
ATOM 2917 N N . ARG A 1 366 ? 17.689 -1.404 4.174 1.00 96.31 366 ARG A N 1
ATOM 2918 C CA . ARG A 1 366 ? 18.099 -1.786 2.815 1.00 96.31 366 ARG A CA 1
ATOM 2919 C C . ARG A 1 366 ? 16.889 -2.158 1.983 1.00 96.31 366 ARG A C 1
ATOM 2921 O O . ARG A 1 366 ? 16.078 -2.991 2.396 1.00 96.31 366 ARG A O 1
ATOM 2928 N N . VAL A 1 367 ? 16.807 -1.589 0.789 1.00 96.19 367 VAL A N 1
ATOM 2929 C CA . VAL A 1 367 ? 15.699 -1.787 -0.143 1.00 96.19 367 VAL A CA 1
ATOM 2930 C C . VAL A 1 367 ? 16.183 -2.008 -1.570 1.00 96.19 367 VAL A C 1
ATOM 2932 O O . VAL A 1 367 ? 17.132 -1.378 -2.028 1.00 96.19 367 VAL A O 1
ATOM 2935 N N . ALA A 1 368 ? 15.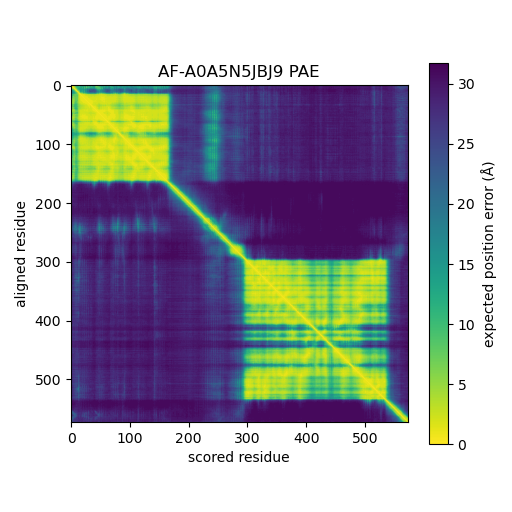465 -2.855 -2.303 1.00 95.19 368 ALA A N 1
ATOM 2936 C CA . ALA A 1 368 ? 15.558 -2.954 -3.755 1.00 95.19 368 ALA A CA 1
ATOM 2937 C C . ALA A 1 368 ? 14.200 -2.623 -4.383 1.00 95.19 368 ALA A C 1
ATOM 2939 O O . ALA A 1 368 ? 13.145 -3.007 -3.875 1.00 95.19 368 ALA A O 1
ATOM 2940 N N . ARG A 1 369 ? 14.206 -1.901 -5.503 1.00 94.31 369 ARG A N 1
ATOM 2941 C CA . ARG A 1 369 ? 12.983 -1.564 -6.242 1.00 94.31 369 ARG A CA 1
ATOM 2942 C C . ARG A 1 369 ? 12.321 -2.833 -6.786 1.00 94.31 369 ARG A C 1
ATOM 2944 O O . ARG A 1 369 ? 12.939 -3.577 -7.545 1.00 94.31 369 ARG A O 1
ATOM 2951 N N . LYS A 1 370 ? 11.059 -3.083 -6.417 1.00 92.75 370 LYS A N 1
ATOM 2952 C CA . LYS A 1 370 ? 10.356 -4.334 -6.759 1.00 92.75 370 LYS A CA 1
ATOM 2953 C C . LYS A 1 370 ? 10.126 -4.483 -8.265 1.00 92.75 370 LYS A C 1
ATOM 2955 O O . LYS A 1 370 ? 10.135 -5.594 -8.784 1.00 92.75 370 LYS A O 1
ATOM 2960 N N . ASP A 1 371 ? 9.980 -3.373 -8.982 1.00 91.56 371 ASP A N 1
ATOM 2961 C CA . ASP A 1 371 ? 9.855 -3.350 -10.441 1.00 91.56 371 ASP A CA 1
ATOM 2962 C C . ASP A 1 371 ? 11.159 -3.712 -11.180 1.00 91.56 371 ASP A C 1
ATOM 2964 O O . ASP A 1 371 ? 11.107 -4.053 -12.360 1.00 91.56 371 ASP A O 1
ATOM 2968 N N . TYR A 1 372 ? 12.293 -3.746 -10.469 1.00 91.25 372 TYR A N 1
ATOM 2969 C CA . TYR A 1 372 ? 13.587 -4.254 -10.940 1.00 91.25 372 TYR A CA 1
ATOM 2970 C C . TYR A 1 372 ? 13.939 -5.656 -10.413 1.00 91.25 372 TYR A C 1
ATOM 2972 O O . TYR A 1 372 ? 15.053 -6.139 -10.619 1.00 91.25 372 TYR A O 1
ATOM 2980 N N . ALA A 1 373 ? 12.998 -6.346 -9.756 1.00 85.50 373 ALA A N 1
ATOM 2981 C CA . ALA A 1 373 ? 13.268 -7.629 -9.111 1.00 85.50 373 ALA A CA 1
ATOM 2982 C C . ALA A 1 373 ? 13.657 -8.753 -10.084 1.00 85.50 373 ALA A C 1
ATOM 2984 O O . ALA A 1 373 ? 14.376 -9.650 -9.663 1.00 85.50 373 ALA A O 1
ATOM 2985 N N . GLU A 1 374 ? 13.232 -8.720 -11.357 1.00 83.38 374 GLU A N 1
ATOM 2986 C CA . GLU A 1 374 ? 13.540 -9.780 -12.341 1.00 83.38 374 GLU A CA 1
ATOM 2987 C C . GLU A 1 374 ? 14.088 -9.302 -13.689 1.00 83.38 374 GLU A C 1
ATOM 2989 O O . GLU A 1 374 ? 14.785 -10.054 -14.369 1.00 83.38 374 GLU A O 1
ATOM 2994 N N . ASN A 1 375 ? 13.815 -8.064 -14.093 1.00 84.81 375 ASN A N 1
ATOM 2995 C CA . ASN A 1 375 ? 14.350 -7.491 -15.324 1.00 84.81 375 ASN A CA 1
ATOM 2996 C C . ASN A 1 375 ? 14.641 -5.994 -15.135 1.00 84.81 375 ASN A C 1
ATOM 2998 O O . ASN A 1 375 ? 14.225 -5.396 -14.150 1.00 84.81 375 ASN A O 1
ATOM 3002 N N . ILE A 1 376 ? 15.354 -5.386 -16.087 1.00 87.31 376 ILE A N 1
ATOM 3003 C CA . ILE A 1 376 ? 15.706 -3.951 -16.072 1.00 87.31 376 ILE A CA 1
ATOM 3004 C C . ILE A 1 376 ? 14.723 -3.063 -16.865 1.00 87.31 376 ILE A C 1
ATOM 3006 O O . ILE A 1 376 ? 15.052 -1.942 -17.260 1.00 87.31 376 ILE A O 1
ATOM 3010 N N . CYS A 1 377 ? 13.511 -3.568 -17.102 1.00 88.44 377 CYS A N 1
ATOM 3011 C CA . CYS A 1 377 ? 12.505 -3.037 -18.022 1.00 88.44 377 CYS A CA 1
ATOM 3012 C C . CYS A 1 377 ? 11.117 -3.017 -17.360 1.00 88.44 377 CYS A C 1
ATOM 3014 O O . CYS A 1 377 ? 10.263 -3.852 -17.674 1.00 88.44 377 CYS A O 1
ATOM 3016 N N . PRO A 1 378 ? 10.885 -2.077 -16.428 1.00 87.38 378 PRO A N 1
ATOM 3017 C CA . PRO A 1 378 ? 9.641 -2.007 -15.681 1.00 87.38 378 PRO A CA 1
ATOM 3018 C C . PRO A 1 378 ? 8.483 -1.594 -16.598 1.00 87.38 378 PRO A C 1
ATOM 3020 O O . PRO A 1 378 ? 8.665 -0.949 -17.632 1.00 87.38 378 PRO A O 1
ATOM 3023 N N . THR A 1 379 ? 7.258 -1.931 -16.199 1.00 85.06 379 THR A N 1
ATOM 3024 C CA . THR A 1 379 ? 6.042 -1.594 -16.961 1.00 85.06 379 THR A CA 1
ATOM 3025 C C . THR A 1 379 ? 5.723 -0.098 -16.969 1.00 85.06 379 THR A C 1
ATOM 3027 O O . THR A 1 379 ? 4.993 0.364 -17.847 1.00 85.06 379 THR A O 1
ATOM 3030 N N . LEU A 1 380 ? 6.259 0.659 -16.007 1.00 85.69 380 LEU A N 1
ATOM 3031 C CA . LEU A 1 380 ? 6.084 2.100 -15.872 1.00 85.69 380 LEU A CA 1
ATOM 3032 C C . LEU A 1 380 ? 7.405 2.749 -15.446 1.00 85.69 380 LEU A C 1
ATOM 3034 O O . LEU A 1 380 ? 8.023 2.334 -14.469 1.00 85.69 380 LEU A O 1
ATOM 3038 N N . LEU A 1 381 ? 7.812 3.799 -16.158 1.00 87.19 381 LEU A N 1
ATOM 3039 C CA . LEU A 1 381 ? 9.009 4.570 -15.838 1.00 87.19 381 LEU A CA 1
ATOM 3040 C C . LEU A 1 381 ? 8.673 5.617 -14.769 1.00 87.19 381 LEU A C 1
ATOM 3042 O O . LEU A 1 381 ? 7.988 6.604 -15.029 1.00 87.19 381 LEU A O 1
ATOM 3046 N N . LEU A 1 382 ? 9.130 5.367 -13.542 1.00 88.31 382 LEU A N 1
ATOM 3047 C CA . LEU A 1 382 ? 9.001 6.274 -12.399 1.00 88.31 382 LEU A CA 1
ATOM 3048 C C . LEU A 1 382 ? 10.380 6.567 -11.812 1.00 88.31 382 LEU A C 1
ATOM 3050 O O . LEU A 1 382 ? 11.141 5.641 -11.530 1.00 88.31 382 LEU A O 1
ATOM 3054 N N . ASN A 1 383 ? 10.679 7.847 -11.596 1.00 85.62 383 ASN A N 1
ATOM 3055 C CA . ASN A 1 383 ? 11.92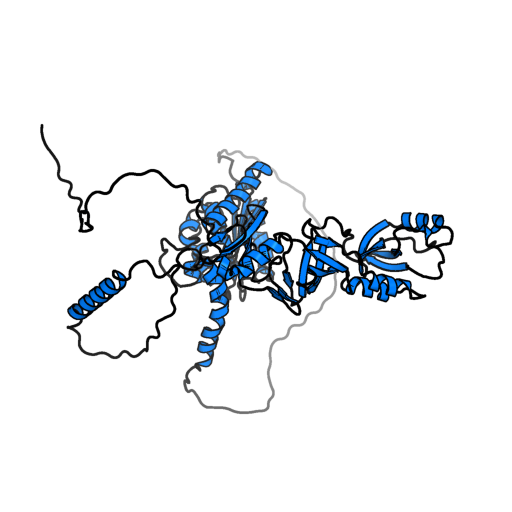7 8.287 -10.979 1.00 85.62 383 ASN A CA 1
ATOM 3056 C C . ASN A 1 383 ? 11.906 8.073 -9.452 1.00 85.62 383 ASN A C 1
ATOM 3058 O O . ASN A 1 383 ? 10.849 8.136 -8.820 1.00 85.62 383 ASN A O 1
ATOM 3062 N N . THR A 1 384 ? 13.073 7.832 -8.853 1.00 83.44 384 THR A N 1
ATOM 3063 C CA . THR A 1 384 ? 13.233 7.536 -7.419 1.00 83.44 384 THR A CA 1
ATOM 3064 C C . THR A 1 384 ? 13.294 8.834 -6.599 1.00 83.44 384 THR A C 1
ATOM 3066 O O . THR A 1 384 ? 14.295 9.180 -5.974 1.00 83.44 384 THR A O 1
ATOM 3069 N N . THR A 1 385 ? 12.213 9.614 -6.658 1.00 78.94 385 THR A N 1
ATOM 3070 C CA . THR A 1 385 ? 12.134 10.986 -6.127 1.00 78.94 385 THR A CA 1
ATOM 3071 C C . THR A 1 385 ? 11.099 11.137 -5.017 1.00 78.94 385 THR A C 1
ATOM 3073 O O . THR A 1 385 ? 10.102 10.420 -4.995 1.00 78.94 385 THR A O 1
ATOM 3076 N N . GLY A 1 386 ? 11.279 12.144 -4.155 1.00 78.00 386 GLY A N 1
ATOM 3077 C CA . GLY A 1 386 ? 10.267 12.541 -3.171 1.00 78.00 386 GLY A CA 1
ATOM 3078 C C . GLY A 1 386 ? 10.203 11.641 -1.935 1.00 78.00 386 GLY A C 1
ATOM 3079 O O . GLY A 1 386 ? 9.117 11.335 -1.441 1.00 78.00 386 GLY A O 1
ATOM 3080 N N . ILE A 1 387 ? 11.358 11.201 -1.441 1.00 86.81 387 ILE A N 1
ATOM 3081 C CA . ILE A 1 387 ? 11.424 10.432 -0.198 1.00 86.81 387 ILE A CA 1
ATOM 3082 C C . ILE A 1 387 ? 10.898 11.262 0.996 1.00 86.81 387 ILE A C 1
ATOM 3084 O O . ILE A 1 387 ? 11.092 12.479 1.018 1.00 86.81 387 ILE A O 1
ATOM 3088 N N . PRO A 1 388 ? 10.208 10.630 1.961 1.00 87.50 388 PRO A N 1
ATOM 3089 C CA . PRO A 1 388 ? 9.779 11.249 3.210 1.00 87.50 388 PRO A CA 1
ATOM 3090 C C . PRO A 1 388 ? 10.904 11.920 3.994 1.00 87.50 388 PRO A C 1
ATOM 3092 O O . PRO A 1 388 ? 12.025 11.424 4.000 1.00 87.50 388 PRO A O 1
ATOM 3095 N N . ASN A 1 389 ? 10.582 12.953 4.778 1.00 88.75 389 ASN A N 1
ATOM 3096 C CA . ASN A 1 389 ? 11.541 13.590 5.697 1.00 88.75 389 ASN A CA 1
ATOM 3097 C C . ASN A 1 389 ? 12.071 12.632 6.784 1.00 88.75 389 ASN A C 1
ATOM 3099 O O . ASN A 1 389 ? 13.086 12.916 7.415 1.00 88.75 389 ASN A O 1
ATOM 3103 N N . THR A 1 390 ? 11.373 11.518 7.020 1.00 90.88 390 THR A N 1
ATOM 3104 C CA . THR A 1 390 ? 11.791 10.450 7.936 1.00 90.88 390 THR A CA 1
ATOM 3105 C C . THR A 1 390 ? 12.855 9.517 7.357 1.00 90.88 390 THR A C 1
ATOM 3107 O O . THR A 1 390 ? 13.373 8.684 8.100 1.00 90.88 390 THR A O 1
ATOM 3110 N N . LEU A 1 391 ? 13.206 9.658 6.072 1.00 93.94 391 LEU A N 1
ATOM 3111 C CA . LEU A 1 391 ? 14.223 8.872 5.373 1.00 93.94 391 LEU A CA 1
ATOM 3112 C C . LEU A 1 391 ? 15.253 9.781 4.684 1.00 93.94 391 LEU A C 1
ATOM 3114 O O . LEU A 1 391 ? 14.929 10.840 4.152 1.00 93.94 391 LEU A O 1
ATOM 3118 N N . SER A 1 392 ? 16.501 9.333 4.631 1.00 92.94 392 SER A N 1
ATOM 3119 C CA . SER A 1 392 ? 17.575 9.944 3.846 1.00 92.94 392 SER A CA 1
ATOM 3120 C C . SER A 1 392 ? 18.448 8.871 3.194 1.00 92.94 392 SER A C 1
ATOM 3122 O O . SER A 1 392 ? 18.509 7.737 3.662 1.00 92.94 392 SER A O 1
ATOM 3124 N N . TYR A 1 393 ? 19.108 9.206 2.086 1.00 90.75 393 TYR A N 1
ATOM 3125 C CA . TYR A 1 393 ? 20.099 8.324 1.456 1.00 90.75 393 TYR A CA 1
ATOM 3126 C C . TYR A 1 393 ? 21.401 8.294 2.272 1.00 90.75 393 TYR A C 1
ATOM 3128 O O . TYR A 1 393 ? 21.749 9.289 2.917 1.00 90.75 393 TYR A O 1
ATOM 3136 N N . THR A 1 394 ? 22.147 7.186 2.235 1.00 89.19 394 THR A N 1
ATOM 3137 C CA . THR A 1 394 ? 23.492 7.140 2.828 1.00 89.19 394 THR A CA 1
ATOM 3138 C C . THR A 1 394 ? 24.513 7.882 1.958 1.00 89.19 394 THR A C 1
ATOM 3140 O O . THR A 1 394 ? 24.272 8.217 0.800 1.00 89.19 394 THR A O 1
ATOM 3143 N N . SER A 1 395 ? 25.712 8.106 2.499 1.00 86.50 395 SER A N 1
ATOM 3144 C CA . SER A 1 395 ? 26.852 8.632 1.736 1.00 86.50 395 SER A CA 1
ATOM 3145 C C . SER A 1 395 ? 27.496 7.622 0.769 1.00 86.50 395 SER A C 1
ATOM 3147 O O . SER A 1 395 ? 28.360 8.014 -0.021 1.00 86.50 395 SER A O 1
ATOM 3149 N N . ASP A 1 396 ? 27.146 6.332 0.868 1.00 87.00 396 ASP A N 1
ATOM 3150 C CA . ASP A 1 396 ? 27.636 5.278 -0.034 1.00 87.00 396 ASP A CA 1
ATOM 3151 C C . ASP A 1 396 ? 26.748 5.152 -1.283 1.00 87.00 396 ASP A C 1
ATOM 3153 O O . ASP A 1 396 ? 27.241 4.775 -2.343 1.00 87.00 396 ASP A O 1
ATOM 3157 N N . ASP A 1 397 ? 25.464 5.514 -1.197 1.00 86.31 397 ASP A N 1
ATOM 3158 C CA . ASP A 1 397 ? 24.531 5.398 -2.319 1.00 86.31 397 ASP A CA 1
ATOM 3159 C C . ASP A 1 397 ? 24.861 6.382 -3.451 1.00 86.31 397 ASP A C 1
ATOM 3161 O O . ASP A 1 397 ? 25.253 7.536 -3.244 1.00 86.31 397 ASP A O 1
ATOM 3165 N N . ARG A 1 398 ? 24.701 5.908 -4.688 1.00 85.94 398 ARG A N 1
ATOM 3166 C CA . ARG A 1 398 ? 24.981 6.645 -5.921 1.00 85.94 398 ARG A CA 1
ATOM 3167 C C . ARG A 1 398 ? 23.823 6.476 -6.890 1.00 85.94 398 ARG A C 1
ATOM 3169 O O . ARG A 1 398 ? 23.352 5.363 -7.101 1.00 85.94 398 ARG A O 1
ATOM 3176 N N . ASN A 1 399 ? 23.395 7.565 -7.519 1.00 88.31 399 ASN A N 1
ATOM 3177 C CA . ASN A 1 399 ? 22.389 7.492 -8.572 1.00 88.31 399 ASN A CA 1
ATOM 3178 C C . ASN A 1 399 ? 23.037 7.022 -9.875 1.00 88.31 399 ASN A C 1
ATOM 3180 O O . ASN A 1 399 ? 24.013 7.616 -10.338 1.00 88.31 399 ASN A O 1
ATOM 3184 N N . ILE A 1 400 ? 22.450 5.994 -10.480 1.00 86.75 400 ILE A N 1
ATOM 3185 C CA . ILE A 1 400 ? 22.642 5.668 -11.892 1.00 86.75 400 ILE A CA 1
ATOM 3186 C C . ILE A 1 400 ? 21.446 6.185 -12.691 1.00 86.75 400 ILE A C 1
ATOM 3188 O O . ILE A 1 400 ? 20.312 6.155 -12.205 1.00 86.75 400 ILE A O 1
ATOM 3192 N N . THR A 1 401 ? 21.679 6.621 -13.927 1.00 88.38 401 THR A N 1
ATOM 3193 C CA . THR A 1 401 ? 20.602 7.031 -14.837 1.00 88.38 401 THR A CA 1
ATOM 3194 C C . THR A 1 401 ? 20.374 5.940 -15.867 1.00 88.38 401 THR A C 1
ATOM 3196 O O . THR A 1 401 ? 21.298 5.547 -16.580 1.00 88.38 401 THR A O 1
ATOM 3199 N N . ILE A 1 402 ? 19.141 5.447 -15.968 1.00 89.81 402 ILE A N 1
ATOM 3200 C CA . ILE A 1 402 ? 18.745 4.434 -16.947 1.00 89.81 402 ILE A CA 1
ATOM 3201 C C . ILE A 1 402 ? 17.854 5.103 -17.995 1.00 89.81 402 ILE A C 1
ATOM 3203 O O . ILE A 1 402 ? 16.770 5.594 -17.683 1.00 89.81 402 ILE A O 1
ATOM 3207 N N . HIS A 1 403 ? 18.333 5.130 -19.235 1.00 89.88 403 HIS A N 1
ATOM 3208 C CA . HIS A 1 403 ? 17.665 5.685 -20.406 1.00 89.88 403 HIS A CA 1
ATOM 3209 C C . HIS A 1 403 ? 16.969 4.574 -21.198 1.00 89.88 403 HIS A C 1
ATOM 3211 O O . HIS A 1 403 ? 17.497 3.469 -21.347 1.00 89.88 403 HIS A O 1
ATOM 3217 N N . TYR A 1 404 ? 15.801 4.887 -21.752 1.00 90.88 404 TYR A N 1
ATOM 3218 C CA . TYR A 1 404 ? 14.935 3.951 -22.462 1.00 90.88 404 TYR A CA 1
ATOM 3219 C C . TYR A 1 404 ? 14.552 4.500 -23.837 1.00 90.88 404 TYR A C 1
ATOM 3221 O O . TYR A 1 404 ? 14.275 5.689 -23.998 1.00 90.88 404 TYR A O 1
ATOM 3229 N N . GLY A 1 405 ? 14.487 3.625 -24.842 1.00 89.81 405 GLY A N 1
ATOM 3230 C CA . GLY A 1 405 ? 14.088 4.023 -26.195 1.00 89.81 405 GLY A CA 1
ATOM 3231 C C . GLY A 1 405 ? 15.171 4.806 -26.923 1.00 89.81 405 GLY A C 1
ATOM 3232 O O . GLY A 1 405 ? 14.856 5.746 -27.645 1.00 89.81 405 GLY A O 1
ATOM 3233 N N . CYS A 1 406 ? 16.430 4.443 -26.694 1.00 88.75 406 CYS A N 1
ATOM 3234 C CA . CYS A 1 406 ? 17.575 4.992 -27.404 1.00 88.75 406 CYS A CA 1
ATOM 3235 C C . CYS A 1 406 ? 17.671 4.412 -28.833 1.00 88.75 406 CYS A C 1
ATOM 3237 O O . CYS A 1 406 ? 17.202 3.293 -29.071 1.00 88.75 406 CYS A O 1
ATOM 3239 N N . PRO A 1 407 ? 18.284 5.123 -29.797 1.00 85.06 407 PRO A N 1
ATOM 3240 C CA . PRO A 1 407 ? 18.504 4.592 -31.141 1.00 85.06 407 PRO A CA 1
ATOM 3241 C C . PRO A 1 407 ? 19.425 3.364 -31.137 1.00 85.06 407 PRO A C 1
ATOM 3243 O O . PRO A 1 407 ? 20.499 3.392 -30.556 1.00 85.06 407 PRO A O 1
ATOM 3246 N N . ALA A 1 408 ? 19.071 2.300 -31.862 1.00 74.62 408 ALA A N 1
ATOM 3247 C CA . ALA A 1 408 ? 19.886 1.077 -31.936 1.00 74.62 408 ALA A CA 1
ATOM 3248 C C . ALA A 1 408 ? 21.226 1.227 -32.699 1.00 74.62 408 ALA A C 1
ATOM 3250 O O . ALA A 1 408 ? 21.969 0.259 -32.843 1.00 74.62 408 ALA A O 1
ATOM 3251 N N . GLN A 1 409 ? 21.516 2.414 -33.238 1.00 72.44 409 GLN A N 1
ATOM 3252 C CA . GLN A 1 409 ? 22.728 2.750 -33.984 1.00 72.44 409 GLN A CA 1
ATOM 3253 C C . GLN A 1 409 ? 23.172 4.167 -33.604 1.00 72.44 409 GLN A C 1
ATOM 3255 O O . GLN A 1 409 ? 22.335 5.022 -33.323 1.00 72.44 409 GLN A O 1
ATOM 3260 N N . GLY A 1 410 ? 24.480 4.431 -33.634 1.00 65.69 410 GLY A N 1
ATOM 3261 C CA . GLY A 1 410 ? 25.043 5.749 -33.302 1.00 65.69 410 GLY A CA 1
ATOM 3262 C C . GLY A 1 410 ? 25.406 5.956 -31.827 1.00 65.69 410 GLY A C 1
ATOM 3263 O O . GLY A 1 410 ? 25.877 7.036 -31.476 1.00 65.69 410 GLY A O 1
ATOM 3264 N N . ALA A 1 411 ? 25.260 4.933 -30.978 1.00 67.62 411 ALA A N 1
ATOM 3265 C CA . ALA A 1 411 ? 25.901 4.921 -29.667 1.00 67.62 411 ALA A CA 1
ATOM 3266 C C . ALA A 1 411 ? 27.433 5.043 -29.835 1.00 67.62 411 ALA A C 1
ATOM 3268 O O . ALA A 1 411 ? 27.992 4.366 -30.706 1.00 67.62 411 ALA A O 1
ATOM 3269 N N . PRO A 1 412 ? 28.135 5.865 -29.032 1.00 65.12 412 PRO A N 1
ATOM 3270 C CA . PRO A 1 412 ? 29.591 5.947 -29.093 1.00 65.12 412 PRO A CA 1
ATOM 3271 C C . PRO A 1 412 ? 30.243 4.585 -28.834 1.00 65.12 412 PRO A C 1
ATOM 3273 O O . PRO A 1 412 ? 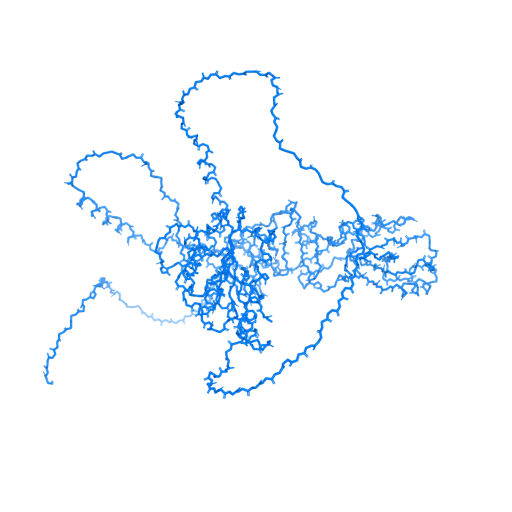29.898 3.899 -27.872 1.00 65.12 412 PRO A O 1
ATOM 3276 N N . THR A 1 413 ? 31.219 4.210 -29.661 1.00 57.06 413 THR A N 1
ATOM 3277 C CA . THR A 1 413 ? 32.051 3.018 -29.443 1.00 57.06 413 THR A CA 1
ATOM 3278 C C . THR A 1 413 ? 33.047 3.282 -28.316 1.00 57.06 413 THR A C 1
ATOM 3280 O O . THR A 1 413 ? 34.197 3.646 -28.559 1.00 57.06 413 THR A O 1
ATOM 3283 N N . LEU A 1 414 ? 32.578 3.144 -27.080 1.00 59.50 414 LEU A N 1
ATOM 3284 C CA . LEU A 1 414 ? 33.419 2.995 -25.895 1.00 59.50 414 LEU A CA 1
ATOM 3285 C C . LEU A 1 414 ? 33.861 1.526 -25.779 1.00 59.50 414 LEU A C 1
ATOM 3287 O O . LEU A 1 414 ? 33.172 0.638 -26.281 1.00 59.50 414 LEU A O 1
ATOM 3291 N N . ASP A 1 415 ? 34.941 1.256 -25.041 1.00 51.59 415 ASP A N 1
ATOM 3292 C CA . ASP A 1 415 ? 35.359 -0.120 -24.695 1.00 51.59 415 ASP A CA 1
ATOM 3293 C C . ASP A 1 415 ? 34.295 -0.886 -23.872 1.00 51.59 415 ASP A C 1
ATOM 3295 O O . ASP A 1 415 ? 34.374 -2.100 -23.704 1.00 51.59 415 ASP A O 1
ATOM 3299 N N . TYR A 1 416 ? 33.266 -0.180 -23.387 1.00 57.75 416 TYR A N 1
ATOM 3300 C CA . TYR A 1 416 ? 32.188 -0.681 -22.541 1.00 57.75 416 TYR A CA 1
ATOM 3301 C C . TYR A 1 416 ? 30.834 -0.507 -23.246 1.00 57.75 416 TYR A C 1
ATOM 3303 O O . TYR A 1 416 ? 30.417 0.612 -23.549 1.00 57.75 416 TYR A O 1
ATOM 3311 N N . SER A 1 417 ? 30.101 -1.605 -23.458 1.00 63.72 417 SER A N 1
ATOM 3312 C CA . SER A 1 417 ? 28.727 -1.551 -23.973 1.00 63.72 417 SER A CA 1
ATOM 3313 C C . SER A 1 417 ? 27.718 -1.416 -22.832 1.00 63.72 417 SER A C 1
ATOM 3315 O O . SER A 1 417 ? 27.245 -2.411 -22.292 1.00 63.72 417 SER A O 1
ATOM 3317 N N . PHE A 1 418 ? 27.316 -0.185 -22.518 1.00 75.94 418 PHE A N 1
ATOM 3318 C CA . PHE A 1 418 ? 26.245 0.095 -21.548 1.00 75.94 418 PHE A CA 1
ATOM 3319 C C . PHE A 1 418 ? 24.819 -0.058 -22.125 1.00 75.94 418 PHE A C 1
ATOM 3321 O O . PHE A 1 418 ? 23.834 0.280 -21.466 1.00 75.94 418 PHE A O 1
ATOM 3328 N N . GLN A 1 419 ? 24.699 -0.552 -23.363 1.00 80.75 419 GLN A N 1
ATOM 3329 C CA . GLN A 1 419 ? 23.424 -0.838 -24.022 1.00 80.75 419 GLN A CA 1
ATOM 3330 C C . GLN A 1 419 ? 22.844 -2.185 -23.584 1.00 80.75 419 GLN A C 1
ATOM 3332 O O . GLN A 1 419 ? 23.574 -3.162 -23.420 1.00 80.75 419 GLN A O 1
ATOM 3337 N N . PHE A 1 420 ? 21.518 -2.255 -23.485 1.00 83.75 420 PHE A N 1
ATOM 3338 C CA . PHE A 1 420 ? 20.786 -3.490 -23.213 1.00 83.75 420 PHE A CA 1
ATOM 3339 C C . PHE A 1 420 ? 19.485 -3.571 -24.030 1.00 83.75 420 PHE A C 1
ATOM 3341 O O . PHE A 1 420 ? 18.857 -2.541 -24.294 1.00 83.75 420 PHE A O 1
ATOM 3348 N N . PRO A 1 421 ? 19.044 -4.779 -24.429 1.00 85.62 421 PRO A N 1
ATOM 3349 C CA . PRO A 1 421 ? 17.730 -4.965 -25.026 1.00 85.62 421 PRO A CA 1
ATOM 3350 C C . PRO A 1 421 ? 16.649 -4.779 -23.959 1.00 85.62 421 PRO A C 1
ATOM 3352 O O . PRO A 1 421 ? 16.751 -5.315 -22.852 1.00 85.62 421 PRO A O 1
ATOM 3355 N N . CYS A 1 422 ? 15.599 -4.036 -24.296 1.00 86.88 422 CYS A N 1
ATOM 3356 C CA . CYS A 1 422 ? 14.489 -3.773 -23.398 1.00 86.88 422 CYS A CA 1
ATOM 3357 C C . CYS A 1 422 ? 13.145 -3.980 -24.094 1.00 86.88 422 CYS A C 1
ATOM 3359 O O . CYS A 1 422 ? 13.000 -3.706 -25.283 1.00 86.88 422 CYS A O 1
ATOM 3361 N N . ASN A 1 423 ? 12.155 -4.477 -23.355 1.00 86.31 423 ASN A N 1
ATOM 3362 C CA . ASN A 1 423 ? 10.804 -4.675 -23.864 1.00 86.31 423 ASN A CA 1
ATOM 3363 C C . ASN A 1 423 ? 9.806 -4.148 -22.835 1.00 86.31 423 ASN A C 1
ATOM 3365 O O . ASN A 1 423 ? 9.646 -4.734 -21.765 1.00 86.31 423 ASN A O 1
ATOM 3369 N N . ILE A 1 424 ? 9.163 -3.027 -23.160 1.00 80.06 424 ILE A N 1
ATOM 3370 C CA . ILE A 1 424 ? 8.131 -2.405 -22.330 1.00 80.06 424 ILE A CA 1
ATOM 3371 C C . ILE A 1 424 ? 6.828 -2.451 -23.127 1.00 80.06 424 ILE A C 1
ATOM 3373 O O . ILE A 1 424 ? 6.747 -1.918 -24.234 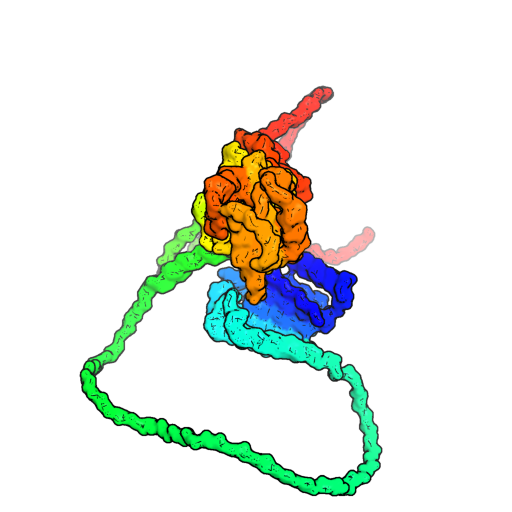1.00 80.06 424 ILE A O 1
ATOM 3377 N N . SER A 1 425 ? 5.801 -3.102 -22.574 1.00 74.94 425 SER A N 1
ATOM 3378 C CA . SER A 1 425 ? 4.472 -3.230 -23.197 1.00 74.94 425 SER A CA 1
ATOM 3379 C C . SER A 1 425 ? 4.512 -3.748 -24.647 1.00 74.94 425 SER A C 1
ATOM 3381 O O . SER A 1 425 ? 3.881 -3.179 -25.538 1.00 74.94 425 SER A O 1
ATOM 3383 N N . SER A 1 426 ? 5.280 -4.817 -24.888 1.00 72.75 426 SER A N 1
ATOM 3384 C CA . SER A 1 426 ? 5.487 -5.447 -26.206 1.00 72.75 426 SER A CA 1
ATOM 3385 C C . SER A 1 426 ? 6.177 -4.563 -27.256 1.00 72.75 426 SER A C 1
ATOM 3387 O O . SER A 1 426 ? 6.147 -4.887 -28.442 1.00 72.75 426 SER A O 1
ATOM 3389 N N . THR A 1 427 ? 6.810 -3.462 -26.842 1.00 77.81 427 THR A N 1
ATOM 3390 C CA . THR A 1 427 ? 7.660 -2.633 -27.704 1.00 77.81 427 THR A CA 1
ATOM 3391 C C . THR A 1 427 ? 9.122 -2.947 -27.408 1.00 77.81 427 THR A C 1
ATOM 3393 O O . THR A 1 427 ? 9.619 -2.606 -26.334 1.00 77.81 427 THR A O 1
ATOM 3396 N N . GLU A 1 428 ? 9.813 -3.582 -28.356 1.00 82.62 428 GLU A N 1
ATOM 3397 C CA . GLU A 1 428 ? 11.268 -3.739 -28.293 1.00 82.62 428 GLU A CA 1
ATOM 3398 C C . GLU A 1 428 ? 11.959 -2.386 -28.488 1.00 82.62 428 GLU A C 1
ATOM 3400 O O . GLU A 1 428 ? 11.630 -1.617 -29.394 1.00 82.62 428 GLU A O 1
ATOM 3405 N N . MET A 1 429 ? 12.911 -2.082 -27.611 1.00 86.31 429 MET A N 1
ATOM 3406 C CA . MET A 1 429 ? 13.628 -0.815 -27.584 1.00 86.31 429 MET A CA 1
ATOM 3407 C C . MET A 1 429 ? 15.018 -0.991 -26.970 1.00 86.31 429 MET A C 1
ATOM 3409 O O . MET A 1 429 ? 15.219 -1.827 -26.089 1.00 86.31 429 MET A O 1
ATOM 3413 N N . THR A 1 430 ? 15.986 -0.180 -27.390 1.00 87.56 430 THR A N 1
ATOM 3414 C CA . THR A 1 430 ? 17.311 -0.171 -26.760 1.00 87.56 430 THR A CA 1
ATOM 3415 C C . THR A 1 430 ? 17.265 0.668 -25.486 1.00 87.56 430 THR A C 1
ATOM 3417 O O . THR A 1 430 ? 16.794 1.809 -25.498 1.00 87.56 430 THR A O 1
ATOM 3420 N N . GLY A 1 431 ? 17.746 0.103 -24.383 1.00 88.56 431 GLY A N 1
ATOM 3421 C CA . GLY A 1 431 ? 18.079 0.840 -23.170 1.00 88.56 431 GLY A CA 1
ATOM 3422 C C . GLY A 1 431 ? 19.575 1.142 -23.103 1.00 88.56 431 GLY A C 1
ATOM 3423 O O . GLY A 1 431 ? 20.387 0.442 -23.708 1.00 88.56 431 GLY A O 1
ATOM 3424 N N . TYR A 1 432 ? 19.942 2.189 -22.372 1.00 85.69 432 TYR A N 1
ATOM 3425 C CA . TYR A 1 432 ? 21.329 2.578 -22.109 1.00 85.69 432 TYR A CA 1
ATOM 3426 C C . TYR A 1 432 ? 21.416 3.075 -20.668 1.00 85.69 432 TYR A C 1
ATOM 3428 O O . TYR A 1 432 ? 20.564 3.857 -20.260 1.00 85.69 432 TYR A O 1
ATOM 3436 N N . PHE A 1 433 ? 22.419 2.675 -19.889 1.00 84.94 433 PHE A N 1
ATOM 3437 C CA . PHE A 1 433 ? 22.602 3.221 -18.538 1.00 84.94 433 PHE A CA 1
ATOM 3438 C C . PHE A 1 433 ? 23.900 4.022 -18.399 1.00 84.94 433 PHE A C 1
ATOM 3440 O O . PHE A 1 433 ? 24.876 3.792 -19.109 1.00 84.94 433 PHE A O 1
ATOM 3447 N N . THR A 1 434 ? 23.908 4.980 -17.478 1.00 79.38 434 THR A N 1
ATOM 3448 C CA . THR A 1 434 ? 25.088 5.765 -17.114 1.00 79.38 434 THR A CA 1
ATOM 3449 C C . THR A 1 434 ? 25.288 5.743 -15.604 1.00 79.38 434 THR A C 1
ATOM 3451 O O . THR A 1 434 ? 24.336 5.753 -14.826 1.00 79.38 434 THR A O 1
ATOM 3454 N N . ALA A 1 435 ? 26.553 5.669 -15.197 1.00 70.69 435 ALA A N 1
ATOM 3455 C CA . ALA A 1 435 ? 26.977 5.507 -13.807 1.00 70.69 435 ALA A CA 1
ATOM 3456 C C . ALA A 1 435 ? 27.572 6.781 -13.184 1.00 70.69 435 ALA A C 1
ATOM 3458 O O . ALA A 1 435 ? 27.929 6.791 -12.009 1.00 70.69 435 ALA A O 1
ATOM 3459 N N . VAL A 1 436 ? 27.719 7.839 -13.984 1.00 65.25 436 VAL A N 1
ATOM 3460 C CA . VAL A 1 436 ? 28.337 9.106 -13.592 1.00 65.25 436 VAL A CA 1
ATOM 3461 C C . VAL A 1 436 ? 27.393 10.251 -13.914 1.00 65.25 436 VAL A C 1
ATOM 3463 O O . VAL A 1 436 ? 26.984 10.440 -15.058 1.00 65.25 436 VAL A O 1
ATOM 3466 N N . SER A 1 437 ? 27.104 11.063 -12.901 1.00 53.94 437 SER A N 1
ATOM 3467 C CA . SER A 1 437 ? 26.387 12.331 -13.049 1.00 53.94 437 SER A CA 1
ATOM 3468 C C . SER A 1 437 ? 27.220 13.402 -13.765 1.00 53.94 437 SER A C 1
ATOM 3470 O O . SER A 1 437 ? 26.668 14.401 -14.222 1.00 53.94 437 SER A O 1
ATOM 3472 N N . ASN A 1 438 ? 28.534 13.190 -13.919 1.00 52.66 438 ASN A N 1
ATOM 3473 C CA . ASN A 1 438 ? 29.404 14.036 -14.726 1.00 52.66 438 ASN A CA 1
ATOM 3474 C C . ASN A 1 438 ? 30.055 13.259 -15.883 1.00 52.66 438 ASN A C 1
ATOM 3476 O O . ASN A 1 438 ? 31.090 12.610 -15.740 1.00 52.66 438 ASN A O 1
ATOM 3480 N N . LEU A 1 439 ? 29.468 13.396 -17.073 1.00 56.53 439 LEU A N 1
ATOM 3481 C CA . LEU A 1 439 ? 29.937 12.768 -18.313 1.00 56.53 439 LEU A CA 1
ATOM 3482 C C . LEU A 1 439 ? 31.317 13.276 -18.788 1.00 56.53 439 LEU A C 1
ATOM 3484 O O . LEU A 1 439 ? 31.852 12.736 -19.753 1.00 56.53 439 LEU A O 1
ATOM 3488 N N . SER A 1 440 ? 31.921 14.277 -18.128 1.00 49.34 440 SER A N 1
ATOM 3489 C CA . SER A 1 440 ? 33.290 14.724 -18.432 1.00 49.34 440 SER A CA 1
ATOM 3490 C C . SER A 1 440 ? 34.383 13.737 -18.003 1.00 49.34 440 SER A C 1
ATOM 3492 O O . SER A 1 440 ? 35.522 13.899 -18.429 1.00 49.34 440 SER A O 1
ATOM 3494 N N . GLU A 1 441 ? 34.074 12.748 -17.157 1.00 52.50 441 GLU A N 1
ATOM 3495 C CA . GLU A 1 441 ? 35.037 11.712 -16.744 1.00 52.50 441 GLU A CA 1
ATOM 3496 C C . GLU A 1 441 ? 35.286 10.662 -17.840 1.00 52.50 441 GLU A C 1
ATOM 3498 O O . GLU A 1 441 ? 36.369 10.079 -17.909 1.00 52.50 441 GLU A O 1
ATOM 3503 N N . PHE A 1 442 ? 34.339 10.477 -18.768 1.00 54.44 442 PHE A N 1
ATOM 3504 C CA . PHE A 1 442 ? 34.580 9.711 -19.990 1.00 54.44 442 PHE A CA 1
ATOM 3505 C C . PHE A 1 442 ? 35.433 10.542 -20.956 1.00 54.44 442 PHE A C 1
ATOM 3507 O O . PHE A 1 442 ? 34.928 11.321 -21.765 1.00 54.44 442 PHE A O 1
ATOM 3514 N N . GLY A 1 443 ? 36.753 10.362 -20.861 1.00 52.75 443 GLY A N 1
ATOM 3515 C CA . GLY A 1 443 ? 37.784 11.072 -21.622 1.00 52.75 443 GLY A CA 1
ATOM 3516 C C . GLY A 1 443 ? 37.822 10.789 -23.131 1.00 52.75 443 GLY A C 1
ATOM 3517 O O . GLY A 1 443 ? 38.871 10.435 -23.658 1.00 52.75 443 GLY A O 1
ATOM 3518 N N . SER A 1 444 ? 36.704 10.952 -23.842 1.00 51.69 444 SER A N 1
ATOM 3519 C CA . SER A 1 444 ? 36.639 11.061 -25.307 1.00 51.69 444 SER A CA 1
ATOM 3520 C C . SER A 1 444 ? 35.306 11.687 -25.757 1.00 51.69 444 SER A C 1
ATOM 3522 O O . SER A 1 444 ? 34.243 11.096 -25.628 1.00 51.69 444 SER A O 1
ATOM 3524 N N . SER A 1 445 ? 35.365 12.916 -26.288 1.00 54.69 445 SER A N 1
ATOM 3525 C CA . SER A 1 445 ? 34.243 13.680 -26.879 1.00 54.69 445 SER A CA 1
ATOM 3526 C C . SER A 1 445 ? 32.858 13.529 -26.196 1.00 54.69 445 SER A C 1
ATOM 3528 O O . SER A 1 445 ? 31.926 13.007 -26.823 1.00 54.69 445 SER A O 1
ATOM 3530 N N . PRO A 1 446 ? 32.659 14.068 -24.971 1.00 61.19 446 PRO A N 1
ATOM 3531 C CA . PRO A 1 446 ? 31.385 13.982 -24.239 1.00 61.19 446 PRO A CA 1
ATOM 3532 C C . PRO A 1 446 ? 30.155 14.441 -25.039 1.00 61.19 446 PRO A C 1
ATOM 3534 O O . PRO A 1 446 ? 29.058 13.928 -24.842 1.00 61.19 446 PRO A O 1
ATOM 3537 N N . SER A 1 447 ? 30.333 15.366 -25.987 1.00 64.19 447 SER A N 1
ATOM 3538 C CA . SER A 1 447 ? 29.290 15.884 -26.883 1.00 64.19 447 SER A CA 1
ATOM 3539 C C . SER A 1 447 ? 28.540 14.812 -27.685 1.00 64.19 447 SER A C 1
ATOM 3541 O O . SER A 1 447 ? 27.340 14.966 -27.908 1.00 64.19 447 SER A O 1
ATOM 3543 N N . ASN A 1 448 ? 29.209 13.732 -28.104 1.00 73.50 448 ASN A N 1
ATOM 3544 C CA . ASN A 1 448 ? 28.579 12.664 -28.892 1.00 73.50 448 ASN A CA 1
ATOM 3545 C C . ASN A 1 448 ? 27.763 11.713 -28.008 1.00 73.50 448 ASN A C 1
ATOM 3547 O O . ASN A 1 448 ? 26.713 11.232 -28.423 1.00 73.50 448 ASN A O 1
ATOM 3551 N N . LEU A 1 449 ? 28.214 11.476 -26.773 1.00 76.19 449 LEU A N 1
ATOM 3552 C CA . LEU A 1 449 ? 27.450 10.701 -25.798 1.00 76.19 449 LEU A CA 1
ATOM 3553 C C . LEU A 1 449 ? 26.240 11.498 -25.296 1.00 76.19 449 LEU A C 1
ATOM 3555 O O . LEU A 1 449 ? 25.137 10.968 -25.266 1.00 76.19 449 LEU A O 1
ATOM 3559 N N . ILE A 1 450 ? 26.416 12.785 -24.982 1.00 77.88 450 ILE A N 1
ATOM 3560 C CA . ILE A 1 450 ? 25.326 13.671 -24.545 1.00 77.88 450 ILE A CA 1
ATOM 3561 C C . ILE A 1 450 ? 24.240 13.787 -25.625 1.00 77.88 450 ILE A C 1
ATOM 3563 O O . ILE A 1 450 ? 23.059 13.667 -25.306 1.00 77.88 450 ILE A O 1
ATOM 3567 N N . SER A 1 451 ? 24.609 13.978 -26.898 1.00 80.81 451 SER A N 1
ATOM 3568 C CA . SER A 1 451 ? 23.628 14.075 -27.990 1.00 80.81 451 SER A CA 1
ATOM 3569 C C . SER A 1 451 ? 22.908 12.751 -28.262 1.00 80.81 451 SER A C 1
ATOM 3571 O O . SER A 1 451 ? 21.702 12.760 -28.507 1.00 80.81 451 SER A O 1
ATOM 3573 N N . TYR A 1 452 ? 23.602 11.615 -28.139 1.00 83.38 452 TYR A N 1
ATOM 3574 C CA . TYR A 1 452 ? 22.984 10.292 -28.210 1.00 83.38 452 TYR A CA 1
ATOM 3575 C C . TYR A 1 452 ? 22.002 10.053 -27.049 1.00 83.38 452 TYR A C 1
ATOM 3577 O O . TYR A 1 452 ? 20.851 9.694 -27.291 1.00 83.38 452 TYR A O 1
ATOM 3585 N N . LEU A 1 453 ? 22.395 10.323 -25.800 1.00 85.00 453 LEU A N 1
ATOM 3586 C CA . LEU A 1 453 ? 21.526 10.151 -24.627 1.00 85.00 453 LEU A CA 1
ATOM 3587 C C . LEU A 1 453 ? 20.299 11.078 -24.665 1.00 85.00 453 LEU A C 1
ATOM 3589 O O . LEU A 1 453 ? 19.209 10.666 -24.277 1.00 85.00 453 LEU A O 1
ATOM 3593 N N . ALA A 1 454 ? 20.447 12.293 -25.203 1.00 84.56 454 ALA A N 1
ATOM 3594 C CA . ALA A 1 454 ? 19.341 13.224 -25.436 1.00 84.56 454 ALA A CA 1
ATOM 3595 C C . ALA A 1 454 ? 18.367 12.777 -26.547 1.00 84.56 454 ALA A C 1
ATOM 3597 O O . ALA A 1 454 ? 17.286 13.349 -26.672 1.00 84.56 454 ALA A O 1
ATOM 3598 N N . SER A 1 455 ? 18.731 11.772 -27.355 1.00 87.69 455 SER A N 1
ATOM 3599 C CA . SER A 1 455 ? 17.849 11.167 -28.364 1.00 87.69 455 SER A CA 1
ATOM 3600 C C . SER A 1 455 ? 17.052 9.960 -27.849 1.00 87.69 455 SER A C 1
ATOM 3602 O O . SER A 1 455 ? 16.173 9.464 -28.554 1.00 87.69 455 SER A O 1
ATOM 3604 N N . CYS A 1 456 ? 17.329 9.493 -26.625 1.00 89.50 456 CYS A N 1
ATOM 3605 C CA . CYS A 1 456 ? 16.512 8.486 -25.955 1.00 89.50 456 CYS A CA 1
ATOM 3606 C C . CYS A 1 456 ? 15.136 9.063 -25.580 1.00 89.50 456 CYS A C 1
ATOM 3608 O O . CYS A 1 456 ? 14.998 10.250 -25.289 1.00 89.50 456 CYS A O 1
ATOM 3610 N N . LYS A 1 457 ? 14.105 8.213 -25.575 1.00 90.25 457 LYS A N 1
ATOM 3611 C CA . LYS A 1 457 ? 12.712 8.628 -25.348 1.00 90.25 457 LYS A CA 1
ATOM 3612 C C . LYS A 1 457 ? 12.428 9.075 -23.910 1.00 90.25 457 LYS A C 1
ATOM 3614 O O . LYS A 1 457 ? 11.591 9.950 -23.711 1.00 90.25 457 LYS A O 1
ATOM 3619 N N . ASP A 1 458 ? 13.051 8.424 -22.932 1.00 90.44 458 ASP A N 1
ATOM 3620 C CA . ASP A 1 458 ? 12.785 8.626 -21.504 1.00 90.44 458 ASP A CA 1
ATOM 3621 C C . ASP A 1 458 ? 14.017 8.230 -20.666 1.00 90.44 458 ASP A C 1
ATOM 3623 O O . ASP A 1 458 ? 14.895 7.508 -21.150 1.00 90.44 458 ASP A O 1
ATOM 3627 N N . SER A 1 459 ? 14.096 8.682 -19.415 1.00 89.81 459 SER A N 1
ATOM 3628 C CA . SER A 1 459 ? 15.185 8.347 -18.492 1.00 89.81 459 SER A CA 1
ATOM 3629 C C . SER A 1 459 ? 14.783 8.520 -17.031 1.00 89.81 459 SER A C 1
ATOM 3631 O O . SER A 1 459 ? 14.157 9.520 -16.680 1.00 89.81 459 SER A O 1
ATOM 3633 N N . ILE A 1 460 ? 15.222 7.605 -16.165 1.00 91.19 460 ILE A N 1
ATOM 3634 C CA . ILE A 1 460 ? 15.004 7.692 -14.715 1.00 91.19 460 ILE A CA 1
ATOM 3635 C C . ILE A 1 460 ? 16.318 7.587 -13.941 1.00 91.19 460 ILE A C 1
ATOM 3637 O O . ILE A 1 460 ? 17.267 6.968 -14.422 1.00 91.19 460 ILE A O 1
ATOM 3641 N N . GLU A 1 461 ? 16.344 8.113 -12.717 1.00 89.44 461 GLU A N 1
ATOM 3642 C CA . GLU A 1 461 ? 17.425 7.870 -11.763 1.00 89.44 461 GLU A CA 1
ATOM 3643 C C . GLU A 1 461 ? 17.029 6.768 -10.771 1.00 89.44 461 GLU A C 1
ATOM 3645 O O . GLU A 1 461 ? 15.911 6.728 -10.235 1.00 89.44 461 GLU A O 1
ATOM 3650 N N . VAL A 1 462 ? 17.966 5.856 -10.520 1.00 91.00 462 VAL A N 1
ATOM 3651 C CA . VAL A 1 462 ? 17.833 4.781 -9.535 1.00 91.00 462 VAL A CA 1
ATOM 3652 C C . VAL A 1 462 ? 19.068 4.797 -8.631 1.00 91.00 462 VAL A C 1
ATOM 3654 O O . VAL A 1 462 ? 20.183 4.726 -9.149 1.00 91.00 462 VAL A O 1
ATOM 3657 N N . PRO A 1 463 ? 18.912 4.901 -7.302 1.00 91.31 463 PRO A N 1
ATOM 3658 C CA . PRO A 1 463 ? 20.016 4.734 -6.373 1.00 91.31 463 PRO A CA 1
ATOM 3659 C C . PRO A 1 463 ? 20.486 3.278 -6.367 1.00 91.31 463 PRO A C 1
ATOM 3661 O O . PRO A 1 463 ? 19.679 2.347 -6.388 1.00 91.31 463 PRO A O 1
ATOM 3664 N N . VAL A 1 464 ? 21.798 3.092 -6.310 1.00 90.88 464 VAL A N 1
ATOM 3665 C CA . VAL A 1 464 ? 22.464 1.814 -6.051 1.00 90.88 464 VAL A CA 1
ATOM 3666 C C . VAL A 1 464 ? 23.592 2.042 -5.057 1.00 90.88 464 VAL A C 1
ATOM 3668 O O . VAL A 1 464 ? 24.188 3.121 -5.003 1.00 90.88 464 VAL A O 1
ATOM 3671 N N . ARG A 1 465 ? 23.919 1.013 -4.285 1.00 90.62 465 ARG A N 1
ATOM 3672 C CA . ARG A 1 465 ? 25.037 1.052 -3.345 1.00 90.62 465 ARG A CA 1
ATOM 3673 C C . ARG A 1 465 ? 26.379 1.297 -4.061 1.00 90.62 465 ARG A C 1
ATOM 3675 O O . ARG A 1 465 ? 26.650 0.707 -5.109 1.00 90.62 465 ARG A O 1
ATOM 3682 N N . GLY A 1 466 ? 27.258 2.119 -3.486 1.00 86.75 466 GLY A N 1
ATOM 3683 C CA . GLY A 1 466 ? 28.564 2.461 -4.068 1.00 86.75 466 GLY A CA 1
ATOM 3684 C C . GLY A 1 466 ? 29.468 1.251 -4.330 1.00 86.75 466 GLY A C 1
ATOM 3685 O O . GLY A 1 466 ? 30.139 1.197 -5.363 1.00 86.75 466 GLY A O 1
ATOM 3686 N N . SER A 1 467 ? 29.422 0.232 -3.463 1.00 85.25 467 SER A N 1
ATOM 3687 C CA . SER A 1 467 ? 30.096 -1.059 -3.681 1.00 85.25 467 SER A CA 1
ATOM 3688 C C . SER A 1 467 ? 29.583 -1.799 -4.920 1.00 85.25 467 SER A C 1
ATOM 3690 O O . SER A 1 467 ? 30.385 -2.282 -5.722 1.00 85.25 467 SER A O 1
ATOM 3692 N N . ALA A 1 468 ? 28.263 -1.844 -5.118 1.00 85.44 468 ALA A N 1
ATOM 3693 C CA . ALA A 1 468 ? 27.651 -2.444 -6.299 1.00 85.44 468 ALA A CA 1
ATOM 3694 C C . ALA A 1 468 ? 28.069 -1.692 -7.572 1.00 85.44 468 ALA A C 1
ATOM 3696 O O . ALA A 1 468 ? 28.452 -2.309 -8.567 1.00 85.44 468 ALA A O 1
ATOM 3697 N N . LEU A 1 469 ? 28.086 -0.356 -7.523 1.00 82.75 469 LEU A N 1
ATOM 3698 C CA . LEU A 1 469 ? 28.508 0.475 -8.649 1.00 82.75 469 LEU A CA 1
ATOM 3699 C C . LEU A 1 469 ? 29.986 0.271 -9.016 1.00 82.75 469 LEU A C 1
ATOM 3701 O O . LEU A 1 469 ? 30.316 0.169 -10.197 1.00 82.75 469 LEU A O 1
ATOM 3705 N N . ALA A 1 470 ? 30.873 0.142 -8.026 1.00 80.56 470 ALA A N 1
ATOM 3706 C CA . ALA A 1 470 ? 32.282 -0.174 -8.256 1.00 80.56 470 ALA A CA 1
ATOM 3707 C C . ALA A 1 470 ? 32.471 -1.559 -8.908 1.00 80.56 470 ALA A C 1
ATOM 3709 O O . ALA A 1 470 ? 33.308 -1.715 -9.799 1.00 80.56 470 ALA A O 1
ATOM 3710 N N . ASN A 1 471 ? 31.661 -2.554 -8.532 1.00 79.69 471 ASN A N 1
ATOM 3711 C CA . ASN A 1 471 ? 31.659 -3.875 -9.171 1.00 79.69 471 ASN A CA 1
ATOM 3712 C C . ASN A 1 471 ? 31.152 -3.813 -10.623 1.00 79.69 471 ASN A C 1
ATOM 3714 O O . ASN A 1 471 ? 31.736 -4.433 -11.507 1.00 79.69 471 ASN A O 1
ATOM 3718 N N . ILE A 1 472 ? 30.108 -3.022 -10.891 1.00 76.12 472 ILE A N 1
ATOM 3719 C CA . ILE A 1 472 ? 29.596 -2.770 -12.248 1.00 76.12 472 ILE A CA 1
ATOM 3720 C C . ILE A 1 472 ? 30.693 -2.127 -13.118 1.00 76.12 472 ILE A C 1
ATOM 3722 O O . ILE A 1 472 ? 30.960 -2.605 -14.220 1.00 76.12 472 ILE A O 1
ATOM 3726 N N . LEU A 1 473 ? 31.368 -1.089 -12.612 1.00 73.69 473 LEU A N 1
ATOM 3727 C CA . LEU A 1 473 ? 32.355 -0.294 -13.355 1.00 73.69 473 LEU A CA 1
ATOM 3728 C C . LEU A 1 473 ? 33.743 -0.932 -13.504 1.00 73.69 473 LEU A C 1
ATOM 3730 O O . LEU A 1 473 ? 34.455 -0.611 -14.451 1.00 73.69 473 LEU A O 1
ATOM 3734 N N . SER A 1 474 ? 34.146 -1.824 -12.599 1.00 69.81 474 SER A N 1
ATOM 3735 C CA . SER A 1 474 ? 35.460 -2.490 -12.660 1.00 69.81 474 SER A CA 1
ATOM 3736 C C . SER A 1 474 ? 35.531 -3.636 -13.677 1.00 69.81 474 SER A C 1
ATOM 3738 O O . SER A 1 474 ? 36.612 -4.179 -13.915 1.00 69.81 474 SER A O 1
ATOM 3740 N N . THR A 1 475 ? 34.409 -4.001 -14.308 1.00 66.25 475 THR A N 1
ATOM 3741 C CA . THR A 1 475 ? 34.382 -5.036 -15.347 1.00 66.25 475 THR A CA 1
ATOM 3742 C C . THR A 1 475 ? 34.576 -4.439 -16.750 1.00 66.25 475 THR A C 1
ATOM 3744 O O . THR A 1 475 ? 33.843 -3.529 -17.134 1.00 66.25 475 THR A O 1
ATOM 3747 N N . PRO A 1 476 ? 35.509 -4.965 -17.574 1.00 56.78 476 PRO A N 1
ATOM 3748 C CA . PRO A 1 476 ? 35.776 -4.443 -18.922 1.00 56.78 476 PRO A CA 1
ATOM 3749 C C . PRO A 1 476 ? 34.640 -4.710 -19.921 1.00 56.78 476 PRO A C 1
ATOM 3751 O O . PRO A 1 476 ? 34.682 -4.263 -21.060 1.00 56.78 476 PRO A O 1
ATOM 3754 N N . THR A 1 477 ? 33.620 -5.475 -19.538 1.00 61.75 477 THR A N 1
ATOM 3755 C CA . THR A 1 477 ? 32.431 -5.707 -20.358 1.00 61.75 477 THR A CA 1
ATOM 3756 C C . THR A 1 477 ? 31.232 -5.749 -19.435 1.00 61.75 477 THR A C 1
ATOM 3758 O O . THR A 1 477 ? 30.870 -6.803 -18.909 1.00 61.75 477 THR A O 1
ATOM 3761 N N . VAL A 1 478 ? 30.635 -4.582 -19.197 1.00 62.97 478 VAL A N 1
ATOM 3762 C CA . VAL A 1 478 ? 29.472 -4.506 -18.319 1.00 62.97 478 VAL A CA 1
ATOM 3763 C C . VAL A 1 478 ? 28.282 -5.163 -19.008 1.00 62.97 478 VAL A C 1
ATOM 3765 O O . VAL A 1 478 ? 27.991 -4.894 -20.170 1.00 62.97 478 VAL A O 1
ATOM 3768 N N . THR A 1 479 ? 27.606 -6.059 -18.297 1.00 67.81 479 THR A N 1
ATOM 3769 C CA . THR A 1 479 ? 26.469 -6.815 -18.827 1.00 67.81 479 THR A CA 1
ATOM 3770 C C . THR A 1 479 ? 25.180 -6.421 -18.120 1.00 67.81 479 THR A C 1
ATOM 3772 O O . THR A 1 479 ? 25.185 -5.999 -16.963 1.00 67.81 479 THR A O 1
ATOM 3775 N N . GLN A 1 480 ? 24.052 -6.653 -18.793 1.00 73.44 480 GLN A N 1
ATOM 3776 C CA . GLN A 1 480 ? 22.707 -6.567 -18.215 1.00 73.44 480 GLN A CA 1
ATOM 3777 C C . GLN A 1 480 ? 22.577 -7.328 -16.882 1.00 73.44 480 GLN A C 1
ATOM 3779 O O . GLN A 1 480 ? 21.855 -6.880 -15.996 1.00 73.44 480 GLN A O 1
ATOM 3784 N N . LEU A 1 481 ? 23.304 -8.441 -16.715 1.00 76.75 481 LEU A N 1
ATOM 3785 C CA . LEU A 1 481 ? 23.324 -9.231 -15.480 1.00 76.75 481 LEU A CA 1
ATOM 3786 C C . LEU A 1 481 ? 24.018 -8.510 -14.315 1.00 76.75 481 LEU A C 1
ATOM 3788 O O . LEU A 1 481 ? 23.558 -8.631 -13.186 1.00 76.75 481 LEU A O 1
ATOM 3792 N N . LEU A 1 482 ? 25.087 -7.748 -14.571 1.00 80.06 482 LEU A N 1
ATOM 3793 C CA . LEU A 1 482 ? 25.786 -6.977 -13.533 1.00 80.06 482 LEU A CA 1
ATOM 3794 C C . LEU A 1 482 ? 24.958 -5.773 -13.076 1.00 80.06 482 LEU A C 1
ATOM 3796 O O . LEU A 1 482 ? 24.830 -5.543 -11.876 1.00 80.06 482 LEU A O 1
ATOM 3800 N N . LEU A 1 483 ? 24.335 -5.058 -14.019 1.00 82.56 483 LEU A N 1
ATOM 3801 C CA . LEU A 1 483 ? 23.400 -3.975 -13.702 1.00 82.56 483 LEU A CA 1
ATOM 3802 C C . LEU A 1 483 ? 22.200 -4.494 -12.894 1.00 82.56 483 LEU A C 1
ATOM 3804 O O . LEU A 1 483 ? 21.870 -3.931 -11.853 1.00 82.56 483 LEU A O 1
ATOM 3808 N N . LEU A 1 484 ? 21.575 -5.589 -13.343 1.00 85.69 484 LEU A N 1
ATOM 3809 C CA . LEU A 1 484 ? 20.480 -6.231 -12.614 1.00 85.69 484 LEU A CA 1
ATOM 3810 C C . LEU A 1 484 ? 20.939 -6.727 -11.234 1.00 85.69 484 LEU A C 1
ATOM 3812 O O . LEU A 1 484 ? 20.191 -6.604 -10.273 1.00 85.69 484 LEU A O 1
ATOM 3816 N N . GLY A 1 485 ? 22.168 -7.237 -11.117 1.00 86.94 485 GLY A N 1
ATOM 3817 C CA . GLY A 1 485 ? 22.779 -7.620 -9.845 1.00 86.94 485 GLY A CA 1
ATOM 3818 C C . GLY A 1 485 ? 22.847 -6.458 -8.854 1.00 86.94 485 GLY A C 1
ATOM 3819 O O . GLY A 1 485 ? 22.349 -6.594 -7.742 1.00 86.94 485 GLY A O 1
ATOM 3820 N N . GLY A 1 486 ? 23.369 -5.299 -9.269 1.00 88.19 486 GLY A N 1
ATOM 3821 C CA . GLY A 1 486 ? 23.417 -4.106 -8.414 1.00 88.19 486 GLY A CA 1
ATOM 3822 C C . GLY A 1 486 ? 22.035 -3.542 -8.064 1.00 88.19 486 GLY A C 1
ATOM 3823 O O . GLY A 1 486 ? 21.809 -3.126 -6.932 1.00 88.19 486 GLY A O 1
ATOM 3824 N N . LEU A 1 487 ? 21.073 -3.602 -8.992 1.00 91.62 487 LEU A N 1
ATOM 3825 C CA . LEU A 1 487 ? 19.677 -3.230 -8.721 1.00 91.62 487 LEU A CA 1
ATOM 3826 C C . LEU A 1 487 ? 18.984 -4.192 -7.735 1.00 91.62 487 LEU A C 1
ATOM 3828 O O . LEU A 1 487 ? 18.149 -3.747 -6.948 1.00 91.62 487 LEU A O 1
ATOM 3832 N N . LYS A 1 488 ? 19.337 -5.488 -7.754 1.00 92.31 488 LYS A N 1
ATOM 3833 C CA . LYS A 1 488 ? 18.870 -6.500 -6.786 1.00 92.31 488 LYS A CA 1
ATOM 3834 C C . LYS A 1 488 ? 19.589 -6.403 -5.428 1.00 92.31 488 LYS A C 1
ATOM 3836 O O . LYS A 1 488 ? 18.963 -6.711 -4.420 1.00 92.31 488 LYS A O 1
ATOM 3841 N N . GLU A 1 489 ? 20.859 -5.981 -5.383 1.00 92.44 489 GLU A N 1
ATOM 3842 C CA . GLU A 1 489 ? 21.586 -5.648 -4.137 1.00 92.44 489 GLU A CA 1
ATOM 3843 C C . GLU A 1 489 ? 20.955 -4.427 -3.447 1.00 92.44 489 GLU A C 1
ATOM 3845 O O . GLU A 1 489 ? 20.837 -4.392 -2.221 1.00 92.44 489 GLU A O 1
ATOM 3850 N N . GLY A 1 490 ? 20.470 -3.473 -4.247 1.00 94.00 490 GLY A N 1
ATOM 3851 C CA . GLY A 1 490 ? 19.678 -2.340 -3.791 1.00 94.00 490 GLY A CA 1
ATOM 3852 C C . GLY A 1 490 ? 20.521 -1.185 -3.253 1.00 94.00 490 GLY A C 1
ATOM 3853 O O . GLY A 1 490 ? 21.644 -0.932 -3.700 1.00 94.00 490 GLY A O 1
ATOM 3854 N N . PHE A 1 491 ? 19.936 -0.448 -2.314 1.00 94.25 491 PHE A N 1
ATOM 3855 C CA . PHE A 1 491 ? 20.529 0.723 -1.672 1.00 94.25 491 PHE A CA 1
ATOM 3856 C C . PHE A 1 491 ? 19.982 0.886 -0.246 1.00 94.25 491 PHE A C 1
ATOM 3858 O O . PHE A 1 491 ? 18.967 0.277 0.113 1.00 94.25 491 PHE A O 1
ATOM 3865 N N . ASP A 1 492 ? 20.658 1.688 0.576 1.00 95.00 492 ASP A N 1
ATOM 3866 C CA . ASP A 1 492 ? 20.319 1.852 1.992 1.00 95.00 492 ASP A CA 1
ATOM 3867 C C . ASP A 1 492 ? 19.603 3.203 2.238 1.00 95.00 492 ASP A C 1
ATOM 3869 O O . ASP A 1 492 ? 20.052 4.265 1.816 1.00 95.00 492 ASP A O 1
ATOM 3873 N N . PHE A 1 493 ? 18.493 3.197 2.977 1.00 94.94 493 PHE A N 1
ATOM 3874 C CA . PHE A 1 493 ? 17.939 4.406 3.596 1.00 94.94 493 PHE A CA 1
ATOM 3875 C C . PHE A 1 493 ? 18.380 4.495 5.055 1.00 94.94 493 PHE A C 1
ATOM 3877 O O . PHE A 1 493 ? 18.260 3.513 5.783 1.00 94.94 493 PHE A O 1
ATOM 3884 N N . VAL A 1 494 ? 18.790 5.670 5.528 1.00 95.19 494 VAL A N 1
ATOM 3885 C CA . VAL A 1 494 ? 18.843 5.983 6.964 1.00 95.19 494 VAL A CA 1
ATOM 3886 C C . VAL A 1 494 ? 17.499 6.556 7.387 1.00 95.19 494 VAL A C 1
ATOM 3888 O O . VAL A 1 494 ? 16.985 7.456 6.725 1.00 95.19 494 VAL A O 1
ATOM 3891 N N . TRP A 1 495 ? 16.929 6.067 8.489 1.00 95.00 495 TRP A N 1
ATOM 3892 C CA . TRP A 1 495 ? 15.723 6.664 9.065 1.00 95.00 495 TRP A CA 1
ATOM 3893 C C . TRP A 1 495 ? 16.025 7.574 10.258 1.00 95.00 495 TRP A C 1
ATOM 3895 O O . TRP A 1 495 ? 16.994 7.387 10.996 1.00 95.00 495 TRP A O 1
ATOM 3905 N N . SER A 1 496 ? 15.141 8.546 10.472 1.00 92.56 496 SER A N 1
ATOM 3906 C CA . SER A 1 496 ? 15.111 9.399 11.659 1.00 92.56 496 SER A CA 1
ATOM 3907 C C . SER A 1 496 ? 13.661 9.620 12.070 1.00 92.56 496 SER A C 1
ATOM 3909 O O . SER A 1 496 ? 12.887 10.217 11.323 1.00 92.56 496 SER A O 1
ATOM 3911 N N . ALA A 1 497 ? 13.292 9.140 13.255 1.00 90.75 497 ALA A N 1
ATOM 3912 C CA . ALA A 1 497 ? 11.915 9.187 13.741 1.00 90.75 497 ALA A CA 1
ATOM 3913 C C . ALA A 1 497 ? 11.894 9.317 15.270 1.00 90.75 497 ALA A C 1
ATOM 3915 O O . ALA A 1 497 ? 11.537 8.380 15.966 1.00 90.75 497 ALA A O 1
ATOM 3916 N N . ASP A 1 498 ? 12.349 10.452 15.808 1.00 90.88 498 ASP A N 1
ATOM 3917 C CA . ASP A 1 498 ? 12.345 10.730 17.256 1.00 90.88 498 ASP A CA 1
ATOM 3918 C C . ASP A 1 498 ? 12.992 9.623 18.124 1.00 90.88 498 ASP A C 1
ATOM 3920 O O . ASP A 1 498 ? 12.590 9.375 19.264 1.00 90.88 498 ASP A O 1
ATOM 3924 N N . ASP A 1 499 ? 14.023 8.944 17.601 1.00 87.69 499 ASP A N 1
ATOM 3925 C CA . ASP A 1 499 ? 14.582 7.732 18.216 1.00 87.69 499 ASP A CA 1
ATOM 3926 C C . ASP A 1 499 ? 15.073 7.969 19.662 1.00 87.69 499 ASP A C 1
ATOM 3928 O O . ASP A 1 499 ? 14.983 7.084 20.508 1.00 87.69 499 ASP A O 1
ATOM 3932 N N . SER A 1 500 ? 15.549 9.179 19.982 1.00 91.69 500 SER A N 1
ATOM 3933 C CA . SER A 1 500 ? 15.957 9.575 21.340 1.00 91.69 500 SER A CA 1
ATOM 3934 C C . SER A 1 500 ? 14.790 9.613 22.336 1.00 91.69 500 SER A C 1
ATOM 3936 O O . SER A 1 500 ? 14.941 9.177 23.484 1.00 91.69 500 SER A O 1
ATOM 3938 N N . LEU A 1 501 ? 13.615 10.086 21.903 1.00 94.12 501 LEU A N 1
ATOM 3939 C CA . LEU A 1 501 ? 12.381 10.017 22.687 1.00 94.12 501 LEU A CA 1
ATOM 3940 C C . LEU A 1 501 ? 11.916 8.566 22.820 1.00 94.12 501 LEU A C 1
ATOM 3942 O O . LEU A 1 501 ? 11.490 8.160 23.898 1.00 94.12 501 LEU A O 1
ATOM 3946 N N . CYS A 1 502 ? 12.081 7.754 21.772 1.00 94.06 502 CYS A N 1
ATOM 3947 C CA . CYS A 1 502 ? 11.776 6.329 21.837 1.00 94.06 502 CYS A CA 1
ATOM 3948 C C . CYS A 1 502 ? 12.654 5.577 22.858 1.00 94.06 502 CYS A C 1
ATOM 3950 O O . CYS A 1 502 ? 12.126 4.818 23.671 1.00 94.06 502 CYS A O 1
ATOM 3952 N N . GLU A 1 503 ? 13.966 5.822 22.909 1.00 93.38 503 GLU A N 1
ATOM 3953 C CA . GLU A 1 503 ? 14.837 5.212 23.929 1.00 93.38 503 GLU A CA 1
ATOM 3954 C C . GLU A 1 503 ? 14.546 5.726 25.352 1.00 93.38 503 GLU A C 1
ATOM 3956 O O . GLU A 1 503 ? 14.585 4.961 26.322 1.00 93.38 503 GLU A O 1
ATOM 3961 N N . THR A 1 504 ? 14.148 6.992 25.496 1.00 95.00 504 THR A N 1
ATOM 3962 C CA . THR A 1 504 ? 13.676 7.537 26.784 1.00 95.00 504 THR A CA 1
ATOM 3963 C C . THR A 1 504 ? 12.369 6.860 27.222 1.00 95.00 504 THR A C 1
ATOM 3965 O O . THR A 1 504 ? 12.231 6.430 28.368 1.00 95.00 504 THR A O 1
ATOM 3968 N N . CYS A 1 505 ? 11.440 6.649 26.291 1.00 95.69 505 CYS A N 1
ATOM 3969 C CA . CYS A 1 505 ? 10.204 5.924 26.546 1.00 95.69 505 CYS A CA 1
ATOM 3970 C C . CYS A 1 505 ? 10.472 4.470 26.972 1.00 95.69 505 CYS A C 1
ATOM 3972 O O . CYS A 1 505 ? 10.022 4.054 28.043 1.00 95.69 505 CYS A O 1
ATOM 3974 N N . LYS A 1 506 ? 11.271 3.721 26.197 1.00 94.44 506 LYS A N 1
ATOM 3975 C CA . LYS A 1 506 ? 11.663 2.331 26.499 1.00 94.44 506 LYS A CA 1
ATOM 3976 C C . LYS A 1 506 ? 12.339 2.201 27.864 1.00 94.44 506 LYS A C 1
ATOM 3978 O O . LYS A 1 506 ? 11.970 1.322 28.639 1.00 94.44 506 LYS A O 1
ATOM 3983 N N . SER A 1 507 ? 13.297 3.076 28.182 1.00 95.12 507 SER A N 1
ATOM 3984 C CA . SER A 1 507 ? 14.017 3.038 29.467 1.00 95.12 507 SER A CA 1
ATOM 3985 C C . SER A 1 507 ? 13.121 3.349 30.670 1.00 95.12 507 SER A C 1
ATOM 3987 O O . SER A 1 507 ? 13.335 2.798 31.747 1.00 95.12 507 SER A O 1
ATOM 3989 N N . SER A 1 508 ? 12.058 4.139 30.480 1.00 94.56 508 SER A N 1
ATOM 3990 C CA . SER A 1 508 ? 11.003 4.340 31.486 1.00 94.56 508 SER A CA 1
ATOM 3991 C C . SER A 1 508 ? 9.979 3.194 31.584 1.00 94.56 508 SER A C 1
ATOM 3993 O O . SER A 1 508 ? 9.045 3.276 32.379 1.00 94.56 508 SER A O 1
ATOM 3995 N N . GLY A 1 509 ? 10.146 2.125 30.796 1.00 93.25 509 GLY A N 1
ATOM 3996 C CA . GLY A 1 509 ? 9.258 0.961 30.756 1.00 93.25 509 GLY A CA 1
ATOM 3997 C C . GLY A 1 509 ? 8.093 1.070 29.768 1.00 93.25 509 GLY A C 1
ATOM 3998 O O . GLY A 1 509 ? 7.253 0.177 29.756 1.00 93.25 509 GLY A O 1
ATOM 3999 N N . GLY A 1 510 ? 8.029 2.129 28.956 1.00 94.75 510 GLY A N 1
ATOM 4000 C CA . GLY A 1 510 ? 6.972 2.379 27.972 1.00 94.75 510 GLY A CA 1
ATOM 4001 C C . GLY A 1 510 ? 7.176 1.705 26.612 1.00 94.75 510 GLY A C 1
ATOM 4002 O O . GLY A 1 510 ? 8.185 1.045 26.349 1.00 94.75 510 GLY A O 1
ATOM 4003 N N . LYS A 1 511 ? 6.208 1.909 25.713 1.00 95.69 511 LYS A N 1
ATOM 4004 C CA . LYS A 1 511 ? 6.256 1.497 24.302 1.00 95.69 511 LYS A CA 1
ATOM 4005 C C . LYS A 1 511 ? 6.171 2.713 23.385 1.00 95.69 511 LYS A C 1
ATOM 4007 O O . LYS A 1 511 ? 5.291 3.553 23.537 1.00 95.69 511 LYS A O 1
ATOM 4012 N N . CYS A 1 512 ? 7.074 2.786 22.413 1.00 95.75 512 CYS A N 1
ATOM 4013 C CA . CYS A 1 512 ? 7.102 3.871 21.436 1.00 95.75 512 CYS A CA 1
ATOM 4014 C C . CYS A 1 512 ? 5.932 3.773 20.453 1.00 95.75 512 CYS A C 1
ATOM 4016 O O . CYS A 1 512 ? 5.633 2.692 19.934 1.00 95.75 512 CYS A O 1
ATOM 4018 N N . GLY A 1 513 ? 5.341 4.920 20.143 1.00 95.06 513 GLY A N 1
ATOM 4019 C CA . GLY A 1 513 ? 4.318 5.074 19.125 1.00 95.06 513 GLY A CA 1
ATOM 4020 C C . GLY A 1 513 ? 4.320 6.469 18.514 1.00 95.06 513 GLY A C 1
ATOM 4021 O O . GLY A 1 513 ? 5.183 7.305 18.785 1.00 95.06 513 GLY A O 1
ATOM 4022 N N . TYR A 1 514 ? 3.345 6.708 17.649 1.00 94.38 514 TYR A N 1
ATOM 4023 C CA . TYR A 1 514 ? 3.212 7.940 16.890 1.00 94.38 514 TYR A CA 1
ATOM 4024 C C . TYR A 1 514 ? 1.736 8.317 16.774 1.00 94.38 514 TYR A C 1
ATOM 4026 O O . TYR A 1 514 ? 0.902 7.571 16.250 1.00 94.38 514 TYR A O 1
ATOM 4034 N N . ASN A 1 515 ? 1.393 9.499 17.274 1.00 91.94 515 ASN A N 1
ATOM 4035 C CA . ASN A 1 515 ? 0.035 10.004 17.222 1.00 91.94 515 ASN A CA 1
ATOM 4036 C C . ASN A 1 515 ? -0.245 10.600 15.837 1.00 91.94 515 ASN A C 1
ATOM 4038 O O . ASN A 1 515 ? 0.021 11.769 15.568 1.00 91.94 515 ASN A O 1
ATOM 4042 N N . GLN A 1 516 ? -0.873 9.799 14.976 1.00 85.00 516 GLN A N 1
ATOM 4043 C CA . GLN A 1 516 ? -1.265 10.173 13.612 1.00 85.00 516 GLN A CA 1
ATOM 4044 C C . GLN A 1 516 ? -2.273 11.339 13.517 1.00 85.00 516 GLN A C 1
ATOM 4046 O O . GLN A 1 516 ? -2.704 11.694 12.419 1.00 85.00 516 GLN A O 1
ATOM 4051 N N . THR A 1 517 ? -2.767 11.881 14.634 1.00 87.06 517 THR A N 1
ATOM 4052 C CA . THR A 1 517 ? -3.651 13.062 14.659 1.00 87.06 517 THR A CA 1
ATOM 4053 C C . THR A 1 517 ? -2.878 14.342 14.948 1.00 87.06 517 THR A C 1
ATOM 4055 O O . THR A 1 517 ? -3.192 15.367 14.355 1.00 87.06 517 THR A O 1
ATOM 4058 N N . THR A 1 518 ? -1.864 14.284 15.811 1.00 88.50 518 THR A N 1
ATOM 4059 C CA . THR A 1 518 ? -0.988 15.428 16.122 1.00 88.50 518 THR A CA 1
ATOM 4060 C C . THR A 1 518 ? 0.315 15.422 15.322 1.00 88.50 518 THR A C 1
ATOM 4062 O O . THR A 1 518 ? 1.076 16.374 15.432 1.00 88.50 518 THR A O 1
ATOM 4065 N N . ALA A 1 519 ? 0.571 14.366 14.538 1.00 89.38 519 ALA A N 1
ATOM 4066 C CA . ALA A 1 519 ? 1.810 14.139 13.792 1.00 89.38 519 ALA A CA 1
ATOM 4067 C C . ALA A 1 519 ? 3.069 14.224 14.683 1.00 89.38 519 ALA A C 1
ATOM 4069 O O . ALA A 1 519 ? 4.065 14.847 14.323 1.00 89.38 519 ALA A O 1
ATOM 4070 N N . ALA A 1 520 ? 3.005 13.603 15.865 1.00 92.56 520 ALA A N 1
ATOM 4071 C CA . ALA A 1 520 ? 4.059 13.659 16.876 1.00 92.56 520 ALA A CA 1
ATOM 4072 C C . ALA A 1 520 ? 4.307 12.292 17.530 1.00 92.56 520 ALA A C 1
ATOM 4074 O O . ALA A 1 520 ? 3.391 11.466 17.634 1.00 92.56 520 ALA A O 1
ATOM 4075 N N . PHE A 1 521 ? 5.533 12.080 18.013 1.00 95.12 521 PHE A N 1
ATOM 4076 C CA . PHE A 1 521 ? 5.892 10.959 18.881 1.00 95.12 521 PHE A CA 1
ATOM 4077 C C . PHE A 1 521 ? 4.957 10.851 20.101 1.00 95.12 521 PHE A C 1
ATOM 4079 O O . PHE A 1 521 ? 4.438 11.846 20.608 1.00 95.12 521 PHE A O 1
ATOM 4086 N N . SER A 1 522 ? 4.734 9.626 20.581 1.00 95.19 522 SER A N 1
ATOM 4087 C CA . SER A 1 522 ? 4.037 9.381 21.843 1.00 95.19 522 SER A CA 1
ATOM 4088 C C . SER A 1 522 ? 4.619 8.163 22.551 1.00 95.19 522 SER A C 1
ATOM 4090 O O . SER A 1 522 ? 4.860 7.123 21.937 1.00 95.19 522 SER A O 1
ATOM 4092 N N . CYS A 1 523 ? 4.812 8.285 23.862 1.00 96.19 523 CYS A N 1
ATOM 4093 C CA . CYS A 1 523 ? 5.175 7.175 24.726 1.00 96.19 523 CYS A CA 1
ATOM 4094 C C . CYS A 1 523 ? 3.909 6.559 25.326 1.00 96.19 523 CYS A C 1
ATOM 4096 O O . CYS A 1 523 ? 3.221 7.205 26.114 1.00 96.19 523 CYS A O 1
ATOM 4098 N N . TYR A 1 524 ? 3.587 5.317 24.973 1.00 95.19 524 TYR A N 1
ATOM 4099 C CA . TYR A 1 524 ? 2.492 4.588 25.606 1.00 95.19 524 TYR A CA 1
ATOM 4100 C C . TYR A 1 524 ? 2.981 3.936 26.894 1.00 95.19 524 TYR A C 1
ATOM 4102 O O . TYR A 1 524 ? 3.988 3.228 26.899 1.00 95.19 524 TYR A O 1
ATOM 4110 N N . CYS A 1 525 ? 2.252 4.175 27.978 1.00 94.38 525 CYS A N 1
ATOM 4111 C CA . CYS A 1 525 ? 2.508 3.665 29.317 1.00 94.38 525 CYS A CA 1
ATOM 4112 C C . CYS A 1 525 ? 1.270 2.918 29.819 1.00 94.38 525 CYS A C 1
ATOM 4114 O O . CYS A 1 525 ? 0.170 3.115 29.304 1.00 94.38 525 CYS A O 1
ATOM 4116 N N . LYS A 1 526 ? 1.432 2.076 30.843 1.00 92.12 526 LYS A N 1
ATOM 4117 C CA . LYS A 1 526 ? 0.327 1.302 31.440 1.00 92.12 526 LYS A CA 1
ATOM 4118 C C . LYS A 1 526 ? -0.842 2.180 31.899 1.00 92.12 526 LYS A C 1
ATOM 4120 O O . LYS A 1 526 ? -1.989 1.773 31.785 1.00 92.12 526 LYS A O 1
ATOM 4125 N N . ASP A 1 527 ? -0.536 3.377 32.392 1.00 88.94 527 ASP A N 1
ATOM 4126 C CA . ASP A 1 527 ? -1.472 4.388 32.885 1.00 88.94 527 ASP A CA 1
ATOM 4127 C C . ASP A 1 527 ? -1.963 5.374 31.806 1.00 88.94 527 ASP A C 1
ATOM 4129 O O . ASP A 1 527 ? -2.803 6.224 32.098 1.00 88.94 527 ASP A O 1
ATOM 4133 N N . GLY A 1 528 ? -1.466 5.270 30.567 1.00 88.56 528 GLY A N 1
ATOM 4134 C CA . GLY A 1 528 ? -1.905 6.080 29.428 1.00 88.56 528 GLY A CA 1
ATOM 4135 C C . GLY A 1 528 ? -0.773 6.601 28.527 1.00 88.56 528 GLY A C 1
ATOM 4136 O O . GLY A 1 528 ? 0.407 6.335 28.758 1.00 88.56 528 GLY A O 1
ATOM 4137 N N . PRO A 1 529 ? -1.109 7.352 27.464 1.00 91.06 529 PRO A N 1
ATOM 4138 C CA . PRO A 1 529 ? -0.142 8.001 26.586 1.00 91.06 529 PRO A CA 1
ATOM 4139 C C . PRO A 1 529 ? 0.479 9.237 27.251 1.00 91.06 529 PRO A C 1
ATOM 4141 O O . PRO A 1 529 ? -0.218 10.058 27.845 1.00 91.06 529 PRO A O 1
ATOM 4144 N N . ARG A 1 530 ? 1.790 9.402 27.085 1.00 92.25 530 ARG A N 1
ATOM 4145 C CA . ARG A 1 530 ? 2.589 10.554 27.524 1.00 92.25 530 ARG A CA 1
ATOM 4146 C C . ARG A 1 530 ? 3.458 11.057 26.365 1.00 92.25 530 ARG A C 1
ATOM 4148 O O . ARG A 1 530 ? 3.551 10.412 25.317 1.00 92.25 530 ARG A O 1
ATOM 4155 N N . GLU A 1 531 ? 4.088 12.217 26.536 1.00 90.31 531 GLU A N 1
ATOM 4156 C CA . GLU A 1 531 ? 4.911 12.833 25.484 1.00 90.31 531 GLU A CA 1
ATOM 4157 C C . GLU A 1 531 ? 6.246 12.106 25.273 1.00 90.31 531 GLU A C 1
ATOM 4159 O O . GLU A 1 531 ? 6.614 11.857 24.135 1.00 90.31 531 GLU A O 1
ATOM 4164 N N . SER A 1 532 ? 6.962 11.724 26.339 1.00 89.56 532 SER A N 1
ATOM 4165 C CA . SER A 1 532 ? 8.342 11.209 26.216 1.00 89.56 532 SER A CA 1
ATOM 4166 C C . SER A 1 532 ? 8.715 10.055 27.154 1.00 89.56 532 SER A C 1
ATOM 4168 O O . SER A 1 532 ? 9.548 9.230 26.786 1.00 89.56 532 SER A O 1
ATOM 4170 N N . SER A 1 533 ? 8.117 9.956 28.347 1.00 93.12 533 SER A N 1
ATOM 4171 C CA . SER A 1 533 ? 8.429 8.896 29.317 1.00 93.12 533 SER A CA 1
ATOM 4172 C C . SER A 1 533 ? 7.237 8.544 30.208 1.00 93.12 533 SER A C 1
ATOM 4174 O O . SER A 1 533 ? 6.319 9.346 30.368 1.00 93.12 533 SER A O 1
ATOM 4176 N N . CYS A 1 534 ? 7.290 7.365 30.830 1.00 91.19 534 CYS A N 1
ATOM 4177 C CA . CYS A 1 534 ? 6.326 6.865 31.813 1.00 91.19 534 CYS A CA 1
ATOM 4178 C C . CYS A 1 534 ? 6.605 7.304 33.253 1.00 91.19 534 CYS A C 1
ATOM 4180 O O . CYS A 1 534 ? 5.911 6.878 34.175 1.00 91.19 534 CYS A O 1
ATOM 4182 N N . GLN A 1 535 ? 7.606 8.158 33.475 1.00 83.38 535 GLN A N 1
ATOM 4183 C CA . GLN A 1 535 ? 7.803 8.756 34.788 1.00 83.38 535 GLN A CA 1
ATOM 4184 C C . GLN A 1 535 ? 6.710 9.800 35.043 1.00 83.38 535 GLN A C 1
ATOM 4186 O O . GLN A 1 535 ? 6.300 10.544 34.147 1.00 83.38 535 GLN A O 1
ATOM 4191 N N . GLN A 1 536 ? 6.218 9.854 36.281 1.00 58.75 536 GLN A N 1
ATOM 4192 C CA . GLN A 1 536 ? 5.348 10.945 36.700 1.00 58.75 536 GLN A CA 1
ATOM 4193 C C . GLN A 1 536 ? 6.163 12.238 36.672 1.00 58.75 536 GLN A C 1
ATOM 4195 O O . GLN A 1 536 ? 7.148 12.361 37.400 1.00 58.75 536 GLN A O 1
ATOM 4200 N N . SER A 1 537 ? 5.746 13.199 35.845 1.00 41.06 537 SER A N 1
ATOM 4201 C CA . SER A 1 537 ? 6.198 14.583 35.963 1.00 41.06 537 SER A CA 1
ATOM 4202 C C . SER A 1 537 ? 6.015 15.013 37.422 1.00 41.06 537 SER A C 1
ATOM 4204 O O . SER A 1 537 ? 4.911 14.826 37.945 1.00 41.06 537 SER A O 1
ATOM 4206 N N . PRO A 1 538 ? 7.037 15.567 38.098 1.00 38.72 538 PRO A N 1
ATOM 4207 C CA . PRO A 1 538 ? 6.837 16.139 39.417 1.00 38.72 538 PRO A CA 1
ATOM 4208 C C . PRO A 1 538 ? 5.789 17.242 39.291 1.00 38.72 538 PRO A C 1
ATOM 4210 O O . PRO A 1 538 ? 6.010 18.222 38.580 1.00 38.72 538 PRO A O 1
ATOM 4213 N N . THR A 1 539 ? 4.638 17.072 39.940 1.00 34.72 539 THR A N 1
ATOM 4214 C CA . THR A 1 539 ? 3.646 18.141 40.054 1.00 34.72 539 THR A CA 1
ATOM 4215 C C . THR A 1 539 ? 4.349 19.353 40.652 1.00 34.72 539 THR A C 1
ATOM 4217 O O . THR A 1 539 ? 4.930 19.229 41.733 1.00 34.72 539 THR A O 1
ATOM 4220 N N . GLU A 1 540 ? 4.334 20.499 39.965 1.00 30.94 540 GLU A N 1
ATOM 4221 C CA . GLU A 1 540 ? 4.964 21.716 40.479 1.00 30.94 540 GLU A CA 1
ATOM 4222 C C . GLU A 1 540 ? 4.379 22.055 41.851 1.00 30.94 540 GLU A C 1
ATOM 4224 O O . GLU A 1 540 ? 3.218 22.446 41.993 1.00 30.94 540 GLU A O 1
ATOM 4229 N N . ALA A 1 541 ? 5.204 21.879 42.880 1.00 31.77 541 ALA A N 1
ATOM 4230 C CA . ALA A 1 541 ? 4.847 22.162 44.253 1.00 31.77 541 ALA A CA 1
ATOM 4231 C C . ALA A 1 541 ? 4.856 23.678 44.484 1.00 31.77 541 ALA A C 1
ATOM 4233 O O . ALA A 1 541 ? 5.808 24.233 45.033 1.00 31.77 541 ALA A O 1
ATOM 4234 N N . GLN A 1 542 ? 3.772 24.352 44.099 1.00 31.31 542 GLN A N 1
ATOM 4235 C CA . GLN A 1 542 ? 3.476 25.677 44.628 1.00 31.31 542 GLN A CA 1
ATOM 4236 C C . GLN A 1 542 ? 2.909 25.542 46.044 1.00 31.31 542 GLN A C 1
ATOM 4238 O O . GLN A 1 542 ? 1.732 25.268 46.266 1.00 31.31 542 GLN A O 1
ATOM 4243 N N . SER A 1 543 ? 3.792 25.759 47.012 1.00 24.20 543 SER A N 1
ATOM 4244 C CA . SER A 1 543 ? 3.451 26.180 48.370 1.00 24.20 543 SER A CA 1
ATOM 4245 C C . SER A 1 543 ? 4.089 27.560 48.613 1.00 24.20 543 SER A C 1
ATOM 4247 O O . SER A 1 543 ? 5.006 27.913 47.865 1.00 24.20 543 SER A O 1
ATOM 4249 N N . PRO A 1 544 ? 3.688 28.342 49.636 1.00 36.97 544 PRO A N 1
ATOM 4250 C CA . PRO A 1 544 ? 2.648 28.066 50.632 1.00 36.97 544 PRO A CA 1
ATOM 4251 C C . PRO A 1 544 ? 1.612 29.203 50.796 1.00 36.97 544 PRO A C 1
ATOM 4253 O O . PRO A 1 544 ? 1.907 30.376 50.577 1.00 36.97 544 PRO A O 1
ATOM 4256 N N . THR A 1 545 ? 0.434 28.902 51.351 1.00 26.78 545 THR A N 1
ATOM 4257 C CA . THR A 1 545 ? -0.197 29.823 52.319 1.00 26.78 545 THR A CA 1
ATOM 4258 C C . THR A 1 545 ? -0.969 29.036 53.379 1.00 26.78 545 THR A C 1
ATOM 4260 O O . THR A 1 545 ? -1.476 27.945 53.133 1.00 26.78 545 THR A O 1
ATOM 4263 N N . GLU A 1 546 ? -0.965 29.580 54.587 1.00 27.14 546 GLU A N 1
ATOM 4264 C CA . GLU A 1 546 ? -1.259 28.929 55.861 1.00 27.14 546 GLU A CA 1
ATOM 4265 C C . GLU A 1 546 ? -2.723 29.130 56.295 1.00 27.14 546 GLU A C 1
ATOM 4267 O O . GLU A 1 546 ? -3.221 30.254 56.291 1.00 27.14 546 GLU A O 1
ATOM 4272 N N . ALA A 1 547 ? -3.407 28.057 56.716 1.00 26.56 547 ALA A N 1
ATOM 4273 C CA . ALA A 1 547 ? -4.652 28.130 57.490 1.00 26.56 547 ALA A CA 1
ATOM 4274 C C . ALA A 1 547 ? -4.851 26.863 58.349 1.00 26.56 547 ALA A C 1
ATOM 4276 O O . ALA A 1 547 ? -4.525 25.752 57.934 1.00 26.56 547 ALA A O 1
ATOM 4277 N N . GLN A 1 548 ? -5.357 27.052 59.570 1.00 27.66 548 GLN A N 1
ATOM 4278 C CA . GLN A 1 548 ? -5.384 26.063 60.659 1.00 27.66 548 GLN A CA 1
ATOM 4279 C C . GLN A 1 548 ? -6.540 25.031 60.591 1.00 27.66 548 GLN A C 1
ATOM 4281 O O . GLN A 1 548 ? -7.511 25.236 59.863 1.00 27.66 548 GLN A O 1
ATOM 4286 N N . PRO A 1 549 ? -6.459 23.916 61.356 1.00 31.34 549 PRO A N 1
ATOM 4287 C CA . PRO A 1 549 ? -7.371 22.778 61.222 1.00 31.34 549 PRO A CA 1
ATOM 4288 C C . PRO A 1 549 ? -8.628 22.870 62.103 1.00 31.34 549 PRO A C 1
ATOM 4290 O O . PRO A 1 549 ? -8.556 23.291 63.258 1.00 31.34 549 PRO A O 1
ATOM 4293 N N . THR A 1 550 ? -9.753 22.325 61.624 1.00 26.47 550 THR A N 1
ATOM 4294 C CA . THR A 1 550 ? -10.931 22.031 62.461 1.00 26.47 550 THR A CA 1
ATOM 4295 C C . THR A 1 550 ? -11.598 20.685 62.138 1.00 26.47 550 THR A C 1
ATOM 4297 O O . THR A 1 550 ? -11.986 20.396 61.015 1.00 26.47 550 THR A O 1
ATOM 4300 N N . SER A 1 551 ? -11.749 19.887 63.200 1.00 24.58 551 SER A N 1
ATOM 4301 C CA . SER A 1 551 ? -12.815 18.912 63.493 1.00 24.58 551 SER A CA 1
ATOM 4302 C C . SER A 1 551 ? -13.413 18.018 62.389 1.00 24.58 551 SER A C 1
ATOM 4304 O O . SER A 1 551 ? -14.292 18.418 61.634 1.00 24.58 551 SER A O 1
ATOM 4306 N N . MET A 1 552 ? -13.105 16.722 62.509 1.00 25.75 552 MET A N 1
ATOM 4307 C CA . MET A 1 552 ? -14.074 15.612 62.624 1.00 25.75 552 MET A 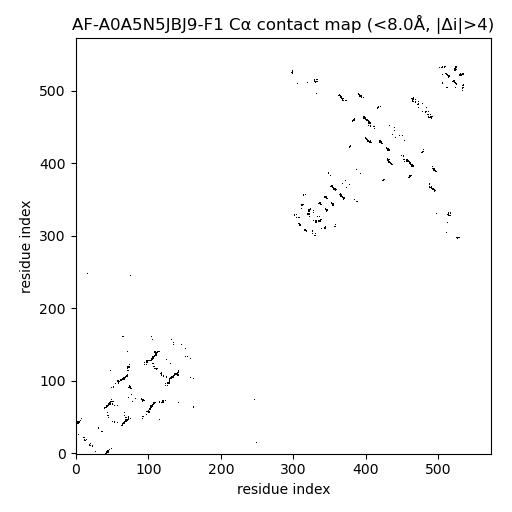CA 1
ATOM 4308 C C . MET A 1 552 ? -15.565 15.922 62.362 1.00 25.75 552 MET A C 1
ATOM 4310 O O . MET A 1 552 ? -16.192 16.630 63.152 1.00 25.75 552 MET A O 1
ATOM 4314 N N . SER A 1 553 ? -16.172 15.198 61.413 1.00 24.69 553 SER A N 1
ATOM 4315 C CA . SER A 1 553 ? -17.442 14.494 61.662 1.00 24.69 553 SER A CA 1
ATOM 4316 C C . SER A 1 553 ? -17.663 13.354 60.662 1.00 24.69 553 SER A C 1
ATOM 4318 O O . SER A 1 553 ? -17.427 13.504 59.464 1.00 24.69 553 SER A O 1
ATOM 4320 N N . SER A 1 554 ? -18.134 12.209 61.155 1.00 24.84 554 SER A N 1
ATOM 4321 C CA . SER A 1 554 ? -18.535 11.064 60.335 1.00 24.84 554 SER A CA 1
ATOM 4322 C C . SER A 1 554 ? -19.903 11.304 59.692 1.00 24.84 554 SER A C 1
ATOM 4324 O O . SER A 1 554 ? -20.816 11.790 60.358 1.00 24.84 554 SER A O 1
ATOM 4326 N N . CYS A 1 555 ? -20.109 10.838 58.458 1.00 22.31 555 CYS A N 1
ATOM 4327 C CA . CYS A 1 555 ? -21.456 10.547 57.967 1.00 22.31 555 CYS A CA 1
ATOM 4328 C C . CYS A 1 555 ? -21.507 9.222 57.209 1.00 22.31 555 CYS A C 1
ATOM 4330 O O . CYS A 1 555 ? -20.692 8.931 56.337 1.00 22.31 555 CYS A O 1
ATOM 4332 N N . LEU A 1 556 ? -22.485 8.418 57.609 1.00 21.25 556 LEU A N 1
ATOM 4333 C CA . LEU A 1 556 ? -22.795 7.084 57.118 1.00 21.25 556 LEU A CA 1
ATOM 4334 C C . LEU A 1 556 ? -24.125 7.161 56.340 1.00 21.25 556 LEU A C 1
ATOM 4336 O O . LEU A 1 556 ? -24.902 8.083 56.569 1.00 21.25 556 LEU A O 1
ATOM 4340 N N . LEU A 1 557 ? -24.422 6.113 55.562 1.00 22.00 557 LEU A N 1
ATOM 4341 C CA . LEU A 1 557 ? -25.756 5.684 55.084 1.00 22.00 557 LEU A CA 1
ATOM 4342 C C . LEU A 1 557 ? -26.236 6.115 53.677 1.00 22.00 557 LEU A C 1
ATOM 4344 O O . LEU A 1 557 ? -26.774 7.189 53.452 1.00 22.00 557 LEU A O 1
ATOM 4348 N N . LEU A 1 558 ? -26.164 5.112 52.791 1.00 23.14 558 LEU A N 1
ATOM 4349 C CA . LEU A 1 558 ? -27.284 4.509 52.043 1.00 23.14 558 LEU A CA 1
ATOM 4350 C C . LEU A 1 558 ? -28.124 5.345 51.056 1.00 23.14 558 LEU A C 1
ATOM 4352 O O . LEU A 1 558 ? -29.100 6.003 51.399 1.00 23.14 558 LEU A O 1
ATOM 4356 N N . LEU A 1 559 ? -27.836 5.075 49.778 1.00 21.03 559 LEU A N 1
ATOM 4357 C CA . LEU A 1 559 ? -28.773 4.546 48.771 1.00 21.03 559 LEU A CA 1
ATOM 4358 C C . LEU A 1 559 ? -30.250 4.385 49.199 1.00 21.03 559 LEU A C 1
ATOM 4360 O O . LEU A 1 559 ? -30.564 3.556 50.053 1.00 21.03 559 LEU A O 1
ATOM 4364 N N . PHE A 1 560 ? -31.154 5.007 48.437 1.00 23.25 560 PHE A N 1
ATOM 4365 C CA . PHE A 1 560 ? -32.539 4.551 48.283 1.00 23.25 560 PHE A CA 1
ATOM 4366 C C . PHE A 1 560 ? -32.846 4.244 46.816 1.00 23.25 560 PHE A C 1
ATOM 4368 O O . PHE A 1 560 ? -32.475 4.990 45.911 1.00 23.25 560 PHE A O 1
ATOM 4375 N N . SER A 1 561 ? -33.524 3.122 46.597 1.00 21.89 561 SER A N 1
ATOM 4376 C CA . SER A 1 561 ? -33.973 2.627 45.298 1.00 21.89 561 SER A CA 1
ATOM 4377 C C . SER A 1 561 ? -35.505 2.583 45.227 1.00 21.89 561 SER A C 1
ATOM 4379 O O . SER A 1 561 ? -36.183 2.688 46.245 1.00 21.89 561 SER A O 1
ATOM 4381 N N . ALA A 1 562 ? -36.013 2.352 44.011 1.00 26.73 562 ALA A N 1
ATOM 4382 C CA . ALA A 1 562 ? -37.416 2.114 43.653 1.00 26.73 562 ALA A CA 1
ATOM 4383 C C . ALA A 1 562 ? -38.361 3.332 43.703 1.00 26.73 562 ALA A C 1
ATOM 4385 O O . ALA A 1 562 ? -38.832 3.765 44.750 1.00 26.73 562 ALA A O 1
ATOM 4386 N N . GLY A 1 563 ? -38.727 3.813 42.512 1.00 22.33 563 GLY A N 1
ATOM 4387 C CA . GLY A 1 563 ? -39.923 4.628 42.328 1.00 22.33 563 GLY A CA 1
ATOM 4388 C C . GLY A 1 563 ? -41.181 3.758 42.261 1.00 22.33 563 GLY A C 1
ATOM 4389 O O . GLY A 1 563 ? -41.168 2.677 41.670 1.00 22.33 563 GLY A O 1
ATOM 4390 N N . VAL A 1 564 ? -42.277 4.266 42.821 1.00 24.73 564 VAL A N 1
ATOM 4391 C CA . VAL A 1 564 ? -43.643 3.789 42.575 1.00 24.73 564 VAL A CA 1
ATOM 4392 C C . VAL A 1 564 ? -44.464 5.004 42.167 1.00 24.73 564 VAL A C 1
ATOM 4394 O O . VAL A 1 564 ? -44.654 5.922 42.962 1.00 24.73 564 VAL A O 1
ATOM 4397 N N . THR A 1 565 ? -44.937 5.023 40.924 1.00 22.94 565 THR A N 1
ATOM 4398 C CA . THR A 1 565 ? -45.806 6.091 40.422 1.00 22.94 565 THR A CA 1
ATOM 4399 C C . THR A 1 565 ? -47.246 5.790 40.828 1.00 22.94 565 THR A C 1
ATOM 4401 O O . THR A 1 565 ? -47.815 4.792 40.389 1.00 22.94 565 THR A O 1
ATOM 4404 N N . LEU A 1 566 ? -47.840 6.648 41.657 1.00 21.34 566 LEU A N 1
ATOM 4405 C CA . LEU A 1 566 ? -49.260 6.609 42.005 1.00 21.34 566 LEU A CA 1
ATOM 4406 C C . LEU A 1 566 ? -49.869 7.981 41.724 1.00 21.34 566 LEU A C 1
ATOM 4408 O O . LEU A 1 566 ? -49.549 8.965 42.385 1.00 21.34 566 LEU A O 1
ATOM 4412 N N . GLU A 1 567 ? -50.735 8.032 40.718 1.00 22.59 567 GLU A N 1
ATOM 4413 C CA . GLU A 1 567 ? -51.394 9.246 40.246 1.00 22.59 567 GLU A CA 1
ATOM 4414 C C . GLU A 1 567 ? -52.862 9.227 40.693 1.00 22.59 567 GLU A C 1
ATOM 4416 O O . GLU A 1 567 ? -53.654 8.409 40.223 1.00 22.59 567 GLU A O 1
ATOM 4421 N N . VAL A 1 568 ? -53.233 10.111 41.626 1.00 24.14 568 VAL A N 1
ATOM 4422 C CA . VAL A 1 568 ? -54.628 10.322 42.048 1.00 24.14 568 VAL A CA 1
ATOM 4423 C C . VAL A 1 568 ? -54.927 11.821 42.114 1.00 24.14 568 VAL A C 1
ATOM 4425 O O . VAL A 1 568 ? -54.112 12.633 42.541 1.00 24.14 568 VAL A O 1
ATOM 4428 N N . ASN A 1 569 ? -56.110 12.173 41.617 1.00 24.45 569 ASN A N 1
ATOM 4429 C CA . ASN A 1 569 ? -56.547 13.520 41.260 1.00 24.45 569 ASN A CA 1
ATOM 4430 C C . ASN A 1 569 ? -57.080 14.358 42.440 1.00 24.45 569 ASN A C 1
ATOM 4432 O O . ASN A 1 569 ? -57.842 13.826 43.242 1.00 24.45 569 ASN A O 1
ATOM 4436 N N . ARG A 1 570 ? -56.912 15.695 42.331 1.00 25.44 570 ARG A N 1
ATOM 4437 C CA . ARG A 1 570 ? -57.767 16.765 42.924 1.00 25.44 570 ARG A CA 1
ATOM 4438 C C . ARG A 1 570 ? -57.747 16.875 44.473 1.00 25.44 570 ARG A C 1
ATOM 4440 O O . ARG A 1 570 ? -57.519 15.897 45.162 1.00 25.44 570 ARG A O 1
ATOM 4447 N N . LYS A 1 571 ? -57.998 18.034 45.104 1.00 27.86 571 LYS A N 1
ATOM 4448 C CA . LYS A 1 571 ? -58.655 19.300 44.690 1.00 27.86 571 LYS A CA 1
ATOM 4449 C C . LYS A 1 571 ? -58.356 20.409 45.737 1.00 27.86 571 LYS A C 1
ATOM 4451 O O . LYS A 1 571 ? -58.206 20.022 46.887 1.00 27.86 571 LYS A O 1
ATOM 4456 N N . THR A 1 572 ? -58.442 21.699 45.352 1.00 36.00 572 THR A N 1
ATOM 4457 C CA . THR A 1 572 ? -58.783 22.909 46.180 1.00 36.00 572 THR A CA 1
ATOM 4458 C C . THR A 1 572 ? -57.990 23.186 47.478 1.00 36.00 572 THR A C 1
ATOM 4460 O O . THR A 1 572 ? -57.832 22.295 48.301 1.00 36.00 572 THR A O 1
ATOM 4463 N N . ASP A 1 573 ? -57.525 24.403 47.778 1.00 35.97 573 ASP A N 1
ATOM 4464 C CA . ASP A 1 573 ? -57.699 25.740 47.161 1.00 35.97 573 ASP A CA 1
ATOM 4465 C C . ASP A 1 573 ? -56.353 26.492 47.071 1.00 35.97 573 ASP A C 1
ATOM 4467 O O . ASP A 1 573 ? -55.457 26.184 47.891 1.00 35.97 573 ASP A O 1
#

Mean predicted aligned error: 22.12 Å

Organism: NCBI:txid2182728

pLDDT: mean 70.37, std 27.43, range [21.03, 98.44]

Nearest PDB structures (foldseek):
  7ots-assembly1_A  TM=7.703E-01  e=2.097E-05  Homo sapiens
  6i8w-assembly2_B  TM=6.507E-01  e=5.001E-06  Pseudomonas aeruginosa
  4opm-assembly1_A  TM=6.921E-01  e=2.828E-05  Acinetobacter baumannii AYE
  6wyn-assembly1_A  TM=6.282E-01  e=3.571E-03  Mycobacterium tuberculosis H37Rv
  2vax-assembly5_G  TM=7.222E-01  e=3.257E-02  Hapsidospora chrysogena

InterPro domains:
  IPR025287 Wall-associated receptor kinase, galacturonan-binding domain [PF13947] (305-369)
  IPR029058 Alpha/Beta hydrolase fold [G3DSA:3.40.50.1820] (5-148)
  IPR029058 Alpha/Beta hydrolase fold [SSF53474] (19-159)
  IPR032872 Wall-associated receptor kinase, C-terminal [PF14380] (440-528)

Radius of gyration: 37.02 Å; Cα contacts (8 Å, |Δi|>4): 822; chains: 1; bounding box: 102×92×117 Å

Sequence (573 aa):
MALISTYATFLLKQPTECNTYADIDAAYKCLKEQYGVKDDQLILYGQSVGSGPTVDLASRVPNLRGVVLHSPILSGMRVLYPVKRTYWFDIYKNIDKIGMVNCRVLIIHGTSDEVVDCSHGKQLWELCKEKYEPLWINGGGHCNLELYPEFIKHLKKFVLTIGKSKTATSGPKTTAESENQNKPSESASLDTFELGDLPEISRNSLDSRLEKSKKPNKPEKSRMSTDRVDRFRRRKGLIWETFCILLDIQSGFDIRAFKCPCSLSPSMEMQHHLFATRFIIFLIITFVHVPSSAFANDDERYVNCGDLFDCGDIKGVGYPFWGSDRRAYCGHTELKLDCIDQDTEITIQKLTYKVLEINNQSRTLRVARKDYAENICPTLLLNTTGIPNTLSYTSDDRNITIHYGCPAQGAPTLDYSFQFPCNISSTEMTGYFTAVSNLSEFGSSPSNLISYLASCKDSIEVPVRGSALANILSTPTVTQLLLLGGLKEGFDFVWSADDSLCETCKSSGGKCGYNQTTAAFSCYCKDGPRESSCQQSPTEAQSPTEAQPTSMSSCLLLLFSAGVTLEVNRKTD

Foldseek 3Di:
DDEDEDDPDQPDPDPDLVSLLVVVVVVVVCCCPVVVDDQLRYEYEAAEDRVLSSLVVQLVRQRHLEYEYELYACWLVCQVDVDPDDDPPIGSNSVVRQLSRNYEYEYEYECPAPRRHPVRSVSSQVSHPHYDDYHYHYRDYRPCSVVDPVPVVVVVVSSVVSVPPPPDDDDDDDDDDDDDDDDDDDDDDDDDDDDDDDDDDDDDDDDDDDDDDDDDDDDDDDDDDPVVVVVVVVVVVVVCVVSCSVVVPPDPDDDPDDDDDDDDDDDDDDDVPVVVVVVVVVVVCVVVPDPPPDDLFFDPLQVLQVDADDFAPDDPHHEQEAEDSRDQQRHAVQRYWYHDPRFIWHDFPHWIWTFDDQDPVQQKTFTFTPQLQPAPEGQDDDAPDDGDPQKDFDPQKAKKKKFKQFDPDQADPDLEDQWDWYAHPNDIGIMGMGRDPDLVVVPDPSVSNVVRSVRTPDMYIFIFGNVLSCVQPVDSYRDSVSVSVRSNSGGMMRGDAPVVLQVQLVVLVWRWGADPVVRAIWTRTRNGIDRRYPDDDPDPDDDDDDDDDDDDDDDDDDDDDDDDDDDDDDDDD

Solvent-accessible surface area (backbone atoms only — not comparable to full-atom values): 35018 Å² total; per-residue (Å²): 120,50,74,50,71,33,59,91,72,74,80,50,102,54,98,43,76,71,42,45,42,51,42,50,49,50,54,50,50,45,40,41,69,78,65,66,51,50,52,64,40,27,32,39,31,8,41,34,77,18,23,28,43,40,35,53,53,38,41,72,44,68,54,42,42,25,37,39,31,34,43,27,55,40,21,54,54,49,59,80,41,96,60,95,68,90,56,90,90,49,44,49,52,31,68,81,34,38,57,53,24,64,36,46,34,36,40,37,30,20,67,50,16,88,69,47,52,43,65,28,40,51,54,49,53,72,46,33,65,34,67,44,86,61,46,76,37,83,78,21,32,76,90,51,47,82,77,39,75,63,44,62,54,51,51,51,53,49,58,58,51,52,66,62,73,77,84,82,87,85,80,83,92,74,92,79,89,84,89,85,89,85,84,81,88,88,82,88,79,90,85,84,91,82,90,85,87,87,90,86,84,90,86,79,89,87,87,91,82,88,82,90,86,87,86,89,90,87,89,82,93,76,82,84,71,69,77,65,57,58,58,59,58,63,60,48,58,70,57,45,56,72,49,44,74,74,52,61,85,79,57,98,70,90,88,87,82,85,91,78,87,90,83,88,83,89,82,84,85,91,74,61,72,72,54,53,52,53,50,50,51,51,50,50,51,61,68,69,66,56,73,99,81,79,76,83,71,60,27,68,62,27,56,52,34,66,54,54,36,70,33,66,88,51,61,79,42,44,66,50,40,20,26,83,88,24,48,67,52,24,7,43,86,80,40,46,41,45,68,55,99,48,45,33,30,37,62,58,95,89,47,50,25,35,54,76,46,79,40,84,87,81,33,33,41,29,34,20,50,48,65,39,68,86,48,95,48,43,91,67,95,69,59,80,68,80,76,55,93,46,49,42,75,46,93,54,48,40,60,29,41,46,33,34,48,30,66,93,66,77,67,70,92,55,85,50,57,53,62,39,90,32,55,45,89,89,41,78,35,29,27,39,54,44,79,58,95,57,58,78,74,55,89,67,69,46,68,55,49,52,56,43,61,69,58,24,74,46,71,34,48,44,66,23,27,41,70,41,50,50,59,41,68,72,40,77,66,46,46,71,66,46,56,43,46,27,44,59,73,9,28,51,31,36,58,57,70,64,57,71,46,36,53,43,2,44,75,51,72,22,22,38,27,21,40,85,86,77,75,38,70,28,14,20,17,56,93,37,79,34,72,40,41,54,63,80,74,78,75,82,82,84,75,87,86,90,82,86,91,79,79,91,79,91,86,82,87,78,90,86,79,84,89,80,94,78,91,83,83,88,76,90,135

Secondary structure (DSSP, 8-state):
-EEEEE-S---SSS--HHHHHHHHHHHHHHHHHTS---GGGEEEEEEGGGHHHHHHHHHH-TT-SEEEEES--S-HHHHHS--SS--TT-S--HHHHGGG--S-EEEEEETT-SSS-THHHHHHHHH-SSBPPPEEETT--TT-GGGSHHHHHHHHHHHHHHHHTTS-------------------------------------------------------PPPGGGHHHHHHTHHHHHHHHHTTTTTS-------------------S--HHHHHHHHHHHHHHHHSS-S-S--PPPHHHHHTT--EEETTEEEE-TT-EETTB-GGGS-TT-EEEEETTEEEEEETTEEEEEEEEETTTTEEEEEEGGGSS-S--SS---S----TTEEE-SSEEEEEEEEEE-SS-----SS--EEEEEETTEEEEEEEE--S-GGGS-S-HHHHHHHHTTSSEEEEEEEEHHHHHHHHTSSS--HHHHHHHHHH-EEEEE-SSHHHHHHHHHTT-EEEEETTTTEEEEEETTEEESS-SSPPPP----------------------------------